Protein AF-A0A6G1R6Q7-F1 (afdb_monomer_lite)

Secondary structure (DSSP, 8-state):
-----PPPPPPPPPP-------------------------TTPEEEEEETTEEEEEEHHHHTSSTTSHHHHHHTTSS---B-TTSPEEE-S-HHHHHHHHHHHHHS----TTS-HHHHHHHHHHTT-HHHHHHHHHHHHHHS-TT-S-----PPPPPPPPPP-------PPP-------------------------------------TT-EEEEEEETTEEEEEESS-EEEEEEETTTEEEEEEEPPP-SS---EEEEES--SSSTTGGG-EEEEEEETTEEEEEEE-TTS-EEEEEEEE-SS--SEEEEETTEEEEEETTTEEEEEETTTTEEEEEE-S-EEEEEEETTEEEEEETTS-EEEEEGGGHHHHTTTT---B-

Structure (mmCIF, N/CA/C/O backbone):
data_AF-A0A6G1R6Q7-F1
#
_entry.id   AF-A0A6G1R6Q7-F1
#
loop_
_atom_site.group_PDB
_atom_site.id
_atom_site.type_symbol
_atom_site.label_atom_id
_atom_site.label_alt_id
_atom_site.label_comp_id
_atom_site.label_asym_id
_atom_site.label_entity_id
_atom_site.label_seq_id
_atom_site.pdbx_PDB_ins_code
_atom_site.Cartn_x
_atom_site.Cartn_y
_atom_site.Cartn_z
_atom_site.occupancy
_atom_site.B_iso_or_equiv
_atom_site.auth_seq_id
_atom_site.auth_comp_id
_atom_site.auth_asym_id
_atom_site.auth_atom_id
_atom_site.pdbx_PDB_model_num
ATOM 1 N N . PRO A 1 1 ? -8.941 -15.751 17.846 1.00 34.31 1 PRO A N 1
ATOM 2 C CA . PRO A 1 1 ? -7.725 -16.040 18.643 1.00 34.31 1 PRO A CA 1
ATOM 3 C C . PRO A 1 1 ? -7.630 -15.067 19.825 1.00 34.31 1 PRO A C 1
ATOM 5 O O . PRO A 1 1 ? -7.450 -13.871 19.623 1.00 34.31 1 PRO A O 1
ATOM 8 N N . ALA A 1 2 ? -7.875 -15.579 21.031 1.00 25.52 2 ALA A N 1
ATOM 9 C CA . ALA A 1 2 ? -7.836 -14.819 22.274 1.00 25.52 2 ALA A CA 1
ATOM 10 C C . ALA A 1 2 ? -6.422 -14.277 22.525 1.00 25.52 2 ALA A C 1
ATOM 12 O O . ALA A 1 2 ? -5.455 -15.034 22.457 1.00 25.52 2 ALA A O 1
ATOM 13 N N . VAL A 1 3 ? -6.311 -12.981 22.810 1.00 28.41 3 VAL A N 1
ATOM 14 C CA . VAL A 1 3 ? -5.052 -12.361 23.229 1.00 28.41 3 VAL A CA 1
ATOM 15 C C . VAL A 1 3 ? -5.155 -12.097 24.726 1.00 28.41 3 VAL A C 1
ATOM 17 O O . VAL A 1 3 ? -5.857 -11.187 25.161 1.00 28.41 3 VAL A O 1
ATOM 20 N N . ALA A 1 4 ? -4.502 -12.954 25.507 1.00 27.97 4 ALA A N 1
ATOM 21 C CA . ALA A 1 4 ? -4.237 -12.721 26.916 1.00 27.97 4 ALA A CA 1
ATOM 22 C C . ALA A 1 4 ? -3.101 -11.695 27.024 1.00 27.97 4 ALA A C 1
ATOM 24 O O . ALA A 1 4 ? -2.033 -11.906 26.452 1.00 27.97 4 ALA A O 1
ATOM 25 N N . PHE A 1 5 ? -3.326 -10.601 27.751 1.00 32.56 5 PHE A N 1
ATOM 26 C CA . PHE A 1 5 ? -2.263 -9.685 28.153 1.00 32.56 5 PHE A CA 1
ATOM 27 C C . PHE A 1 5 ? -2.074 -9.777 29.664 1.00 32.56 5 PHE A C 1
ATOM 29 O O . PHE A 1 5 ? -3.029 -9.665 30.430 1.00 32.56 5 PHE A O 1
ATOM 36 N N . LEU A 1 6 ? -0.825 -10.052 30.030 1.00 30.17 6 LEU A N 1
ATOM 37 C CA . LEU A 1 6 ? -0.286 -10.167 31.378 1.00 30.17 6 LEU A CA 1
ATOM 38 C C . LEU A 1 6 ? -0.297 -8.806 32.091 1.00 30.17 6 LEU A C 1
ATOM 40 O O . LEU A 1 6 ? -0.028 -7.775 31.473 1.00 30.17 6 LEU A O 1
ATOM 44 N N . ASP A 1 7 ? -0.587 -8.836 33.392 1.00 30.92 7 ASP A N 1
ATOM 45 C CA . ASP A 1 7 ? -0.527 -7.695 34.309 1.00 30.92 7 ASP A CA 1
ATOM 46 C C . ASP A 1 7 ? 0.901 -7.122 34.426 1.00 30.92 7 ASP A C 1
ATOM 48 O O . ASP A 1 7 ? 1.858 -7.894 34.536 1.00 30.92 7 ASP A O 1
ATOM 52 N N . PRO A 1 8 ? 1.080 -5.788 34.477 1.00 33.44 8 PRO A N 1
ATOM 53 C CA . PRO A 1 8 ? 2.343 -5.187 34.884 1.00 33.44 8 PRO A CA 1
ATOM 54 C C . PRO A 1 8 ? 2.455 -5.067 36.415 1.00 33.44 8 PRO A C 1
ATOM 56 O O . PRO A 1 8 ? 1.552 -4.584 37.101 1.00 33.44 8 PRO A O 1
ATOM 59 N N . GLU A 1 9 ? 3.608 -5.508 36.919 1.00 32.56 9 GLU A N 1
ATOM 60 C CA . GLU A 1 9 ? 4.036 -5.535 38.318 1.00 32.56 9 GLU A CA 1
ATOM 61 C C . GLU A 1 9 ? 3.984 -4.175 39.039 1.00 32.56 9 GLU A C 1
ATOM 63 O O . GLU A 1 9 ? 4.262 -3.108 38.490 1.00 32.56 9 GLU A O 1
ATOM 68 N N . VAL A 1 10 ? 3.683 -4.260 40.336 1.00 36.16 10 VAL A N 1
ATOM 69 C CA . VAL A 1 10 ? 3.726 -3.186 41.337 1.00 36.16 10 VAL A CA 1
ATOM 70 C C . VAL A 1 10 ? 5.182 -2.911 41.746 1.00 36.16 10 VAL A C 1
ATOM 72 O O . VAL A 1 10 ? 5.871 -3.856 42.131 1.00 36.16 10 VAL A O 1
ATOM 75 N N . PRO A 1 11 ? 5.672 -1.655 41.771 1.00 34.22 11 PRO A N 1
ATOM 76 C CA . PRO A 1 11 ? 6.991 -1.372 42.319 1.00 34.22 11 PRO A CA 1
ATOM 77 C C . PRO A 1 11 ? 6.965 -1.319 43.854 1.00 34.22 11 PRO A C 1
ATOM 79 O O . PRO A 1 11 ? 6.124 -0.668 44.477 1.00 34.22 11 PRO A O 1
ATOM 82 N N . ALA A 1 12 ? 7.930 -2.021 44.448 1.00 31.94 12 ALA A N 1
ATOM 83 C CA . ALA A 1 12 ? 8.174 -2.133 45.878 1.00 31.94 12 ALA A CA 1
ATOM 84 C C . ALA A 1 12 ? 8.557 -0.788 46.525 1.00 31.94 12 ALA A C 1
ATOM 86 O O . ALA A 1 12 ? 9.436 -0.072 46.044 1.00 31.94 12 ALA A O 1
ATOM 87 N N . ALA A 1 13 ? 7.929 -0.475 47.661 1.00 34.69 13 ALA A N 1
ATOM 88 C CA . ALA A 1 13 ? 8.281 0.659 48.508 1.00 34.69 13 ALA A CA 1
ATOM 89 C C . ALA A 1 13 ? 9.499 0.325 49.388 1.00 34.69 13 ALA A C 1
ATOM 91 O O . ALA A 1 13 ? 9.504 -0.663 50.125 1.00 34.69 13 ALA A O 1
ATOM 92 N N . ALA A 1 14 ? 10.525 1.173 49.309 1.00 33.62 14 ALA A N 1
ATOM 93 C CA . ALA A 1 14 ? 11.729 1.120 50.126 1.00 33.62 14 ALA A CA 1
ATOM 94 C C . ALA A 1 14 ? 11.452 1.572 51.571 1.00 33.62 14 ALA A C 1
ATOM 96 O O . ALA A 1 14 ? 10.752 2.555 51.813 1.00 33.62 14 ALA A O 1
ATOM 97 N N . GLY A 1 15 ? 12.033 0.844 52.526 1.00 28.06 15 GLY A N 1
ATOM 98 C CA . GLY A 1 15 ? 11.961 1.139 53.951 1.00 28.06 15 GLY A CA 1
ATOM 99 C C . GLY A 1 15 ? 12.925 2.238 54.407 1.00 28.06 15 GLY A C 1
ATOM 100 O O . GLY A 1 15 ? 14.012 2.416 53.865 1.00 28.06 15 GLY A O 1
ATOM 101 N N . GLY A 1 16 ? 12.527 2.923 55.477 1.00 28.17 16 GLY A N 1
ATOM 102 C CA . GLY A 1 16 ? 13.349 3.829 56.274 1.00 28.17 16 GLY A CA 1
ATOM 103 C C . GLY A 1 16 ? 12.680 4.019 57.634 1.00 28.17 16 GLY A C 1
ATOM 104 O O . GLY A 1 16 ? 11.558 4.510 57.705 1.00 28.17 16 GLY A O 1
ATOM 105 N N . GLY A 1 17 ? 13.320 3.521 58.693 1.00 26.94 17 GLY A N 1
ATOM 106 C CA . GLY A 1 17 ? 12.727 3.367 60.020 1.00 26.94 17 GLY A CA 1
ATOM 107 C C . GLY A 1 17 ? 12.830 4.578 60.947 1.00 26.94 17 GLY A C 1
ATOM 108 O O . GLY A 1 17 ? 13.534 5.546 60.679 1.00 26.94 17 GLY A O 1
ATOM 109 N N . GLY A 1 18 ? 12.185 4.439 62.109 1.00 27.17 18 GLY A N 1
ATOM 110 C CA . GLY A 1 18 ? 12.493 5.216 63.308 1.00 27.17 18 GLY A CA 1
ATOM 111 C C . GLY A 1 18 ? 11.299 5.477 64.230 1.00 27.17 18 GLY A C 1
ATOM 112 O O . GLY A 1 18 ? 10.436 6.274 63.895 1.00 27.17 18 GLY A O 1
ATOM 113 N N . GLY A 1 19 ? 11.325 4.906 65.445 1.00 27.81 19 GLY A N 1
ATOM 114 C CA . GLY A 1 19 ? 10.863 5.638 66.637 1.00 27.81 19 GLY A CA 1
ATOM 115 C C . GLY A 1 19 ? 9.696 5.088 67.478 1.00 27.81 19 GLY A C 1
ATOM 116 O O . GLY A 1 19 ? 8.562 5.493 67.296 1.00 27.81 19 GLY A O 1
ATOM 117 N N . ARG A 1 20 ? 10.051 4.303 68.511 1.00 31.91 20 ARG A N 1
ATOM 118 C CA . ARG A 1 20 ? 9.604 4.370 69.934 1.00 31.91 20 ARG A CA 1
ATOM 119 C C . ARG A 1 20 ? 8.105 4.237 70.325 1.00 31.91 20 ARG A C 1
ATOM 121 O O . ARG A 1 20 ? 7.344 5.187 70.275 1.00 31.91 20 ARG A O 1
ATOM 128 N N . ARG A 1 21 ? 7.794 3.060 70.901 1.00 30.38 21 ARG A N 1
ATOM 129 C CA . ARG A 1 21 ? 7.278 2.750 72.271 1.00 30.38 21 ARG A CA 1
ATOM 130 C C . ARG A 1 21 ? 6.298 3.728 72.970 1.00 30.38 21 ARG A C 1
ATOM 132 O O . ARG A 1 21 ? 6.710 4.838 73.271 1.00 30.38 21 ARG A O 1
ATOM 139 N N . LEU A 1 22 ? 5.121 3.210 73.376 1.00 29.61 22 LEU A N 1
ATOM 140 C CA . LEU A 1 22 ? 4.355 3.392 74.648 1.00 29.61 22 LEU A CA 1
ATOM 141 C C . LEU A 1 22 ? 3.042 2.563 74.529 1.00 29.61 22 LEU A C 1
ATOM 143 O O . LEU A 1 22 ? 2.330 2.697 73.544 1.00 29.61 22 LEU A O 1
ATOM 147 N N . GLU A 1 23 ? 2.896 1.442 75.243 1.00 28.06 23 GLU A N 1
ATOM 148 C CA . GLU A 1 23 ? 2.162 1.244 76.519 1.00 28.06 23 GLU A CA 1
ATOM 149 C C . GLU A 1 23 ? 0.619 1.099 76.440 1.00 28.06 23 GLU A C 1
ATOM 151 O O . GLU A 1 23 ? -0.108 2.036 76.157 1.00 28.06 23 GLU A O 1
ATOM 156 N N . GLN A 1 24 ? 0.184 -0.137 76.738 1.00 26.84 24 GLN A N 1
ATOM 157 C CA . GLN A 1 24 ? -0.877 -0.586 77.662 1.00 26.84 24 GLN A CA 1
ATOM 158 C C . GLN A 1 24 ? -2.328 -0.037 77.661 1.00 26.84 24 GLN A C 1
ATOM 160 O O . GLN A 1 24 ? -2.599 1.139 77.847 1.00 26.84 24 GLN A O 1
ATOM 165 N N . ALA A 1 25 ? -3.226 -1.036 77.740 1.00 28.06 25 ALA A N 1
ATOM 166 C CA . ALA A 1 25 ? -4.366 -1.184 78.663 1.00 28.06 25 ALA A CA 1
ATOM 167 C C . ALA A 1 25 ? -5.816 -1.010 78.147 1.00 28.06 25 ALA A C 1
ATOM 169 O O . ALA A 1 25 ? -6.300 0.058 77.797 1.00 28.06 25 ALA A O 1
ATOM 170 N N . ALA A 1 26 ? -6.489 -2.163 78.219 1.00 29.97 26 ALA A N 1
ATOM 171 C CA . ALA A 1 26 ? -7.906 -2.510 78.298 1.00 29.97 26 ALA A CA 1
ATOM 172 C C . ALA A 1 26 ? -8.941 -1.475 78.795 1.00 29.97 26 ALA A C 1
ATOM 174 O O . ALA A 1 26 ? -8.743 -0.793 79.795 1.00 29.97 26 ALA A O 1
ATOM 175 N N . GLY A 1 27 ? -10.149 -1.574 78.221 1.00 27.11 27 GLY A N 1
ATOM 176 C CA . GLY A 1 27 ? -11.406 -1.099 78.809 1.00 27.11 27 GLY A CA 1
ATOM 177 C C . GLY A 1 27 ? -12.639 -1.729 78.139 1.00 27.11 27 GLY A C 1
ATOM 178 O O . GLY A 1 27 ? -12.909 -1.478 76.971 1.00 27.11 27 GLY A O 1
ATOM 179 N N . LYS A 1 28 ? -13.372 -2.573 78.879 1.00 28.48 28 LYS A N 1
ATOM 180 C CA . LYS A 1 28 ? -14.688 -3.156 78.538 1.00 28.48 28 LYS A CA 1
ATOM 181 C C . LYS A 1 28 ? -15.796 -2.090 78.566 1.00 28.48 28 LYS A C 1
ATOM 183 O O . LYS A 1 28 ? -15.835 -1.337 79.530 1.00 28.48 28 LYS A O 1
ATOM 188 N N . MET A 1 29 ? -16.793 -2.179 77.678 1.00 27.05 29 MET A N 1
ATOM 189 C CA . MET A 1 29 ? -18.222 -2.259 78.056 1.00 27.05 29 MET A CA 1
ATOM 190 C C . MET A 1 29 ? -19.125 -2.596 76.857 1.00 27.05 29 MET A C 1
ATOM 192 O O . MET A 1 29 ? -18.757 -2.415 75.702 1.00 27.05 29 MET A O 1
ATOM 196 N N . ALA A 1 30 ? -20.272 -3.190 77.176 1.00 27.95 30 ALA A N 1
ATOM 197 C CA . ALA A 1 30 ? -21.131 -3.993 76.321 1.00 27.95 30 ALA A CA 1
ATOM 198 C C . ALA A 1 30 ? -22.307 -3.223 75.693 1.00 27.95 30 ALA A C 1
ATOM 200 O O . ALA A 1 30 ? -22.780 -2.243 76.256 1.00 27.95 30 ALA A O 1
ATOM 201 N N . GLY A 1 31 ? -22.849 -3.806 74.616 1.00 25.75 31 GLY A N 1
ATOM 202 C CA . GLY A 1 31 ? -24.278 -3.773 74.289 1.00 25.75 31 GLY A CA 1
ATOM 203 C C . GLY A 1 31 ? -24.701 -2.774 73.212 1.00 25.75 31 GLY A C 1
ATOM 204 O O . GLY A 1 31 ? -24.925 -1.611 73.507 1.00 25.75 31 GLY A O 1
ATOM 205 N N . ASN A 1 32 ? -24.946 -3.246 71.988 1.00 30.20 32 ASN A N 1
ATOM 206 C CA . ASN A 1 32 ? -26.316 -3.582 71.590 1.00 30.20 32 ASN A CA 1
ATOM 207 C C . ASN A 1 32 ? -26.310 -4.393 70.284 1.00 30.20 32 ASN A C 1
ATOM 209 O O . ASN A 1 32 ? -25.630 -4.043 69.321 1.00 30.20 32 ASN A O 1
ATOM 213 N N . GLY A 1 33 ? -27.042 -5.505 70.282 1.00 30.59 33 GLY A N 1
ATOM 214 C CA . GLY A 1 33 ? -27.134 -6.423 69.155 1.00 30.59 33 GLY A CA 1
ATOM 215 C C . GLY A 1 33 ? -27.997 -5.864 68.026 1.00 30.59 33 GLY A C 1
ATOM 216 O O . GLY A 1 33 ? -29.171 -5.571 68.218 1.00 30.59 33 GLY A O 1
ATOM 217 N N . GLY A 1 34 ? -27.413 -5.790 66.834 1.00 28.27 34 GLY A N 1
ATOM 218 C CA . GLY A 1 34 ? -28.110 -5.763 65.554 1.00 28.27 34 GLY A CA 1
ATOM 219 C C . GLY A 1 34 ? -27.368 -6.728 64.641 1.00 28.27 34 GLY A C 1
ATOM 220 O O . GLY A 1 34 ? -26.181 -6.547 64.394 1.00 28.27 34 GLY A O 1
ATOM 221 N N . ALA A 1 35 ? -28.031 -7.815 64.259 1.00 32.44 35 ALA A N 1
ATOM 222 C CA . ALA A 1 35 ? -27.446 -8.975 63.605 1.00 32.44 35 ALA A CA 1
ATOM 223 C C . ALA A 1 35 ? -26.586 -8.612 62.379 1.00 32.44 35 ALA A C 1
ATOM 225 O O . ALA A 1 35 ? -27.100 -8.238 61.327 1.00 32.44 35 ALA A O 1
ATOM 226 N N . PHE A 1 36 ? -25.273 -8.813 62.495 1.00 36.91 36 PHE A N 1
ATOM 227 C CA . PHE A 1 36 ? -24.394 -9.000 61.347 1.00 36.91 36 PHE A CA 1
ATOM 228 C C . PHE A 1 36 ? -24.662 -10.398 60.779 1.00 36.91 36 PHE A C 1
ATOM 230 O O . PHE A 1 36 ? -23.997 -11.370 61.132 1.00 36.91 36 PHE A O 1
ATOM 237 N N . ALA A 1 37 ? -25.694 -10.514 59.942 1.00 36.41 37 ALA A N 1
ATOM 238 C CA . ALA A 1 37 ? -25.867 -11.686 59.098 1.00 36.41 37 ALA A CA 1
ATOM 239 C C . ALA A 1 37 ? -24.756 -11.668 58.037 1.00 36.41 37 ALA A C 1
ATOM 241 O O . ALA A 1 37 ? -24.548 -10.665 57.356 1.00 36.41 37 ALA A O 1
ATOM 242 N N . GLY A 1 38 ? -23.990 -12.758 57.986 1.00 35.16 38 GLY A N 1
ATOM 243 C CA . GLY A 1 38 ? -22.734 -12.867 57.254 1.00 35.16 38 GLY A CA 1
ATOM 244 C C . GLY A 1 38 ? -22.832 -12.449 55.790 1.00 35.16 38 GLY A C 1
ATOM 245 O O . GLY A 1 38 ? -23.740 -12.856 55.066 1.00 35.16 38 GLY A O 1
ATOM 246 N N . ALA A 1 39 ? -21.844 -11.664 55.361 1.00 43.00 39 ALA A N 1
ATOM 247 C CA . ALA A 1 39 ? -21.607 -11.303 53.973 1.00 43.00 39 ALA A CA 1
ATOM 248 C C . ALA A 1 39 ? -21.241 -12.560 53.167 1.00 43.00 39 ALA A C 1
ATOM 250 O O . ALA A 1 39 ? -20.072 -12.896 52.982 1.00 43.00 39 ALA A O 1
ATOM 251 N N . GLY A 1 40 ? -22.263 -13.290 52.729 1.00 42.31 40 GLY A N 1
ATOM 252 C CA . GLY A 1 40 ? -22.126 -14.368 51.767 1.00 42.31 40 GLY A CA 1
ATOM 253 C C . GLY A 1 40 ? -21.817 -13.792 50.389 1.00 42.31 40 GLY A C 1
ATOM 254 O O . GLY A 1 40 ? -22.497 -12.887 49.910 1.00 42.31 40 GLY A O 1
ATOM 255 N N . SER A 1 41 ? -20.828 -14.370 49.715 1.00 52.09 41 SER A N 1
ATOM 256 C CA . SER A 1 41 ? -20.455 -14.111 48.317 1.00 52.09 41 SER A CA 1
ATOM 257 C C . SER A 1 41 ? -21.595 -14.302 47.293 1.00 52.09 41 SER A C 1
ATOM 259 O O . SER A 1 41 ? -21.407 -14.013 46.115 1.00 52.09 41 SER A O 1
ATOM 261 N N . GLY A 1 42 ? -22.779 -14.750 47.727 1.00 60.50 42 GLY A N 1
ATOM 262 C CA . GLY A 1 42 ? -23.967 -14.996 46.905 1.00 60.50 42 GLY A CA 1
ATOM 263 C C . GLY A 1 42 ? -25.141 -14.029 47.112 1.00 60.50 42 GLY A C 1
ATOM 264 O O . GLY A 1 42 ? -26.237 -14.337 46.654 1.00 60.50 42 GLY A O 1
ATOM 265 N N . GLU A 1 43 ? -24.969 -12.893 47.801 1.00 86.31 43 GLU A N 1
ATOM 266 C CA . GLU A 1 43 ? -26.058 -11.914 47.967 1.00 86.31 43 GLU A CA 1
ATOM 267 C C . GLU A 1 43 ? -26.476 -11.318 46.608 1.00 86.31 43 GLU A C 1
ATOM 269 O O . GLU A 1 43 ? -25.667 -10.696 45.909 1.00 86.31 43 GLU A O 1
ATOM 274 N N . ILE A 1 44 ? -27.744 -11.516 46.233 1.00 91.62 44 ILE A N 1
ATOM 275 C CA . ILE A 1 44 ? -28.346 -10.927 45.032 1.00 91.62 44 ILE A CA 1
ATOM 276 C C . ILE A 1 44 ? -28.861 -9.530 45.377 1.00 91.62 44 ILE A C 1
ATOM 278 O O . ILE A 1 44 ? -29.722 -9.363 46.237 1.00 91.62 44 ILE A O 1
ATOM 282 N N . ILE A 1 45 ? -28.367 -8.536 44.650 1.00 93.00 45 ILE A N 1
ATOM 283 C CA . ILE A 1 45 ? -28.778 -7.140 44.725 1.00 93.00 45 ILE A CA 1
ATOM 284 C C . ILE A 1 45 ? -29.781 -6.851 43.609 1.00 93.00 45 ILE A C 1
ATOM 286 O O . ILE A 1 45 ? -29.555 -7.189 42.443 1.00 93.00 45 ILE A O 1
ATOM 290 N N . GLN A 1 46 ? -30.882 -6.201 43.984 1.00 94.12 46 GLN A N 1
ATOM 291 C CA . GLN A 1 46 ? -31.916 -5.723 43.071 1.00 94.12 46 GLN A CA 1
ATOM 292 C C . GLN A 1 46 ? -31.745 -4.222 42.840 1.00 94.12 46 GLN A C 1
ATOM 294 O O . GLN A 1 46 ? -31.722 -3.442 43.795 1.00 94.12 46 GLN A O 1
ATOM 299 N N . LEU A 1 47 ? -31.629 -3.829 41.575 1.00 95.12 47 LEU A N 1
ATOM 300 C CA . LEU A 1 47 ? -31.495 -2.449 41.125 1.00 95.12 47 LEU A CA 1
ATOM 301 C C . LEU A 1 47 ? -32.704 -2.073 40.265 1.00 95.12 47 LEU A C 1
ATOM 303 O O . LEU A 1 47 ? -33.167 -2.873 39.454 1.00 95.12 47 LEU A O 1
ATOM 307 N N . ASN A 1 48 ? -33.178 -0.845 40.411 1.00 95.38 48 ASN A N 1
ATOM 308 C CA . ASN A 1 48 ? -34.163 -0.224 39.540 1.00 95.38 48 ASN A CA 1
ATOM 309 C C . ASN A 1 48 ? -33.501 0.989 38.876 1.00 95.38 48 ASN A C 1
ATOM 311 O O . ASN A 1 48 ? -33.291 2.005 39.528 1.00 95.38 48 ASN A O 1
ATOM 315 N N . VAL A 1 49 ? -33.125 0.863 37.604 1.00 96.19 49 VAL A N 1
ATOM 316 C CA . VAL A 1 49 ? -32.435 1.912 36.844 1.00 96.19 49 VAL A CA 1
ATOM 317 C C . VAL A 1 49 ? -33.426 2.554 35.884 1.00 96.19 49 VAL A C 1
ATOM 319 O O . VAL A 1 49 ? -33.903 1.887 34.965 1.00 96.19 49 VAL A O 1
ATOM 322 N N . GLY A 1 50 ? -33.805 3.807 36.139 1.00 92.56 50 GLY A N 1
ATOM 323 C CA . GLY A 1 50 ? -34.756 4.554 35.306 1.00 92.56 50 GLY A CA 1
ATOM 324 C C . GLY A 1 50 ? -36.106 3.851 35.103 1.00 92.56 50 GLY A C 1
ATOM 325 O O . GLY A 1 50 ? -36.728 4.002 34.056 1.00 92.56 50 GLY A O 1
ATOM 326 N N . GLY A 1 51 ? -36.537 3.018 36.060 1.00 91.06 51 GLY A N 1
ATOM 327 C CA . GLY A 1 51 ? -37.767 2.218 35.982 1.00 91.06 51 GLY A CA 1
ATOM 328 C C . GLY A 1 51 ? -37.571 0.766 35.526 1.00 91.06 51 GLY A C 1
ATOM 329 O O . GLY A 1 51 ? -38.496 -0.037 35.647 1.00 91.06 51 GLY A O 1
ATOM 330 N N . THR A 1 52 ? -36.385 0.388 35.037 1.00 95.12 52 THR A N 1
ATOM 331 C CA . THR A 1 52 ? -36.086 -0.988 34.600 1.00 95.12 52 THR A CA 1
ATOM 332 C C . THR A 1 52 ? -35.351 -1.767 35.683 1.00 95.12 52 THR A C 1
ATOM 334 O O . THR A 1 52 ? -34.394 -1.282 36.286 1.00 95.12 52 THR A O 1
ATOM 337 N N . ARG A 1 53 ? -35.768 -3.013 35.918 1.00 95.00 53 ARG A N 1
ATOM 338 C CA . ARG A 1 53 ? -35.201 -3.866 36.968 1.00 95.00 53 ARG A CA 1
ATOM 339 C C . ARG A 1 53 ? -33.997 -4.659 36.479 1.00 95.00 53 ARG A C 1
ATOM 341 O O . ARG A 1 53 ? -34.059 -5.330 35.453 1.00 95.00 53 ARG A O 1
ATOM 348 N N . PHE A 1 54 ? -32.942 -4.655 37.283 1.00 96.19 54 PHE A N 1
ATOM 349 C CA . PHE A 1 54 ? -31.739 -5.450 37.084 1.00 96.19 54 PHE A CA 1
ATOM 350 C C . PHE A 1 54 ? -31.410 -6.221 38.361 1.00 96.19 54 PHE A C 1
ATOM 352 O O . PHE A 1 54 ? -31.447 -5.671 39.459 1.00 96.19 54 PHE A O 1
ATOM 359 N N . SER A 1 55 ? -31.025 -7.486 38.214 1.00 94.62 55 SER A N 1
ATOM 360 C CA . SER A 1 55 ? -30.552 -8.319 39.323 1.00 94.62 55 SER A CA 1
ATOM 361 C C . SE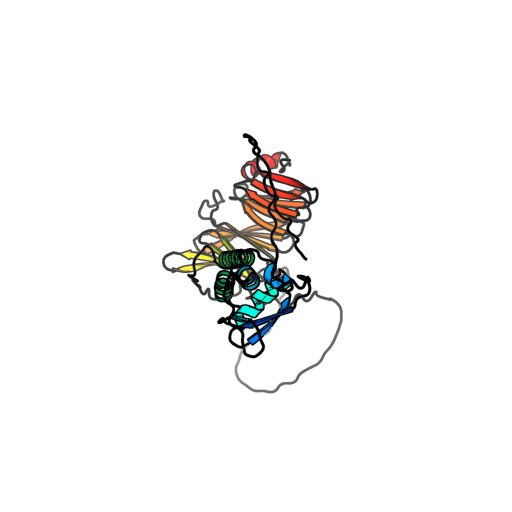R A 1 55 ? -29.102 -8.719 39.086 1.00 94.62 55 SER A C 1
ATOM 363 O O . SER A 1 55 ? -28.727 -9.120 37.980 1.00 94.62 55 SER A O 1
ATOM 365 N N . THR A 1 56 ? -28.259 -8.626 40.107 1.00 95.25 56 THR A N 1
ATOM 366 C CA . THR A 1 56 ? -26.853 -9.042 40.010 1.00 95.25 56 THR A CA 1
ATOM 367 C C . THR A 1 56 ? -26.288 -9.393 41.380 1.00 95.25 56 THR A C 1
ATOM 369 O O . THR A 1 56 ? -26.887 -9.050 42.391 1.00 95.25 56 THR A O 1
ATOM 372 N N . SER A 1 57 ? -25.142 -10.070 41.452 1.00 93.75 57 SER A N 1
ATOM 373 C CA . SER A 1 57 ? -24.510 -10.347 42.745 1.00 93.75 57 SER A CA 1
ATOM 374 C C . SER A 1 57 ? -23.809 -9.108 43.309 1.00 93.75 57 SER A C 1
ATOM 376 O O . SER A 1 57 ? -23.305 -8.255 42.567 1.00 93.75 57 SER A O 1
ATOM 378 N N . ARG A 1 58 ? -23.709 -9.043 44.641 1.00 90.94 58 ARG A N 1
ATOM 379 C CA . ARG A 1 58 ? -22.896 -8.051 45.359 1.00 90.94 58 ARG A CA 1
ATOM 380 C C . ARG A 1 58 ? -21.455 -8.034 44.849 1.00 90.94 58 ARG A C 1
ATOM 382 O O . ARG A 1 58 ? -20.880 -6.968 44.665 1.00 90.94 58 ARG A O 1
ATOM 389 N N . GLN A 1 59 ? -20.890 -9.209 44.572 1.00 91.44 59 GLN A N 1
ATOM 390 C CA . GLN A 1 59 ? -19.524 -9.355 44.069 1.00 91.44 59 GLN A CA 1
ATOM 391 C C . GLN A 1 59 ? -19.321 -8.663 42.714 1.00 91.44 59 GLN A C 1
ATOM 393 O O . GLN A 1 59 ? -18.300 -8.010 42.518 1.00 91.44 59 GLN A O 1
ATOM 398 N N . THR A 1 60 ? -20.285 -8.759 41.792 1.00 93.25 60 THR A N 1
ATOM 399 C CA . THR A 1 60 ? -20.213 -8.073 40.493 1.00 93.25 60 THR A CA 1
ATOM 400 C C . THR A 1 60 ? -20.117 -6.558 40.664 1.00 93.25 60 THR A C 1
ATOM 402 O O . THR A 1 60 ? -19.278 -5.921 40.032 1.00 93.25 60 THR A O 1
ATOM 405 N N . LEU A 1 61 ? -20.944 -5.991 41.544 1.00 92.62 61 LEU A N 1
ATOM 406 C CA . LEU A 1 61 ? -20.989 -4.552 41.811 1.00 92.62 61 LEU A CA 1
ATOM 407 C C . LEU A 1 61 ? -19.774 -4.051 42.608 1.00 92.62 61 LEU A C 1
ATOM 409 O O . LEU A 1 61 ? -19.340 -2.920 42.422 1.00 92.62 61 LEU A O 1
ATOM 413 N N . MET A 1 62 ? -19.204 -4.901 43.464 1.00 90.44 62 MET A N 1
ATOM 414 C CA . MET A 1 62 ? -18.035 -4.593 44.297 1.00 90.44 62 MET A CA 1
ATOM 415 C C . MET A 1 62 ? -16.694 -4.855 43.604 1.00 90.44 62 MET A C 1
ATOM 417 O O . MET A 1 62 ? -15.651 -4.647 44.218 1.00 90.44 62 MET A O 1
ATOM 421 N N . TRP A 1 63 ? -16.690 -5.335 42.356 1.00 88.62 63 TRP A N 1
ATOM 422 C CA . TRP A 1 63 ? -15.445 -5.673 41.665 1.00 88.62 63 TRP A CA 1
ATOM 423 C C . TRP A 1 63 ? -14.505 -4.472 41.515 1.00 88.62 63 TRP A C 1
ATOM 425 O O . TRP A 1 63 ? -13.297 -4.626 41.673 1.00 88.62 63 TRP A O 1
ATOM 435 N N . ILE A 1 64 ? -15.055 -3.291 41.218 1.00 88.81 64 ILE A N 1
ATOM 436 C CA . ILE A 1 64 ? -14.272 -2.060 41.116 1.00 88.81 64 ILE A CA 1
ATOM 437 C C . ILE A 1 64 ? -14.331 -1.317 42.455 1.00 88.81 64 ILE A C 1
ATOM 439 O O . ILE A 1 64 ? -15.421 -0.863 42.836 1.00 88.81 64 ILE A O 1
ATOM 443 N N . PRO A 1 65 ? -13.193 -1.175 43.165 1.00 85.81 65 PRO A N 1
ATOM 444 C CA . PRO A 1 65 ? -13.134 -0.367 44.374 1.00 85.81 65 PRO A CA 1
ATOM 445 C C . PRO A 1 65 ? -13.381 1.104 44.034 1.00 85.81 65 PRO A C 1
ATOM 447 O O . PRO A 1 65 ? -13.139 1.539 42.910 1.00 85.81 65 PRO A O 1
ATOM 450 N N . ASP A 1 66 ? -13.902 1.853 45.002 1.00 86.62 66 ASP A N 1
ATOM 451 C CA . ASP A 1 66 ? -14.188 3.291 44.895 1.00 86.62 66 ASP A CA 1
ATOM 452 C C . ASP A 1 66 ? -15.150 3.688 43.757 1.00 86.62 66 ASP A C 1
ATOM 454 O O . ASP A 1 66 ? -15.306 4.862 43.432 1.00 86.62 66 ASP A O 1
ATOM 458 N N . SER A 1 67 ? -15.868 2.716 43.189 1.00 91.38 67 SER A N 1
ATOM 459 C CA . SER A 1 67 ? -16.977 2.955 42.266 1.00 91.38 67 SER A CA 1
ATOM 460 C C . SER A 1 67 ? -18.229 3.447 42.998 1.00 91.38 67 SER A C 1
ATOM 462 O O . SER A 1 67 ? -18.387 3.243 44.212 1.00 91.38 67 SER A O 1
ATOM 464 N N . PHE A 1 68 ? -19.178 4.010 42.246 1.00 91.50 68 PHE A N 1
ATOM 465 C CA . PHE A 1 68 ? -20.510 4.365 42.741 1.00 91.50 68 PHE A CA 1
ATOM 466 C C . PHE A 1 68 ? -21.149 3.204 43.515 1.00 91.50 68 PHE A C 1
ATOM 468 O O . PHE A 1 68 ? -21.617 3.385 44.637 1.00 91.50 68 PHE A O 1
ATOM 475 N N . PHE A 1 69 ? -21.086 1.987 42.966 1.00 91.81 69 PHE A N 1
ATOM 476 C CA . PHE A 1 69 ? -21.674 0.799 43.583 1.00 91.81 69 PHE A CA 1
ATOM 477 C C . PHE A 1 69 ? -20.989 0.389 44.886 1.00 91.81 69 PHE A C 1
ATOM 479 O O . PHE A 1 69 ? -21.663 -0.036 45.823 1.00 91.81 69 PHE A O 1
ATOM 486 N N . SER A 1 70 ? -19.668 0.551 44.982 1.00 87.19 70 SER A N 1
ATOM 487 C CA . SER A 1 70 ? -18.945 0.273 46.227 1.00 87.19 70 SER A CA 1
ATOM 488 C C . SER A 1 70 ? -19.350 1.229 47.355 1.00 87.19 70 SER A C 1
ATOM 490 O O . SER A 1 70 ? -19.518 0.821 48.508 1.00 87.19 70 SER A O 1
ATOM 492 N N . SER A 1 71 ? -19.600 2.496 47.019 1.00 86.75 71 SER A N 1
ATOM 493 C CA . SER A 1 71 ? -20.085 3.510 47.959 1.00 86.75 71 SER A CA 1
ATOM 494 C C . SER A 1 71 ? -21.563 3.300 48.317 1.00 86.75 71 SER A C 1
ATOM 496 O O . SER A 1 71 ? -21.945 3.435 49.480 1.00 86.75 71 SER A O 1
ATOM 498 N N . LEU A 1 72 ? -22.375 2.877 47.343 1.00 86.88 72 LEU A N 1
ATOM 499 C CA . LEU A 1 72 ? -23.783 2.512 47.511 1.00 86.88 72 LEU A CA 1
ATOM 500 C C . LEU A 1 72 ? -23.948 1.335 48.487 1.00 86.88 72 LEU A C 1
ATOM 502 O O . LEU A 1 72 ? -24.730 1.397 49.430 1.00 86.88 72 LEU A O 1
ATOM 506 N N . LEU A 1 73 ? -23.166 0.269 48.296 1.00 85.38 73 LEU A N 1
ATOM 507 C CA . LEU A 1 73 ? -23.259 -0.971 49.075 1.00 85.38 73 LEU A CA 1
ATOM 508 C C . LEU A 1 73 ? -22.493 -0.931 50.404 1.00 85.38 73 LEU A C 1
ATOM 510 O O . LEU A 1 73 ? -22.680 -1.815 51.243 1.00 85.38 73 LEU A O 1
ATOM 514 N N . SER A 1 74 ? -21.628 0.064 50.609 1.00 81.12 74 SER A N 1
ATOM 515 C CA . SER A 1 74 ? -20.998 0.333 51.910 1.00 81.12 74 SER A CA 1
ATOM 516 C C . SER A 1 74 ? -21.856 1.224 52.814 1.00 81.12 74 SER A C 1
ATOM 518 O O . SER A 1 74 ? -21.466 1.482 53.949 1.00 81.12 74 SER A O 1
ATOM 520 N N . GLY A 1 75 ? -23.018 1.686 52.332 1.00 74.56 75 GLY A N 1
ATOM 521 C CA . GLY A 1 75 ? -23.924 2.555 53.085 1.00 74.56 75 GLY A CA 1
ATOM 522 C C . GLY A 1 75 ? -23.431 3.996 53.222 1.00 74.56 75 GLY A C 1
ATOM 523 O O . GLY A 1 75 ? -24.004 4.763 53.989 1.00 74.56 75 GLY A O 1
ATOM 524 N N . ARG A 1 76 ? -22.382 4.384 52.481 1.00 69.62 76 ARG A N 1
ATOM 525 C CA . ARG A 1 76 ? -21.874 5.767 52.457 1.00 69.62 76 ARG A CA 1
ATOM 526 C C . ARG A 1 76 ? -22.809 6.715 51.705 1.00 69.62 76 ARG A C 1
ATOM 528 O O . ARG A 1 76 ? -22.744 7.921 51.913 1.00 69.62 76 ARG A O 1
ATOM 535 N N . ILE A 1 77 ? -23.656 6.176 50.829 1.00 73.00 77 ILE A N 1
ATOM 536 C CA . ILE A 1 77 ? -24.608 6.927 50.009 1.00 73.00 77 ILE A CA 1
ATOM 537 C C . ILE A 1 77 ? -26.026 6.488 50.385 1.00 73.00 77 ILE A C 1
ATOM 539 O O . ILE A 1 77 ? -26.304 5.292 50.486 1.00 73.00 77 ILE A O 1
ATOM 543 N N . SER A 1 78 ? -26.922 7.457 50.593 1.00 62.41 78 SER A N 1
ATOM 544 C CA . SER A 1 78 ? -28.340 7.188 50.851 1.00 62.41 78 SER A CA 1
ATOM 545 C C . SER A 1 78 ? -28.971 6.485 49.648 1.00 62.41 78 SER A C 1
ATOM 547 O O . SER A 1 78 ? -28.831 6.948 48.516 1.00 62.41 78 SER A O 1
ATOM 549 N N . THR A 1 79 ? -29.658 5.366 49.884 1.00 77.69 79 THR A N 1
ATOM 550 C CA . THR A 1 79 ? -30.309 4.588 48.822 1.00 77.69 79 THR A CA 1
ATOM 551 C C . THR A 1 79 ? -31.808 4.833 48.850 1.00 77.69 79 THR A C 1
ATOM 553 O O . THR A 1 79 ? -32.485 4.495 49.820 1.00 77.69 79 THR A O 1
ATOM 556 N N . LEU A 1 80 ? -32.338 5.419 47.777 1.00 85.31 80 LEU A N 1
ATOM 557 C CA . LEU A 1 80 ? -33.772 5.374 47.523 1.00 85.31 80 LEU A CA 1
ATOM 558 C C . LEU A 1 80 ? -34.121 3.950 47.104 1.00 85.31 80 LEU A C 1
ATOM 560 O O . LEU A 1 80 ? -33.392 3.331 46.327 1.00 85.31 80 LEU A O 1
ATOM 564 N N . LYS A 1 81 ? -35.211 3.417 47.647 1.00 90.19 81 LYS A N 1
ATOM 565 C CA . LYS A 1 81 ? -35.724 2.101 47.278 1.00 90.19 81 LYS A CA 1
ATOM 566 C C . LYS A 1 81 ? -37.122 2.250 46.713 1.00 90.19 81 LYS A C 1
ATOM 568 O O . LYS A 1 81 ? -37.889 3.080 47.193 1.00 90.19 81 LYS A O 1
ATOM 573 N N . ASP A 1 82 ? -37.428 1.458 45.695 1.00 89.06 82 ASP A N 1
ATOM 574 C CA . ASP A 1 82 ? -38.789 1.370 45.180 1.00 89.06 82 ASP A CA 1
ATOM 575 C C . ASP A 1 82 ? -39.696 0.548 46.116 1.00 89.06 82 ASP A C 1
ATOM 577 O O . ASP A 1 82 ? -39.253 0.005 47.131 1.00 89.06 82 ASP A O 1
ATOM 581 N N . GLU A 1 83 ? -40.974 0.424 45.756 1.00 89.06 83 GLU A N 1
ATOM 582 C CA . GLU A 1 83 ? -41.997 -0.310 46.520 1.00 89.06 83 GLU A CA 1
ATOM 583 C C . GLU A 1 83 ? -41.645 -1.787 46.772 1.00 89.06 83 GLU A C 1
ATOM 585 O O . GLU A 1 83 ? -42.188 -2.419 47.674 1.00 89.06 83 GLU A O 1
ATOM 590 N N . THR A 1 84 ? -40.711 -2.347 46.001 1.00 86.50 84 THR A N 1
ATOM 591 C CA . THR A 1 84 ? -40.257 -3.737 46.137 1.00 86.50 84 THR A CA 1
ATOM 592 C C . THR A 1 84 ? -38.929 -3.875 46.876 1.00 86.50 84 THR A C 1
ATOM 594 O O . THR A 1 84 ? -38.409 -4.982 47.013 1.00 86.50 84 THR A O 1
ATOM 597 N N . GLY A 1 85 ? -38.359 -2.762 47.341 1.00 87.06 85 GLY A N 1
ATOM 598 C CA . GLY A 1 85 ? -37.082 -2.730 48.040 1.00 87.06 85 GLY A CA 1
ATOM 599 C C . GLY A 1 85 ? -35.848 -2.741 47.130 1.00 87.06 85 GLY A C 1
ATOM 600 O O . GLY A 1 85 ? -34.738 -2.873 47.654 1.00 87.06 85 GLY A O 1
ATOM 601 N N . ALA A 1 86 ? -36.003 -2.595 45.807 1.00 90.75 86 ALA A N 1
ATOM 602 C CA . ALA A 1 86 ? -34.877 -2.495 44.877 1.00 90.75 86 ALA A CA 1
ATOM 603 C C . ALA A 1 86 ? -34.246 -1.098 44.943 1.00 90.75 86 ALA A C 1
ATOM 605 O O . ALA A 1 86 ? -34.958 -0.103 45.068 1.00 90.75 86 ALA A O 1
ATOM 606 N N . ILE A 1 87 ? -32.915 -1.014 44.856 1.00 92.19 87 ILE A N 1
ATOM 607 C CA . ILE A 1 87 ? -32.199 0.266 44.929 1.00 92.19 87 ILE A CA 1
ATOM 608 C C . ILE A 1 87 ? -32.447 1.053 43.643 1.00 92.19 87 ILE A C 1
ATOM 610 O O . ILE A 1 87 ? -32.095 0.590 42.559 1.00 92.19 87 ILE A O 1
ATOM 614 N N . PHE A 1 88 ? -33.037 2.236 43.771 1.00 93.50 88 PHE A N 1
ATOM 615 C CA . PHE A 1 88 ? -33.367 3.101 42.652 1.00 93.50 88 PHE A CA 1
ATOM 616 C C . PHE A 1 88 ? -32.169 3.954 42.220 1.00 93.50 88 PHE A C 1
ATOM 618 O O . PHE A 1 88 ? -31.492 4.569 43.046 1.00 93.50 88 PHE A O 1
ATOM 625 N N . ILE A 1 89 ? -31.927 3.992 40.912 1.00 93.56 89 ILE A N 1
ATOM 626 C CA . ILE A 1 89 ? -30.882 4.761 40.246 1.00 93.56 89 ILE A CA 1
ATOM 627 C C . ILE A 1 89 ? -31.545 5.532 39.103 1.00 93.56 89 ILE A C 1
ATOM 629 O O . ILE A 1 89 ? -32.066 4.940 38.158 1.00 93.56 89 ILE A O 1
ATOM 633 N N . ASP A 1 90 ? -31.504 6.857 39.172 1.00 93.31 90 ASP A N 1
ATOM 634 C CA . ASP A 1 90 ? -32.120 7.737 38.177 1.00 93.31 90 ASP A CA 1
ATOM 635 C C . ASP A 1 90 ? -31.205 7.928 36.953 1.00 93.31 90 ASP A C 1
ATOM 637 O O . ASP A 1 90 ? -30.568 8.967 36.785 1.00 93.31 90 ASP A O 1
ATOM 641 N N . ARG A 1 91 ? -31.038 6.863 36.156 1.00 94.44 91 ARG A N 1
ATOM 642 C CA . ARG A 1 91 ? -30.190 6.815 34.949 1.00 94.44 91 ARG A CA 1
ATOM 643 C C . ARG A 1 91 ? -30.864 6.021 33.832 1.00 94.44 91 ARG A C 1
ATOM 645 O O . ARG A 1 91 ? -31.837 5.310 34.071 1.00 94.44 91 ARG A O 1
ATOM 652 N N . ASP A 1 92 ? -30.322 6.119 32.619 1.00 92.31 92 ASP A N 1
ATOM 653 C CA . ASP A 1 92 ? -30.840 5.400 31.453 1.00 92.31 92 ASP A CA 1
ATOM 654 C C . ASP A 1 92 ? -30.583 3.878 31.560 1.00 92.31 92 ASP A C 1
ATOM 656 O O . ASP A 1 92 ? -29.423 3.443 31.602 1.00 92.31 92 ASP A O 1
ATOM 660 N N . PRO A 1 93 ? -31.634 3.036 31.573 1.00 93.81 93 PRO A N 1
ATOM 661 C CA . PRO A 1 93 ? -31.474 1.587 31.616 1.00 93.81 93 PRO A CA 1
ATOM 662 C C . PRO A 1 93 ? -30.806 0.995 30.370 1.00 93.81 93 PRO A C 1
ATOM 664 O O . PRO A 1 93 ? -30.114 -0.022 30.487 1.00 93.81 93 PRO A O 1
ATOM 667 N N . ALA A 1 94 ? -30.979 1.605 29.193 1.00 91.81 94 ALA A N 1
ATOM 668 C CA . ALA A 1 94 ? -30.396 1.099 27.951 1.00 91.81 94 ALA A CA 1
ATOM 669 C C . ALA A 1 94 ? -28.866 1.220 27.969 1.00 91.81 94 ALA A C 1
ATOM 671 O O . ALA A 1 94 ? -28.160 0.290 27.574 1.00 91.81 94 ALA A O 1
ATOM 672 N N . ALA A 1 95 ? -28.353 2.329 28.503 1.00 91.50 95 ALA A N 1
ATOM 673 C CA . ALA A 1 95 ? -26.924 2.549 28.680 1.00 91.50 95 ALA A CA 1
ATOM 674 C C . ALA A 1 95 ? -26.338 1.773 29.877 1.00 91.50 95 ALA A C 1
ATOM 676 O O . ALA A 1 95 ? -25.152 1.444 29.879 1.00 91.50 95 ALA A O 1
ATOM 677 N N . PHE A 1 96 ? -27.151 1.409 30.875 1.00 95.31 96 PHE A N 1
ATOM 678 C CA . PHE A 1 96 ? -26.692 0.628 32.029 1.00 95.31 96 PHE A CA 1
ATOM 679 C C . PHE A 1 96 ? -26.451 -0.859 31.721 1.00 95.31 96 PHE A C 1
ATOM 681 O O . PHE A 1 96 ? -25.511 -1.456 32.250 1.00 95.31 96 PHE A O 1
ATOM 688 N N . ALA A 1 97 ? -27.256 -1.478 30.854 1.00 93.31 97 ALA A N 1
ATOM 689 C CA . ALA A 1 97 ? -27.102 -2.890 30.492 1.00 93.31 97 ALA A CA 1
ATOM 690 C C . ALA A 1 97 ? -25.666 -3.284 30.052 1.00 93.31 97 ALA A C 1
ATOM 692 O O . ALA A 1 97 ? -25.126 -4.255 30.601 1.00 93.31 97 ALA A O 1
ATOM 693 N N . PRO A 1 98 ? -24.993 -2.555 29.136 1.00 93.44 98 PRO A N 1
ATOM 694 C CA . PRO A 1 98 ? -23.602 -2.842 28.774 1.00 93.44 98 PRO A CA 1
ATOM 695 C C . PRO A 1 98 ? -22.605 -2.601 29.921 1.00 93.44 98 PRO A C 1
ATOM 697 O O . PRO A 1 98 ? -21.658 -3.376 30.053 1.00 93.44 98 PRO A O 1
ATOM 700 N N . ILE A 1 99 ? -22.831 -1.610 30.800 1.00 94.94 99 ILE A N 1
ATOM 701 C CA . ILE A 1 99 ? -22.014 -1.407 32.016 1.00 94.94 99 ILE A CA 1
ATOM 702 C C . ILE A 1 99 ? -22.082 -2.652 32.905 1.00 94.94 99 ILE A C 1
ATOM 704 O O . ILE A 1 99 ? -21.058 -3.177 33.346 1.00 94.94 99 ILE A O 1
ATOM 708 N N . LEU A 1 100 ? -23.291 -3.159 33.147 1.00 94.94 100 LEU A N 1
ATOM 709 C CA . LEU A 1 100 ? -23.496 -4.325 33.995 1.00 94.94 100 LEU A CA 1
ATOM 710 C C . LEU A 1 100 ? -22.880 -5.591 33.386 1.00 94.94 100 LEU A C 1
ATOM 712 O O . LEU A 1 100 ? -22.286 -6.394 34.106 1.00 94.94 100 LEU A O 1
ATOM 716 N N . ASN A 1 101 ? -22.975 -5.761 32.067 1.00 93.75 101 ASN A N 1
ATOM 717 C CA . ASN A 1 101 ? -22.323 -6.871 31.376 1.00 93.75 101 ASN A CA 1
ATOM 718 C C . ASN A 1 101 ? -20.801 -6.791 31.490 1.00 93.75 101 ASN A C 1
ATOM 720 O O . ASN A 1 101 ? -20.186 -7.792 31.852 1.00 93.75 101 ASN A O 1
ATOM 724 N N . PHE A 1 102 ? -20.207 -5.608 31.318 1.00 94.19 102 PHE A N 1
ATOM 725 C CA . PHE A 1 102 ? -18.775 -5.410 31.541 1.00 94.19 102 PHE A CA 1
ATOM 726 C C . PHE A 1 102 ? -18.353 -5.798 32.967 1.00 94.19 102 PHE A C 1
ATOM 728 O O . PHE A 1 102 ? -17.351 -6.488 33.159 1.00 94.19 102 PHE A O 1
ATOM 735 N N . LEU A 1 103 ? -19.143 -5.439 33.985 1.00 93.88 103 LEU A N 1
ATOM 736 C CA . LEU A 1 103 ? -18.866 -5.840 35.369 1.00 93.88 103 LEU A CA 1
ATOM 737 C C . LEU A 1 103 ? -18.957 -7.359 35.583 1.00 93.88 103 LEU A C 1
ATOM 739 O O . LEU A 1 103 ? -18.248 -7.893 36.442 1.00 93.88 103 LEU A O 1
ATOM 743 N N . ARG A 1 104 ? -19.788 -8.070 34.816 1.00 93.62 104 ARG A N 1
ATOM 744 C CA . ARG A 1 104 ? -19.930 -9.533 34.894 1.00 93.62 104 ARG A CA 1
ATOM 745 C C . ARG A 1 104 ? -18.809 -10.268 34.163 1.00 93.62 104 ARG A C 1
ATOM 747 O O . ARG A 1 104 ? -18.209 -11.160 34.752 1.00 93.62 104 ARG A O 1
ATOM 754 N N . THR A 1 105 ? -18.533 -9.902 32.912 1.00 91.69 105 THR A N 1
ATOM 755 C CA . THR A 1 105 ? -17.669 -10.678 32.002 1.00 91.69 105 THR A CA 1
ATOM 756 C C . THR A 1 105 ? -16.250 -10.138 31.885 1.00 91.69 105 THR A C 1
ATOM 758 O O . THR A 1 105 ? -15.358 -10.872 31.481 1.00 91.69 105 THR A O 1
ATOM 761 N N . LYS A 1 106 ? -16.023 -8.867 32.243 1.00 90.12 106 LYS A N 1
ATOM 762 C CA . LYS A 1 106 ? -14.779 -8.103 31.997 1.00 90.12 106 LYS A CA 1
ATOM 763 C C . LYS A 1 106 ? -14.513 -7.836 30.511 1.00 90.12 106 LYS A C 1
ATOM 765 O O . LYS A 1 106 ? -13.476 -7.283 30.132 1.00 90.12 106 LYS A O 1
ATOM 770 N N . GLU A 1 107 ? -15.481 -8.172 29.671 1.00 87.00 107 GLU A N 1
ATOM 771 C CA . GLU A 1 107 ? -15.461 -7.964 28.233 1.00 87.00 107 GLU A CA 1
ATOM 772 C C . GLU A 1 107 ? -16.399 -6.821 27.857 1.00 87.00 107 GLU A C 1
ATOM 774 O O . GLU A 1 107 ? -17.409 -6.572 28.516 1.00 87.00 107 GLU A O 1
ATOM 779 N N . LEU A 1 108 ? -16.037 -6.103 26.799 1.00 84.06 108 LEU A N 1
ATOM 780 C CA . LEU A 1 108 ? -16.791 -4.969 26.290 1.00 84.06 108 LEU A CA 1
ATOM 781 C C . LEU A 1 108 ? -17.288 -5.306 24.885 1.00 84.06 108 LEU A C 1
ATOM 783 O O . LEU A 1 108 ? -16.476 -5.488 23.980 1.00 84.06 108 LEU A O 1
ATOM 787 N N . ASP A 1 109 ? -18.607 -5.375 24.714 1.00 81.50 109 ASP A N 1
ATOM 788 C CA . ASP A 1 109 ? -19.255 -5.465 23.404 1.00 81.50 109 ASP A CA 1
ATOM 789 C C . ASP A 1 109 ? -19.830 -4.091 23.048 1.00 81.50 109 ASP A C 1
ATOM 791 O O . ASP A 1 109 ? -20.712 -3.581 23.737 1.00 81.50 109 ASP A O 1
ATOM 795 N N . LEU A 1 110 ? -19.291 -3.478 21.994 1.00 81.12 110 LEU A N 1
ATOM 796 C CA . LEU A 1 110 ? -19.693 -2.148 21.524 1.00 81.12 110 LEU A CA 1
ATOM 797 C C . LEU A 1 110 ? -20.754 -2.203 20.417 1.00 81.12 110 LEU A C 1
ATOM 799 O O . LEU A 1 110 ? -21.186 -1.162 19.923 1.00 81.12 110 LEU A O 1
ATOM 803 N N . ARG A 1 111 ? -21.188 -3.397 19.990 1.00 79.00 111 ARG A N 1
ATOM 804 C CA . ARG A 1 111 ? -22.140 -3.527 18.882 1.00 79.00 111 ARG A CA 1
ATOM 805 C C . ARG A 1 111 ? -23.481 -2.890 19.248 1.00 79.00 111 ARG A C 1
ATOM 807 O O . ARG A 1 111 ? -24.179 -3.354 20.143 1.00 79.00 111 ARG A O 1
ATOM 814 N N . GLY A 1 112 ? -23.848 -1.840 18.514 1.00 76.31 112 GLY A N 1
ATOM 815 C CA . GLY A 1 112 ? -25.128 -1.146 18.675 1.00 76.31 112 GLY A CA 1
ATOM 816 C C . GLY A 1 112 ? -25.194 -0.163 19.848 1.00 76.31 112 GLY A C 1
ATOM 817 O O . GLY A 1 112 ? -26.285 0.300 20.166 1.00 76.31 112 GLY A O 1
ATOM 818 N N . VAL A 1 113 ? -24.062 0.179 20.478 1.00 82.38 113 VAL A N 1
ATOM 819 C CA . VAL A 1 113 ? -24.004 1.127 21.603 1.00 82.38 113 VAL A CA 1
ATOM 820 C C . VAL A 1 113 ? -23.130 2.326 21.238 1.00 82.38 113 VAL A C 1
ATOM 822 O O . VAL A 1 113 ? -22.033 2.172 20.709 1.00 82.38 113 VAL A O 1
ATOM 825 N N . SER A 1 114 ? -23.597 3.540 21.543 1.00 88.06 114 SER A N 1
ATOM 826 C CA . SER A 1 114 ? -22.793 4.755 21.369 1.00 88.06 114 SER A CA 1
ATOM 827 C C . SER A 1 114 ? -21.673 4.818 22.412 1.00 88.06 114 SER A C 1
ATOM 829 O O . SER A 1 114 ? -21.948 4.911 23.611 1.00 88.06 114 SER A O 1
ATOM 831 N N . ILE A 1 115 ? -20.415 4.820 21.956 1.00 89.12 115 ILE A N 1
ATOM 832 C CA . ILE A 1 115 ? -19.211 4.911 22.805 1.00 89.12 115 ILE A CA 1
ATOM 833 C C . ILE A 1 115 ? -19.262 6.157 23.695 1.00 89.12 115 ILE A C 1
ATOM 835 O O . ILE A 1 115 ? -18.956 6.077 24.883 1.00 89.12 115 ILE A O 1
ATOM 839 N N . SER A 1 116 ? -19.709 7.293 23.146 1.00 89.81 116 SER A N 1
ATOM 840 C CA . SER A 1 116 ? -19.830 8.547 23.896 1.00 89.81 116 SER A CA 1
ATOM 841 C C . SER A 1 116 ? -20.818 8.414 25.055 1.00 89.81 116 SER A C 1
ATOM 843 O O . SER A 1 116 ? -20.469 8.726 26.191 1.00 89.81 116 SER A O 1
ATOM 845 N N . VAL A 1 117 ? -22.025 7.891 24.809 1.00 91.38 117 VAL A N 1
ATOM 846 C CA . VAL A 1 117 ? -23.040 7.697 25.863 1.00 91.38 117 VAL A CA 1
ATOM 847 C C . VAL A 1 117 ? -22.521 6.739 26.934 1.00 91.38 117 VAL A C 1
ATOM 849 O O . VAL A 1 117 ? -22.589 7.040 28.124 1.00 91.38 117 VAL A O 1
ATOM 852 N N . LEU A 1 118 ? -21.918 5.624 26.514 1.00 93.12 118 LEU A N 1
ATOM 853 C CA . LEU A 1 118 ? -21.374 4.631 27.432 1.00 93.12 118 LEU A CA 1
ATOM 854 C C . LEU A 1 118 ? -20.221 5.184 28.282 1.00 93.12 118 LEU A C 1
ATOM 856 O O . LEU A 1 118 ? -20.108 4.828 29.454 1.00 93.12 118 LEU A O 1
ATOM 860 N N . ARG A 1 119 ? -19.389 6.077 27.724 1.00 93.75 119 ARG A N 1
ATOM 861 C CA . ARG A 1 119 ? -18.305 6.750 28.454 1.00 93.75 119 ARG A CA 1
ATOM 862 C C . ARG A 1 119 ? -18.858 7.645 29.557 1.00 93.75 119 ARG A C 1
ATOM 864 O O . ARG A 1 119 ? -18.401 7.534 30.691 1.00 93.75 119 ARG A O 1
ATOM 871 N N . HIS A 1 120 ? -19.865 8.464 29.249 1.00 94.06 120 HIS A N 1
ATOM 872 C CA . HIS A 1 120 ? -20.501 9.333 30.244 1.00 94.06 120 HIS A CA 1
ATOM 873 C C . HIS A 1 120 ? -21.141 8.523 31.385 1.00 94.06 120 HIS A C 1
ATOM 875 O O . HIS A 1 120 ? -21.008 8.896 32.550 1.00 94.06 120 HIS A O 1
ATOM 881 N N . GLU A 1 121 ? -21.778 7.383 31.089 1.00 95.00 121 GLU A N 1
ATOM 882 C CA . GLU A 1 121 ? -22.285 6.490 32.141 1.00 95.00 121 GLU A CA 1
ATOM 883 C C . GLU A 1 121 ? -21.155 5.838 32.947 1.00 95.00 121 GLU A C 1
ATOM 885 O O . GLU A 1 121 ? -21.215 5.787 34.174 1.00 95.00 121 GLU A O 1
ATOM 890 N N . ALA A 1 122 ? -20.100 5.349 32.291 1.00 95.06 122 ALA A N 1
ATOM 891 C CA . ALA A 1 122 ? -18.966 4.732 32.977 1.00 95.06 122 ALA A CA 1
ATOM 892 C C . ALA A 1 122 ? -18.266 5.711 33.937 1.00 95.06 122 ALA A C 1
ATOM 894 O O . ALA A 1 122 ? -17.828 5.298 35.013 1.00 95.06 122 ALA A O 1
ATOM 895 N N . GLU A 1 123 ? -18.198 6.995 33.574 1.00 94.75 123 GLU A N 1
ATOM 896 C CA . GLU A 1 123 ? -17.711 8.080 34.432 1.00 94.75 123 GLU A CA 1
ATOM 897 C C . GLU A 1 123 ? -18.637 8.314 35.625 1.00 94.75 123 GLU A C 1
ATOM 899 O O . GLU A 1 123 ? -18.163 8.352 36.760 1.00 94.75 123 GLU A O 1
ATOM 904 N N . PHE A 1 124 ? -19.952 8.380 35.393 1.00 94.44 124 PHE A N 1
ATOM 905 C CA . PHE A 1 124 ? -20.944 8.515 36.462 1.00 94.44 124 PHE A CA 1
ATOM 906 C C . PHE A 1 124 ? -20.844 7.379 37.493 1.00 94.44 124 PHE A C 1
ATOM 908 O O . PHE A 1 124 ? -20.820 7.625 38.698 1.00 94.44 124 PHE A O 1
ATOM 915 N N . TYR A 1 125 ? -20.735 6.129 37.033 1.00 94.81 125 TYR A N 1
ATOM 916 C CA . TYR A 1 125 ? -20.622 4.967 37.917 1.00 94.81 125 TYR A CA 1
ATOM 917 C C . TYR A 1 125 ? -19.215 4.775 38.515 1.00 94.81 125 TYR A C 1
ATOM 919 O O . TYR A 1 125 ? -19.026 3.894 39.360 1.00 94.81 125 TYR A O 1
ATOM 927 N N . GLY A 1 126 ? -18.222 5.571 38.106 1.00 93.25 126 GLY A N 1
ATOM 928 C CA . GLY A 1 126 ? -16.842 5.458 38.582 1.00 93.25 126 GLY A CA 1
ATOM 929 C C . GLY A 1 126 ? -16.150 4.159 38.154 1.00 93.25 126 GLY A C 1
ATOM 930 O O . GLY A 1 126 ? -15.379 3.578 38.916 1.00 93.25 126 GLY A O 1
ATOM 931 N N . ILE A 1 127 ? -16.437 3.653 36.951 1.00 95.56 127 ILE A N 1
ATOM 932 C CA . ILE A 1 127 ? -15.877 2.395 36.430 1.00 95.56 127 ILE A CA 1
ATOM 933 C C . ILE A 1 127 ? -14.597 2.696 35.643 1.00 95.56 127 ILE A C 1
ATOM 935 O O . ILE A 1 127 ? -14.540 2.565 34.421 1.00 95.56 127 ILE A O 1
ATOM 939 N N . THR A 1 128 ? -13.545 3.110 36.352 1.00 92.69 128 THR A N 1
ATOM 940 C CA . THR A 1 128 ? -12.283 3.606 35.769 1.00 92.69 128 THR A CA 1
ATOM 941 C C . THR A 1 128 ? -11.673 2.707 34.682 1.00 92.69 128 THR A C 1
ATOM 943 O O . THR A 1 128 ? -11.258 3.244 33.651 1.00 92.69 128 THR A O 1
ATOM 946 N N . PRO A 1 129 ? -11.625 1.362 34.820 1.00 91.25 129 PRO A N 1
ATOM 947 C CA . PRO A 1 129 ? -11.094 0.508 33.755 1.00 91.25 129 PRO A CA 1
ATOM 948 C C . PRO A 1 129 ? -11.900 0.593 32.455 1.00 91.25 129 PRO A C 1
ATOM 950 O O . PRO A 1 129 ? -11.322 0.541 31.372 1.00 91.25 129 PRO A O 1
ATOM 953 N N . LEU A 1 130 ? -13.221 0.764 32.553 1.00 91.88 130 LEU A N 1
ATOM 954 C CA . LEU A 1 130 ? -14.083 0.927 31.388 1.00 91.88 130 LEU A CA 1
ATOM 955 C C . LEU A 1 130 ? -13.894 2.303 30.748 1.00 91.88 130 LEU A C 1
ATOM 957 O O . LEU A 1 130 ? -13.746 2.377 29.534 1.00 91.88 130 LEU A O 1
ATOM 961 N N . VAL A 1 131 ? -13.811 3.369 31.554 1.00 92.94 131 VAL A N 1
ATOM 962 C CA . VAL A 1 131 ? -13.533 4.732 31.063 1.00 92.94 131 VAL A CA 1
ATOM 963 C C . VAL A 1 131 ? -12.229 4.763 30.262 1.00 92.94 131 VAL A C 1
ATOM 965 O O . VAL A 1 131 ? -12.217 5.235 29.129 1.00 92.94 131 VAL A O 1
ATOM 968 N N . ARG A 1 132 ? -11.145 4.182 30.798 1.00 89.19 132 ARG A N 1
ATOM 969 C CA . ARG A 1 132 ? -9.854 4.088 30.090 1.00 89.19 132 ARG A CA 1
ATOM 970 C C . ARG A 1 132 ? -9.972 3.332 28.767 1.00 89.19 132 ARG A C 1
ATOM 972 O O . ARG A 1 132 ? -9.416 3.768 27.766 1.00 89.19 132 ARG A O 1
ATOM 979 N N . ARG A 1 133 ? -10.707 2.215 28.752 1.00 88.06 133 ARG A N 1
ATOM 980 C CA . ARG A 1 133 ? -10.901 1.400 27.544 1.00 88.06 133 ARG A CA 1
ATOM 981 C C . ARG A 1 133 ? -11.697 2.151 26.473 1.00 88.06 133 ARG A C 1
ATOM 983 O O . ARG A 1 133 ? -11.330 2.091 25.307 1.00 88.06 133 ARG A O 1
ATOM 990 N N . LEU A 1 134 ? -12.735 2.889 26.868 1.00 89.94 134 LEU A N 1
ATOM 991 C CA . LEU A 1 134 ? -13.554 3.696 25.958 1.00 89.94 134 LEU A CA 1
ATOM 992 C C . LEU A 1 134 ? -12.792 4.904 25.402 1.00 89.94 134 LEU A C 1
ATOM 994 O O . LEU A 1 134 ? -12.937 5.199 24.221 1.00 89.94 134 LEU A O 1
ATOM 998 N N . LEU A 1 135 ? -11.942 5.553 26.207 1.00 86.12 135 LEU A N 1
ATOM 999 C CA . LEU A 1 135 ? -11.059 6.628 25.736 1.00 86.12 135 LEU A CA 1
ATOM 1000 C C . LEU A 1 135 ? -10.090 6.137 24.655 1.00 86.12 135 LEU A C 1
ATOM 1002 O O . LEU A 1 135 ? -9.945 6.795 23.631 1.00 86.12 135 LEU A O 1
ATOM 1006 N N . LEU A 1 136 ? -9.488 4.958 24.845 1.00 81.88 136 LEU A N 1
ATOM 1007 C CA . LEU A 1 136 ? -8.619 4.345 23.835 1.00 81.88 136 LEU A CA 1
ATOM 1008 C C . LEU A 1 136 ? -9.381 4.005 22.548 1.00 81.88 136 LEU A C 1
ATOM 1010 O O . LEU A 1 136 ? -8.844 4.195 21.463 1.00 81.88 136 LEU A O 1
ATOM 1014 N N . CYS A 1 137 ? -10.628 3.529 22.640 1.00 78.06 137 CYS A N 1
ATOM 1015 C CA . CYS A 1 137 ? -11.470 3.310 21.459 1.00 78.06 137 CYS A CA 1
ATOM 1016 C C . CYS A 1 137 ? -11.775 4.625 20.725 1.00 78.06 137 CYS A C 1
ATOM 1018 O O . CYS A 1 137 ? -11.681 4.672 19.504 1.00 78.06 137 CYS A O 1
ATOM 1020 N N . GLU A 1 138 ? -12.080 5.697 21.461 1.00 73.56 138 GLU A N 1
ATOM 1021 C CA . GLU A 1 138 ? -12.330 7.026 20.890 1.00 73.56 138 GLU A CA 1
ATOM 1022 C C . GLU A 1 138 ? -11.066 7.616 20.235 1.00 73.56 138 GLU A C 1
ATOM 1024 O O . GLU A 1 138 ? -11.151 8.306 19.223 1.00 73.56 138 GLU A O 1
ATOM 1029 N N . GLU A 1 139 ? -9.884 7.333 20.785 1.00 69.31 139 GLU A N 1
ATOM 1030 C CA . GLU A 1 139 ? -8.593 7.722 20.211 1.00 69.31 139 GLU A CA 1
ATOM 1031 C C . GLU A 1 139 ? -8.230 6.892 18.969 1.00 69.31 139 GLU A C 1
ATOM 1033 O O . GLU A 1 139 ? -7.719 7.443 18.000 1.00 69.31 139 GLU A O 1
ATOM 1038 N N . LEU A 1 140 ? -8.570 5.598 18.947 1.00 62.03 140 LEU A N 1
ATOM 1039 C CA . LEU A 1 140 ? -8.387 4.731 17.778 1.00 62.03 140 LEU A CA 1
ATOM 1040 C C . LEU A 1 140 ? -9.319 5.119 16.615 1.00 62.03 140 LEU A C 1
ATOM 1042 O O . LEU A 1 140 ? -8.940 5.006 15.451 1.00 62.03 140 LEU A O 1
ATOM 1046 N N . GLU A 1 141 ? -10.536 5.579 16.922 1.00 59.12 141 GLU A N 1
ATOM 1047 C CA . GLU A 1 141 ? -11.502 6.082 15.935 1.00 59.12 141 GLU A CA 1
ATOM 1048 C C . GLU A 1 141 ? -11.225 7.537 15.515 1.00 59.12 141 GLU A C 1
ATOM 1050 O O . GLU A 1 141 ? -11.642 7.969 14.433 1.00 59.12 141 GLU A O 1
ATOM 1055 N N . ARG A 1 142 ? -10.474 8.304 16.318 1.00 60.03 142 ARG A N 1
ATOM 1056 C CA . ARG A 1 142 ? -9.963 9.621 15.923 1.00 60.03 142 ARG A CA 1
ATOM 1057 C C . ARG A 1 142 ? -8.843 9.456 14.900 1.00 60.03 142 ARG A C 1
ATOM 1059 O O . ARG A 1 142 ? -7.665 9.350 15.219 1.00 60.03 142 ARG A O 1
ATOM 1066 N N . SER A 1 143 ? -9.227 9.518 13.628 1.00 50.66 143 SER A N 1
ATOM 1067 C CA . SER A 1 143 ? -8.284 9.683 12.519 1.00 50.66 143 SER A CA 1
ATOM 1068 C C . SER A 1 143 ? -7.393 10.909 12.759 1.00 50.66 143 SER A C 1
ATOM 1070 O O . SER A 1 143 ? -7.887 12.020 12.964 1.00 50.66 143 SER A O 1
ATOM 1072 N N . SER A 1 144 ? -6.075 10.724 12.684 1.00 51.97 144 SER A N 1
ATOM 1073 C CA . SER A 1 144 ? -5.050 11.757 12.908 1.00 51.97 144 SER A CA 1
ATOM 1074 C C . SER A 1 144 ? -5.087 12.931 11.914 1.00 51.97 144 SER A C 1
ATOM 1076 O O . SER A 1 144 ? -4.348 13.898 12.084 1.00 51.97 144 SER A O 1
ATOM 1078 N N . CYS A 1 145 ? -5.950 12.884 10.893 1.00 50.25 145 CYS A N 1
ATOM 1079 C CA . CYS A 1 145 ? -6.067 13.889 9.834 1.00 50.25 145 CYS A CA 1
ATOM 1080 C C . CYS A 1 145 ? -7.293 14.824 9.928 1.00 50.25 145 CYS A C 1
ATOM 1082 O O . CYS A 1 145 ? -7.463 15.676 9.058 1.00 50.25 145 CYS A O 1
ATOM 1084 N N . GLY A 1 146 ? -8.116 14.740 10.982 1.00 48.84 146 GLY A N 1
ATOM 1085 C CA . GLY A 1 146 ? -9.290 15.608 11.139 1.00 48.84 146 GLY A CA 1
ATOM 1086 C C . GLY A 1 146 ? -10.455 15.234 10.211 1.00 48.84 146 GLY A C 1
ATOM 1087 O O . GLY A 1 146 ? -10.298 14.589 9.182 1.00 48.84 146 GLY A O 1
ATOM 1088 N N . SER A 1 147 ? -11.670 15.620 10.589 1.00 50.97 147 SER A N 1
ATOM 1089 C CA . SER A 1 147 ? -12.934 15.217 9.950 1.00 50.97 147 SER A CA 1
ATOM 1090 C C . SER A 1 147 ? -13.201 15.822 8.560 1.00 50.97 147 SER A C 1
ATOM 1092 O O . SER A 1 147 ? -14.355 15.924 8.144 1.00 50.97 147 SER A O 1
ATOM 1094 N N . VAL A 1 148 ? -12.171 16.260 7.834 1.00 46.09 148 VAL A N 1
ATOM 1095 C CA . VAL A 1 148 ? -12.328 16.828 6.494 1.00 46.09 148 VAL A CA 1
ATOM 1096 C C . VAL A 1 148 ? -12.127 15.722 5.464 1.00 46.09 148 VAL A C 1
ATOM 1098 O O . VAL A 1 148 ? -11.036 15.498 4.944 1.00 46.09 148 VAL A O 1
ATOM 1101 N N . LEU A 1 149 ? -13.209 15.000 5.174 1.00 47.12 149 LEU A N 1
ATOM 1102 C CA . LEU A 1 149 ? -13.261 14.067 4.054 1.00 47.12 149 LEU A CA 1
ATOM 1103 C C . LEU A 1 149 ? -13.343 14.863 2.745 1.00 47.12 149 LEU A C 1
ATOM 1105 O O . LEU A 1 149 ? -14.424 15.215 2.274 1.00 47.12 149 LEU A O 1
ATOM 1109 N N . PHE A 1 150 ? -12.193 15.150 2.139 1.00 53.28 150 PHE A N 1
ATOM 1110 C CA . PHE A 1 150 ? -12.149 15.591 0.749 1.00 53.28 150 PHE A CA 1
ATOM 1111 C C . PHE A 1 150 ? -12.367 14.369 -0.149 1.00 53.28 150 PHE A C 1
ATOM 1113 O O . PHE A 1 150 ? -11.473 13.541 -0.311 1.00 53.28 150 PHE A O 1
ATOM 1120 N N . HIS A 1 151 ? -13.564 14.234 -0.723 1.00 58.25 151 HIS A N 1
ATOM 1121 C CA . HIS A 1 151 ? -13.826 13.234 -1.755 1.00 58.25 151 HIS A CA 1
ATOM 1122 C C . HIS A 1 151 ? -13.545 13.854 -3.130 1.00 58.25 151 HIS A C 1
ATOM 1124 O O . HIS A 1 151 ? -14.046 14.926 -3.460 1.00 58.25 151 HIS A O 1
ATOM 1130 N N . GLY A 1 152 ? -12.705 13.194 -3.925 1.00 62.91 152 GLY A N 1
ATOM 1131 C CA . GLY A 1 152 ? -12.463 13.536 -5.324 1.00 62.91 152 GLY A CA 1
ATOM 1132 C C . GLY A 1 152 ? -13.060 12.459 -6.219 1.00 62.91 152 GLY A C 1
ATOM 1133 O O . GLY A 1 152 ? -12.877 11.273 -5.953 1.00 62.91 152 GLY A O 1
ATOM 1134 N N . TYR A 1 153 ? -13.771 12.857 -7.272 1.00 73.38 153 TYR A N 1
ATOM 1135 C CA . TYR A 1 153 ? -14.258 11.926 -8.286 1.00 73.38 153 TYR A CA 1
ATOM 1136 C C . TYR A 1 153 ? -13.271 11.877 -9.454 1.00 73.38 153 TYR A C 1
ATOM 1138 O O . TYR A 1 153 ? -13.024 12.892 -10.105 1.00 73.38 153 TYR A O 1
ATOM 1146 N N . LEU A 1 154 ? -12.713 10.696 -9.721 1.00 79.81 154 LEU A N 1
ATOM 1147 C CA . LEU A 1 154 ? -11.949 10.428 -10.936 1.00 79.81 154 LEU A CA 1
ATOM 1148 C C . LEU A 1 154 ? -12.866 9.687 -11.913 1.00 79.81 154 LEU A C 1
ATOM 1150 O O . LEU A 1 154 ? -13.323 8.592 -11.577 1.00 79.81 154 LEU A O 1
ATOM 1154 N N . PRO A 1 155 ? -13.166 10.249 -13.098 1.00 76.06 155 PRO A N 1
ATOM 1155 C CA . PRO A 1 155 ? -13.974 9.540 -14.078 1.00 76.06 155 PRO A CA 1
ATOM 1156 C C . PRO A 1 155 ? -13.256 8.254 -14.520 1.00 76.06 155 PRO A C 1
ATOM 1158 O O . PRO A 1 155 ? -12.026 8.254 -14.643 1.00 76.06 155 PRO A O 1
ATOM 1161 N N . PRO A 1 156 ? -14.002 7.163 -14.773 1.00 75.25 156 PRO A N 1
ATOM 1162 C CA . PRO A 1 156 ? -13.407 5.914 -15.219 1.00 75.25 156 PRO A CA 1
ATOM 1163 C C . PRO A 1 156 ? -12.686 6.132 -16.562 1.00 75.25 156 PRO A C 1
ATOM 1165 O O . PRO A 1 156 ? -13.285 6.676 -17.496 1.00 75.25 156 PRO A O 1
ATOM 1168 N N . PRO A 1 157 ? -11.413 5.726 -16.680 1.00 83.31 157 PRO A N 1
ATOM 1169 C CA . PRO A 1 157 ? -10.635 5.873 -17.899 1.00 83.31 157 PRO A CA 1
ATOM 1170 C C . PRO A 1 157 ? -11.155 4.934 -18.996 1.00 83.31 157 PRO A C 1
ATOM 1172 O O . PRO A 1 157 ? -11.769 3.897 -18.728 1.00 83.31 157 PRO A O 1
ATOM 1175 N N . GLY A 1 158 ? -10.878 5.282 -20.254 1.00 82.56 158 GLY A N 1
ATOM 1176 C CA . GLY A 1 158 ? -11.100 4.373 -21.377 1.00 82.56 158 GLY A CA 1
ATOM 1177 C C . GLY A 1 158 ? -10.219 3.129 -21.249 1.00 82.56 158 GLY A C 1
ATOM 1178 O O . GLY A 1 158 ? -9.044 3.238 -20.904 1.00 82.56 158 GLY A O 1
ATOM 1179 N N . ILE A 1 159 ? -10.779 1.949 -21.528 1.00 84.88 159 ILE A N 1
ATOM 1180 C CA . ILE A 1 159 ? -10.021 0.692 -21.497 1.00 84.88 159 ILE A CA 1
ATOM 1181 C C . ILE A 1 159 ? -9.052 0.687 -22.692 1.00 84.88 159 ILE A C 1
ATOM 1183 O O . ILE A 1 159 ? -9.511 0.825 -23.831 1.00 84.88 159 ILE A O 1
ATOM 1187 N N . PRO A 1 160 ? -7.736 0.527 -22.472 1.00 85.56 160 PRO A N 1
ATOM 1188 C CA . PRO A 1 160 ? -6.767 0.448 -23.560 1.00 85.56 160 PRO A CA 1
ATOM 1189 C C . PRO A 1 160 ? -7.047 -0.743 -24.482 1.00 85.56 160 PRO A C 1
ATOM 1191 O O . PRO A 1 160 ? -7.473 -1.807 -24.033 1.00 85.56 160 PRO A O 1
ATOM 1194 N N . SER A 1 161 ? -6.779 -0.587 -25.781 1.00 80.44 161 SER A N 1
ATOM 1195 C CA . SER A 1 161 ? -6.882 -1.698 -26.737 1.00 80.44 161 SER A CA 1
ATOM 1196 C C . SER A 1 161 ? -5.818 -2.763 -26.456 1.00 80.44 161 SER A C 1
ATOM 1198 O O . SER A 1 161 ? -4.672 -2.433 -26.142 1.00 80.44 161 SER A O 1
ATOM 1200 N N . ARG A 1 162 ? -6.174 -4.045 -26.611 1.00 76.94 162 ARG A N 1
ATOM 1201 C CA . ARG A 1 162 ? -5.201 -5.148 -26.571 1.00 76.94 162 ARG A CA 1
ATOM 1202 C C . ARG A 1 162 ? -4.266 -5.045 -27.776 1.00 76.94 162 ARG A C 1
ATOM 1204 O O . ARG A 1 162 ? -4.736 -4.984 -28.911 1.00 76.94 162 ARG A O 1
ATOM 1211 N N . LYS A 1 163 ? -2.950 -5.041 -27.547 1.00 60.06 163 LYS A N 1
ATOM 1212 C CA . LYS A 1 163 ? -1.970 -5.206 -28.628 1.00 60.06 163 LYS A CA 1
ATOM 1213 C C . LYS A 1 163 ? -2.005 -6.669 -29.071 1.00 60.06 163 LYS A C 1
ATOM 1215 O O . LYS A 1 163 ? -1.480 -7.534 -28.382 1.00 60.06 163 LYS A O 1
ATOM 1220 N N . ILE A 1 164 ? -2.650 -6.954 -30.198 1.00 49.72 164 ILE A N 1
ATOM 1221 C CA . ILE A 1 164 ? -2.621 -8.286 -30.808 1.00 49.72 164 ILE A CA 1
ATOM 1222 C C . ILE A 1 164 ? -1.232 -8.467 -31.433 1.00 49.72 164 ILE A C 1
ATOM 1224 O O . ILE A 1 164 ? -0.938 -7.884 -32.476 1.00 49.72 164 ILE A O 1
ATOM 1228 N N . ASN A 1 165 ? -0.365 -9.256 -30.800 1.00 40.88 165 ASN A N 1
ATOM 1229 C CA . ASN A 1 165 ? 0.866 -9.718 -31.438 1.00 40.88 165 ASN A CA 1
ATOM 1230 C C . ASN A 1 165 ? 0.495 -10.780 -32.484 1.00 40.88 165 ASN A C 1
ATOM 1232 O O . ASN A 1 165 ? 0.382 -11.962 -32.172 1.00 40.88 165 ASN A O 1
ATOM 1236 N N . ASN A 1 166 ? 0.280 -10.363 -33.733 1.00 33.22 166 ASN A N 1
ATOM 1237 C CA . ASN A 1 166 ? 0.131 -11.288 -34.855 1.00 33.22 166 ASN A CA 1
ATOM 1238 C C . ASN A 1 166 ? 1.492 -11.917 -35.189 1.00 33.22 166 ASN A C 1
ATOM 1240 O O . ASN A 1 166 ? 2.245 -11.389 -36.003 1.00 33.22 166 ASN A O 1
ATOM 1244 N N . THR A 1 167 ? 1.798 -13.078 -34.612 1.00 42.56 167 THR A N 1
ATOM 1245 C CA . THR A 1 167 ? 2.717 -14.042 -35.236 1.00 42.56 167 THR A CA 1
ATOM 1246 C C . THR A 1 167 ? 1.901 -15.033 -36.056 1.00 42.56 167 THR A C 1
ATOM 1248 O O . THR A 1 167 ? 1.678 -16.169 -35.648 1.00 42.56 167 THR A O 1
ATOM 1251 N N . ALA A 1 168 ? 1.418 -14.590 -37.212 1.00 38.69 168 ALA A N 1
ATOM 1252 C CA . ALA A 1 168 ? 0.931 -15.466 -38.271 1.00 38.69 168 ALA A CA 1
ATOM 1253 C C . ALA A 1 168 ? 1.297 -14.832 -39.619 1.00 38.69 168 ALA A C 1
ATOM 1255 O O . ALA A 1 168 ? 1.110 -13.631 -39.806 1.00 38.69 168 ALA A O 1
ATOM 1256 N N . GLY A 1 169 ? 1.907 -15.639 -40.494 1.00 35.28 169 GLY A N 1
ATOM 1257 C CA . GLY A 1 169 ? 2.496 -15.251 -41.780 1.00 35.28 169 GLY A CA 1
ATOM 1258 C C . GLY A 1 169 ? 1.524 -14.612 -42.785 1.00 35.28 169 GLY A C 1
ATOM 1259 O O . GLY A 1 169 ? 0.343 -14.430 -42.490 1.00 35.28 169 GLY A O 1
ATOM 1260 N N . PRO A 1 170 ? 2.021 -14.234 -43.978 1.00 36.78 170 PRO A N 1
ATOM 1261 C CA . PRO A 1 170 ? 1.290 -13.365 -44.892 1.00 36.78 170 PRO A CA 1
ATOM 1262 C C . PRO A 1 170 ? 0.025 -14.065 -45.412 1.00 36.78 170 PRO A C 1
ATOM 1264 O O . PRO A 1 170 ? 0.062 -15.274 -45.659 1.00 36.78 170 PRO A O 1
ATOM 1267 N N . PRO A 1 171 ? -1.089 -13.340 -45.617 1.00 36.38 171 PRO A N 1
ATOM 1268 C CA . PRO A 1 171 ? -2.271 -13.934 -46.208 1.00 36.38 171 PRO A CA 1
ATOM 1269 C C . PRO A 1 171 ? -2.047 -14.064 -47.717 1.00 36.38 171 PRO A C 1
ATOM 1271 O O . PRO A 1 171 ? -1.748 -13.085 -48.402 1.00 36.38 171 PRO A O 1
ATOM 1274 N N . ALA A 1 172 ? -2.175 -15.287 -48.224 1.00 33.78 172 ALA A N 1
ATOM 1275 C CA . ALA A 1 172 ? -2.284 -15.538 -49.649 1.00 33.78 172 ALA A CA 1
ATOM 1276 C C . ALA A 1 172 ? -3.649 -15.052 -50.160 1.00 33.78 172 ALA A C 1
ATOM 1278 O O . ALA A 1 172 ? -4.682 -15.237 -49.514 1.00 33.78 172 ALA A O 1
ATOM 1279 N N . ASP A 1 173 ? -3.600 -14.428 -51.330 1.00 32.34 173 ASP A N 1
ATOM 1280 C CA . ASP A 1 173 ? -4.707 -13.936 -52.135 1.00 32.34 173 ASP A CA 1
ATOM 1281 C C . ASP A 1 173 ? -5.887 -14.910 -52.256 1.00 32.34 173 ASP A C 1
ATOM 1283 O O . ASP A 1 173 ? -5.721 -16.030 -52.731 1.00 32.34 173 ASP A O 1
ATOM 1287 N N . VAL A 1 174 ? -7.105 -14.413 -52.016 1.00 33.06 174 VAL A N 1
ATOM 1288 C CA . VAL A 1 174 ? -8.269 -14.756 -52.848 1.00 33.06 174 VAL A CA 1
ATOM 1289 C C . VAL A 1 174 ? -9.092 -13.487 -53.072 1.00 33.06 174 VAL A C 1
ATOM 1291 O O . VAL A 1 174 ? -9.772 -12.979 -52.183 1.00 33.06 174 VAL A O 1
ATOM 1294 N N . ARG A 1 175 ? -9.010 -12.966 -54.298 1.00 33.16 175 ARG A N 1
ATOM 1295 C CA . ARG A 1 175 ? -9.901 -11.945 -54.858 1.00 33.16 175 ARG A CA 1
ATOM 1296 C C . ARG A 1 175 ? -11.173 -12.603 -55.383 1.00 33.16 175 ARG A C 1
ATOM 1298 O O . ARG A 1 175 ? -11.058 -13.470 -56.242 1.00 33.16 175 ARG A O 1
ATOM 1305 N N . THR A 1 176 ? -12.344 -12.121 -54.969 1.00 29.73 176 THR A N 1
ATOM 1306 C CA . THR A 1 176 ? -13.591 -11.876 -55.751 1.00 29.73 176 THR A CA 1
ATOM 1307 C C . THR A 1 176 ? -14.718 -11.632 -54.737 1.00 29.73 176 THR A C 1
ATOM 1309 O O . THR A 1 176 ? -14.798 -12.352 -53.757 1.00 29.73 176 THR A O 1
ATOM 1312 N N . GLY A 1 177 ? -15.611 -10.648 -54.817 1.00 27.61 177 GLY A N 1
ATOM 1313 C CA . GLY A 1 177 ? -15.929 -9.612 -55.791 1.00 27.61 177 GLY A CA 1
ATOM 1314 C C . GLY A 1 177 ? -16.846 -8.568 -55.119 1.00 27.61 177 GLY A C 1
ATOM 1315 O O . GLY A 1 177 ? -17.284 -8.738 -53.986 1.00 27.61 177 GLY A O 1
ATOM 1316 N N . GLN A 1 178 ? -17.049 -7.458 -55.818 1.00 30.16 178 GLN A N 1
ATOM 1317 C CA . GLN A 1 178 ? -17.586 -6.168 -55.374 1.00 30.16 178 GLN A CA 1
ATOM 1318 C C . GLN A 1 178 ? -19.099 -6.081 -55.060 1.00 30.16 178 GLN A C 1
ATOM 1320 O O . GLN A 1 178 ? -19.913 -6.729 -55.707 1.00 30.16 178 GLN A O 1
ATOM 1325 N N . ASN A 1 179 ? -19.393 -5.073 -54.219 1.00 27.11 179 ASN A N 1
ATOM 1326 C CA . ASN A 1 179 ? -20.519 -4.112 -54.215 1.00 27.11 179 ASN A CA 1
ATOM 1327 C C . ASN A 1 179 ? -21.809 -4.354 -53.393 1.00 27.11 179 ASN A C 1
ATOM 1329 O O . ASN A 1 179 ? -22.697 -5.108 -53.768 1.00 27.11 179 ASN A O 1
ATOM 1333 N N . CYS A 1 180 ? -21.891 -3.552 -52.317 1.00 24.09 180 CYS A N 1
ATOM 1334 C CA . CYS A 1 180 ? -22.955 -2.649 -51.837 1.00 24.09 180 CYS A CA 1
ATOM 1335 C C . CYS A 1 180 ? -24.418 -2.844 -52.288 1.00 24.09 180 CYS A C 1
ATOM 1337 O O . CYS A 1 180 ? -24.716 -2.670 -53.466 1.00 24.09 180 CYS A O 1
ATOM 1339 N N . SER A 1 181 ? -25.357 -2.937 -51.333 1.00 25.48 181 SER A N 1
ATOM 1340 C CA . SER A 1 181 ? -26.292 -1.847 -50.942 1.00 25.48 181 SER A CA 1
ATOM 1341 C C . SER A 1 181 ? -27.397 -2.316 -49.967 1.00 25.48 181 SER A C 1
ATOM 1343 O O . SER A 1 181 ? -27.934 -3.404 -50.103 1.00 25.48 181 SER A O 1
ATOM 1345 N N . GLU A 1 182 ? -27.653 -1.447 -48.980 1.00 23.98 182 GLU A N 1
ATOM 1346 C CA . GLU A 1 182 ? -28.925 -1.037 -48.344 1.00 23.98 182 GLU A CA 1
ATOM 1347 C C . GLU A 1 182 ? -29.955 -2.004 -47.692 1.00 23.98 182 GLU A C 1
ATOM 1349 O O . GLU A 1 182 ? -30.422 -2.979 -48.262 1.00 23.98 182 GLU A O 1
ATOM 1354 N N . SER A 1 183 ? -30.358 -1.539 -46.494 1.00 25.44 183 SER A N 1
ATOM 1355 C CA . SER A 1 183 ? -31.689 -1.474 -45.851 1.00 25.44 183 SER A CA 1
ATOM 1356 C C . SER A 1 183 ? -32.330 -2.657 -45.084 1.00 25.44 183 SER A C 1
ATOM 1358 O O . SER A 1 183 ? -32.659 -3.713 -45.602 1.00 25.44 183 SER A O 1
ATOM 1360 N N . GLU A 1 184 ? -32.596 -2.335 -43.807 1.00 26.16 184 GLU A N 1
ATOM 1361 C CA . GLU A 1 184 ? -33.866 -2.460 -43.062 1.00 26.16 184 GLU A CA 1
ATOM 1362 C C . GLU A 1 184 ? -34.451 -3.823 -42.604 1.00 26.16 184 GLU A C 1
ATOM 1364 O O . GLU A 1 184 ? -35.063 -4.571 -43.349 1.00 26.16 184 GLU A O 1
ATOM 1369 N N . MET A 1 185 ? -34.434 -3.961 -41.265 1.00 26.23 185 MET A N 1
ATOM 1370 C CA . MET A 1 185 ? -35.561 -4.235 -40.342 1.00 26.23 185 MET A CA 1
ATOM 1371 C C . MET A 1 185 ? -36.177 -5.649 -40.189 1.00 26.23 185 MET A C 1
ATOM 1373 O O . MET A 1 185 ? -36.479 -6.352 -41.139 1.00 26.23 185 MET A O 1
ATOM 1377 N N . HIS A 1 186 ? -36.505 -5.937 -38.915 1.00 27.05 186 HIS A N 1
ATOM 1378 C CA . HIS A 1 186 ? -37.417 -6.955 -38.351 1.00 27.05 186 HIS A CA 1
ATOM 1379 C C . HIS A 1 186 ? -36.927 -8.394 -38.066 1.00 27.05 186 HIS A C 1
ATOM 1381 O O . HIS A 1 186 ? -36.924 -9.258 -38.927 1.00 27.05 186 HIS A O 1
ATOM 1387 N N . GLY A 1 187 ? -36.733 -8.668 -36.764 1.00 24.41 187 GLY A N 1
ATOM 1388 C CA . GLY A 1 187 ? -37.678 -9.483 -35.978 1.00 24.41 187 GLY A CA 1
ATOM 1389 C C . GLY A 1 187 ? -37.491 -11.010 -35.906 1.00 24.41 187 GLY A C 1
ATOM 1390 O O . GLY A 1 187 ? -37.520 -11.699 -36.913 1.00 24.41 187 GLY A O 1
ATOM 1391 N N . GLY A 1 188 ? -37.487 -11.537 -34.672 1.00 24.83 188 GLY A N 1
ATOM 1392 C CA . GLY A 1 188 ? -37.898 -12.918 -34.360 1.00 24.83 188 GLY A CA 1
ATOM 1393 C C . GLY A 1 188 ? -36.761 -13.884 -34.018 1.00 24.83 188 GLY A C 1
ATOM 1394 O O . GLY A 1 188 ? -35.955 -14.233 -34.869 1.00 24.83 188 GLY A O 1
ATOM 1395 N N . GLY A 1 189 ? -36.700 -14.321 -32.758 1.00 27.02 189 GLY A N 1
ATOM 1396 C CA . GLY A 1 189 ? -35.653 -15.210 -32.252 1.00 27.02 189 GLY A CA 1
ATOM 1397 C C . GLY A 1 189 ? -35.924 -16.702 -32.430 1.00 27.02 189 GLY A C 1
ATOM 1398 O O . GLY A 1 189 ? -37.071 -17.104 -32.571 1.00 27.02 189 GLY A O 1
ATOM 1399 N N . VAL A 1 190 ? -34.856 -17.501 -32.317 1.00 29.08 190 VAL A N 1
ATOM 1400 C CA . VAL A 1 190 ? -34.846 -18.919 -31.911 1.00 29.08 190 VAL A CA 1
ATOM 1401 C C . VAL A 1 190 ? -33.469 -19.227 -31.284 1.00 29.08 190 VAL A C 1
ATOM 1403 O O . VAL A 1 190 ? -32.430 -18.916 -31.858 1.00 29.08 190 VAL A O 1
ATOM 1406 N N . GLN A 1 191 ? -33.472 -19.834 -30.098 1.00 28.66 191 GLN A N 1
ATOM 1407 C CA . GLN A 1 191 ? -32.369 -20.582 -29.458 1.00 28.66 191 GLN A CA 1
ATOM 1408 C C . GLN A 1 191 ? -32.729 -22.091 -29.564 1.00 28.66 191 GLN A C 1
ATOM 1410 O O . GLN A 1 191 ? -33.893 -22.370 -29.856 1.00 28.66 191 GLN A O 1
ATOM 1415 N N . PRO A 1 192 ? -31.921 -23.087 -29.139 1.00 39.53 192 PRO A N 1
ATOM 1416 C CA . PRO A 1 192 ? -30.465 -23.305 -29.134 1.00 39.53 192 PRO A CA 1
ATOM 1417 C C . PRO A 1 192 ? -30.084 -24.644 -29.827 1.00 39.53 192 PRO A C 1
ATOM 1419 O O . PRO A 1 192 ? -30.919 -25.533 -29.962 1.00 39.53 192 PRO A O 1
ATOM 1422 N N . THR A 1 193 ? -28.803 -24.890 -30.127 1.00 25.67 193 THR A N 1
ATOM 1423 C CA . THR A 1 193 ? -28.297 -26.277 -30.251 1.00 25.67 193 THR A CA 1
ATOM 1424 C C . THR A 1 193 ? -26.896 -26.412 -29.666 1.00 25.67 193 THR A C 1
ATOM 1426 O O . THR A 1 193 ? -25.940 -25.826 -30.170 1.00 25.67 193 THR A O 1
ATOM 1429 N N . LEU A 1 194 ? -26.804 -27.204 -28.594 1.00 31.53 194 LEU A N 1
ATOM 1430 C CA . LEU A 1 194 ? -25.567 -27.742 -28.037 1.00 31.53 194 LEU A CA 1
ATOM 1431 C C . LEU A 1 194 ? -24.932 -28.742 -29.013 1.00 31.53 194 LEU A C 1
ATOM 1433 O O . LEU A 1 194 ? -25.603 -29.654 -29.489 1.00 31.53 194 LEU A O 1
ATOM 1437 N N . GLY A 1 195 ? -23.621 -28.628 -29.205 1.00 26.95 195 GLY A N 1
ATOM 1438 C CA . GLY A 1 195 ? -22.756 -29.682 -29.731 1.00 26.95 195 GLY A CA 1
ATOM 1439 C C . GLY A 1 195 ? -21.461 -29.666 -28.930 1.00 26.95 195 GLY A C 1
ATOM 1440 O O . GLY A 1 195 ? -20.668 -28.739 -29.062 1.00 26.95 195 GLY A O 1
ATOM 1441 N N . GLY A 1 196 ? -21.310 -30.628 -28.021 1.00 28.44 196 GLY A N 1
ATOM 1442 C CA . GLY A 1 196 ? -20.173 -30.730 -27.115 1.00 28.44 196 GLY A CA 1
ATOM 1443 C C . GLY A 1 196 ? -19.024 -31.554 -27.687 1.00 28.44 196 GLY A C 1
ATOM 1444 O O . GLY A 1 196 ? -19.259 -32.582 -28.306 1.00 28.44 196 GLY A O 1
ATOM 1445 N N . THR A 1 197 ? -17.807 -31.109 -27.383 1.00 28.98 197 THR A N 1
ATOM 1446 C CA . THR A 1 197 ? -16.527 -31.843 -27.297 1.00 28.98 197 THR A CA 1
ATOM 1447 C C . THR A 1 197 ? -15.582 -30.836 -26.628 1.00 28.98 197 THR A C 1
ATOM 1449 O O . THR A 1 197 ? -15.397 -29.752 -27.164 1.00 28.98 197 THR A O 1
ATOM 1452 N N . GLY A 1 198 ? -15.164 -30.985 -25.374 1.00 29.19 198 GLY A N 1
ATOM 1453 C CA . GLY A 1 198 ? -14.194 -31.976 -24.927 1.00 29.19 198 GLY A CA 1
ATOM 1454 C C . GLY A 1 198 ? -12.843 -31.273 -24.730 1.00 29.19 198 GLY A C 1
ATOM 1455 O O . GLY A 1 198 ? -12.238 -30.861 -25.706 1.00 29.19 198 GLY A O 1
ATOM 1456 N N . GLU A 1 199 ? -12.417 -31.183 -23.466 1.00 31.12 199 GLU A N 1
ATOM 1457 C CA . GLU A 1 199 ? -11.076 -30.823 -22.962 1.00 31.12 199 GLU A CA 1
ATOM 1458 C C . GLU A 1 199 ? -10.721 -29.348 -22.696 1.00 31.12 199 GLU A C 1
ATOM 1460 O O . GLU A 1 199 ? -10.857 -28.456 -23.526 1.00 31.12 199 GLU A O 1
ATOM 1465 N N . GLY A 1 200 ? -10.207 -29.132 -21.477 1.00 27.08 200 GLY A N 1
ATOM 1466 C CA . GLY A 1 200 ? -9.682 -27.867 -20.976 1.00 27.08 200 GLY A CA 1
ATOM 1467 C C . GLY A 1 200 ? -10.489 -27.316 -19.806 1.00 27.08 200 GLY A C 1
ATOM 1468 O O . GLY A 1 200 ? -11.231 -26.351 -19.962 1.00 27.08 200 GLY A O 1
ATOM 1469 N N . THR A 1 201 ? -10.332 -27.884 -18.606 1.00 31.58 201 THR A N 1
ATOM 1470 C CA . THR A 1 201 ? -10.680 -27.193 -17.353 1.00 31.58 201 THR A CA 1
ATOM 1471 C C . THR A 1 201 ? -9.807 -25.944 -17.227 1.00 31.58 201 THR A C 1
ATOM 1473 O O . THR A 1 201 ? -8.762 -25.943 -16.581 1.00 31.58 201 THR A O 1
ATOM 1476 N N . VAL A 1 202 ? -10.228 -24.869 -17.888 1.00 34.38 202 VAL A N 1
ATOM 1477 C CA . VAL A 1 202 ? -9.761 -23.514 -17.629 1.00 34.38 202 VAL A CA 1
ATOM 1478 C C . VAL A 1 202 ? -10.170 -23.216 -16.194 1.00 34.38 202 VAL A C 1
ATOM 1480 O O . VAL A 1 202 ? -11.351 -23.311 -15.850 1.00 34.38 202 VAL A O 1
ATOM 1483 N N . ARG A 1 203 ? -9.200 -22.889 -15.333 1.00 37.12 203 ARG A N 1
ATOM 1484 C CA . ARG A 1 203 ? -9.495 -22.246 -14.053 1.00 37.12 203 ARG A CA 1
ATOM 1485 C C . ARG A 1 203 ? -10.261 -20.966 -14.378 1.00 37.12 203 ARG A C 1
ATOM 1487 O O . ARG A 1 203 ? -9.658 -19.957 -14.723 1.00 37.12 203 ARG A O 1
ATOM 1494 N N . LEU A 1 204 ? -11.587 -21.028 -14.305 1.00 34.91 204 LEU A N 1
ATOM 1495 C CA . LEU A 1 204 ? -12.453 -19.861 -14.295 1.00 34.91 204 LEU A CA 1
ATOM 1496 C C . LEU A 1 204 ? -12.168 -19.127 -12.985 1.00 34.91 204 LEU A C 1
ATOM 1498 O O . LEU A 1 204 ? -12.865 -19.294 -11.987 1.00 34.91 204 LEU A O 1
ATOM 1502 N N . GLY A 1 205 ? -11.098 -18.331 -12.983 1.00 45.06 205 GLY A N 1
ATOM 1503 C CA . GLY A 1 205 ? -11.068 -17.152 -12.141 1.00 45.06 205 GLY A CA 1
ATOM 1504 C C . GLY A 1 205 ? -12.351 -16.386 -12.438 1.00 45.06 205 GLY A C 1
ATOM 1505 O O . GLY A 1 205 ? -12.738 -16.247 -13.601 1.00 45.06 205 GLY A O 1
ATOM 1506 N N . PHE A 1 206 ? -13.062 -15.980 -11.390 1.00 44.59 206 PHE A N 1
ATOM 1507 C CA . PHE A 1 206 ? -14.237 -15.130 -11.531 1.00 44.59 206 PHE A CA 1
ATOM 1508 C C . PHE A 1 206 ? -13.915 -14.005 -12.524 1.00 44.59 206 PHE A C 1
ATOM 1510 O O . PHE A 1 206 ? -12.837 -13.421 -12.395 1.00 44.59 206 PHE A O 1
ATOM 1517 N N . PRO A 1 207 ? -14.779 -13.709 -13.513 1.00 56.50 207 PRO A N 1
ATOM 1518 C CA . PRO A 1 207 ? -14.518 -12.628 -14.452 1.00 56.50 207 PRO A CA 1
ATOM 1519 C C . PRO A 1 207 ? -14.348 -11.336 -13.652 1.00 56.50 207 PRO A C 1
ATOM 1521 O O . PRO A 1 207 ? -15.306 -10.796 -13.098 1.00 56.50 207 PRO A O 1
ATOM 1524 N N . VAL A 1 208 ? -13.100 -10.886 -13.515 1.00 63.50 208 VAL A N 1
ATOM 1525 C CA . VAL A 1 208 ? -12.791 -9.632 -12.840 1.00 63.50 208 VAL A CA 1
ATOM 1526 C C . VAL A 1 208 ? -13.234 -8.539 -13.794 1.00 63.50 208 VAL A C 1
ATOM 1528 O O . VAL A 1 208 ? -12.759 -8.478 -14.928 1.00 63.50 208 VAL A O 1
ATOM 1531 N N . ASP A 1 209 ? -14.173 -7.703 -13.354 1.00 75.44 209 ASP A N 1
ATOM 1532 C CA . ASP A 1 209 ? -14.585 -6.534 -14.125 1.00 75.44 209 ASP A CA 1
ATOM 1533 C C . ASP A 1 209 ? -13.327 -5.719 -14.481 1.00 75.44 209 ASP A C 1
ATOM 1535 O O . ASP A 1 209 ? -12.629 -5.261 -13.568 1.00 75.44 209 ASP A O 1
ATOM 1539 N N . PRO A 1 210 ? -13.007 -5.525 -15.776 1.00 74.69 210 PRO A N 1
ATOM 1540 C CA . PRO A 1 210 ? -11.817 -4.789 -16.192 1.00 74.69 210 PRO A CA 1
ATOM 1541 C C . PRO A 1 210 ? -11.811 -3.337 -15.696 1.00 74.69 210 PRO A C 1
ATOM 1543 O O . PRO A 1 210 ? -10.763 -2.698 -15.718 1.00 74.69 210 PRO A O 1
ATOM 1546 N N . ARG A 1 211 ? -12.954 -2.809 -15.237 1.00 74.88 211 ARG A N 1
ATOM 1547 C CA . ARG A 1 211 ? -13.091 -1.471 -14.646 1.00 74.88 211 ARG A CA 1
ATOM 1548 C C . ARG A 1 211 ? -12.954 -1.448 -13.126 1.00 74.88 211 ARG A C 1
ATOM 1550 O O . ARG A 1 211 ? -12.946 -0.365 -12.542 1.00 74.88 211 ARG A O 1
ATOM 1557 N N . LYS A 1 212 ? -12.811 -2.600 -12.470 1.00 80.94 212 LYS A N 1
ATOM 1558 C CA . LYS A 1 212 ? -12.568 -2.656 -11.031 1.00 80.94 212 LYS A CA 1
ATOM 1559 C C . LYS A 1 212 ? -11.130 -2.239 -10.736 1.00 80.94 212 LYS A C 1
ATOM 1561 O O . LYS A 1 212 ? -10.184 -2.886 -11.181 1.00 80.94 212 LYS A O 1
ATOM 1566 N N . VAL A 1 213 ? -10.981 -1.181 -9.945 1.00 88.56 213 VAL A N 1
ATOM 1567 C CA . VAL A 1 213 ? -9.698 -0.821 -9.336 1.00 88.56 213 VAL A CA 1
ATOM 1568 C C . VAL A 1 213 ? -9.392 -1.850 -8.247 1.00 88.56 213 VAL A C 1
ATOM 1570 O O . VAL A 1 213 ? -10.187 -2.034 -7.325 1.00 88.56 213 VAL A O 1
ATOM 1573 N N . LEU A 1 214 ? -8.269 -2.551 -8.384 1.00 90.00 214 LEU A N 1
ATOM 1574 C CA . LEU A 1 214 ? -7.814 -3.575 -7.444 1.00 90.00 214 LEU A CA 1
ATOM 1575 C C . LEU A 1 214 ? -6.857 -3.000 -6.403 1.00 90.00 214 LEU A C 1
ATOM 1577 O O . LEU A 1 214 ? -6.900 -3.402 -5.243 1.00 90.00 214 LEU A O 1
ATOM 1581 N N . ILE A 1 215 ? -5.997 -2.066 -6.817 1.00 94.62 215 ILE A N 1
ATOM 1582 C CA . ILE A 1 215 ? -4.946 -1.501 -5.970 1.00 94.62 215 ILE A CA 1
ATOM 1583 C C . ILE A 1 215 ? -4.827 -0.007 -6.254 1.00 94.62 215 ILE A C 1
ATOM 1585 O O . ILE A 1 215 ? -4.831 0.418 -7.410 1.00 94.62 215 ILE A O 1
ATOM 1589 N N . VAL A 1 216 ? -4.689 0.792 -5.199 1.00 95.31 216 VAL A N 1
ATOM 1590 C CA . VAL A 1 216 ? -4.329 2.209 -5.294 1.00 95.31 216 VAL A CA 1
ATOM 1591 C C . VAL A 1 216 ? -3.056 2.426 -4.493 1.00 95.31 216 VAL A C 1
ATOM 1593 O O . VAL A 1 216 ? -2.985 2.024 -3.334 1.00 95.31 216 VAL A O 1
ATOM 1596 N N . ALA A 1 217 ? -2.064 3.071 -5.100 1.00 95.69 217 ALA A N 1
ATOM 1597 C CA . ALA A 1 217 ? -0.849 3.493 -4.412 1.00 95.69 217 ALA A CA 1
ATOM 1598 C C . ALA A 1 217 ? -0.608 4.987 -4.641 1.00 95.69 217 ALA A C 1
ATOM 1600 O O . ALA A 1 217 ? -0.814 5.497 -5.742 1.00 95.69 217 ALA A O 1
ATOM 1601 N N . GLY A 1 218 ? -0.180 5.688 -3.593 1.00 94.81 218 GLY A N 1
ATOM 1602 C CA . GLY A 1 218 ? 0.147 7.110 -3.632 1.00 94.81 218 GLY A CA 1
ATOM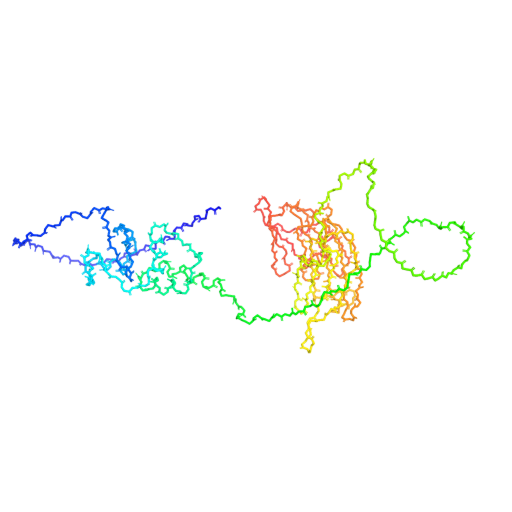 1603 C C . GLY A 1 218 ? 1.625 7.350 -3.361 1.00 94.81 218 GLY A C 1
ATOM 1604 O O . GLY A 1 218 ? 2.231 6.664 -2.544 1.00 94.81 218 GLY A O 1
ATOM 1605 N N . HIS A 1 219 ? 2.203 8.339 -4.036 1.00 93.69 219 HIS A N 1
ATOM 1606 C CA . HIS A 1 219 ? 3.557 8.803 -3.769 1.00 93.69 219 HIS A CA 1
ATOM 1607 C C . HIS A 1 219 ? 3.674 10.297 -4.093 1.00 93.69 219 HIS A C 1
ATOM 1609 O O . HIS A 1 219 ? 3.593 10.703 -5.254 1.00 93.69 219 HIS A O 1
ATOM 1615 N N . HIS A 1 220 ? 3.906 11.120 -3.065 1.00 91.00 220 HIS A N 1
ATOM 1616 C CA . HIS A 1 220 ? 3.909 12.587 -3.165 1.00 91.00 220 HIS A CA 1
ATOM 1617 C C . HIS A 1 220 ? 2.601 13.110 -3.794 1.00 91.00 220 HIS A C 1
ATOM 1619 O O . HIS A 1 220 ? 1.517 12.780 -3.326 1.00 91.00 220 HIS A O 1
ATOM 1625 N N . ASN A 1 221 ? 2.681 13.911 -4.859 1.00 90.19 221 ASN A N 1
ATOM 1626 C CA . ASN A 1 221 ? 1.533 14.449 -5.585 1.00 90.19 221 ASN A CA 1
ATOM 1627 C C . ASN A 1 221 ? 1.036 13.522 -6.712 1.00 90.19 221 ASN A C 1
ATOM 1629 O O . ASN A 1 221 ? 0.370 13.987 -7.637 1.00 90.19 221 ASN A O 1
ATOM 1633 N N . TRP A 1 222 ? 1.367 12.230 -6.663 1.00 93.19 222 TRP A N 1
ATOM 1634 C CA . TRP A 1 222 ? 0.943 11.242 -7.649 1.00 93.19 222 TRP A CA 1
ATOM 1635 C C . TRP A 1 222 ? 0.207 10.079 -7.005 1.00 93.19 222 TRP A C 1
ATOM 1637 O O . TRP A 1 222 ? 0.508 9.672 -5.884 1.00 93.19 222 TRP A O 1
ATOM 1647 N N . ILE A 1 223 ? -0.716 9.505 -7.765 1.00 95.25 223 ILE A N 1
ATOM 1648 C CA . ILE A 1 223 ? -1.345 8.224 -7.460 1.00 95.25 223 ILE A CA 1
ATOM 1649 C C . ILE A 1 223 ? -1.320 7.336 -8.695 1.00 95.25 223 ILE A C 1
ATOM 1651 O O . ILE A 1 223 ? -1.308 7.815 -9.830 1.00 95.25 223 ILE A O 1
ATOM 1655 N N . VAL A 1 224 ? -1.358 6.034 -8.468 1.00 96.56 224 VAL A N 1
ATOM 1656 C CA . VAL A 1 224 ? -1.630 5.030 -9.486 1.00 96.56 224 VAL A CA 1
ATOM 1657 C C . VAL A 1 224 ? -2.833 4.209 -9.050 1.00 96.56 224 VAL A C 1
ATOM 1659 O O . VAL A 1 224 ? -2.882 3.713 -7.926 1.00 96.56 224 VAL A O 1
ATOM 1662 N N . ALA A 1 225 ? -3.805 4.087 -9.946 1.00 96.00 225 ALA A N 1
ATOM 1663 C CA . ALA A 1 225 ? -4.921 3.165 -9.826 1.00 96.00 225 ALA A CA 1
ATOM 1664 C C . ALA A 1 225 ? -4.653 1.978 -10.755 1.00 96.00 225 ALA A C 1
ATOM 1666 O O . ALA A 1 225 ? -4.640 2.131 -11.979 1.00 96.00 225 ALA A O 1
ATOM 1667 N N . ALA A 1 226 ? -4.409 0.806 -10.176 1.00 95.88 226 ALA A N 1
ATOM 1668 C CA . ALA A 1 226 ? -4.288 -0.442 -10.911 1.00 95.88 226 ALA A CA 1
ATOM 1669 C C . ALA A 1 226 ? -5.673 -1.077 -11.047 1.00 95.88 226 ALA A C 1
ATOM 1671 O O . ALA A 1 226 ? -6.300 -1.467 -10.058 1.00 95.88 226 ALA A O 1
ATOM 1672 N N . TYR A 1 227 ? -6.146 -1.162 -12.284 1.00 94.00 227 TYR A N 1
ATOM 1673 C CA . TYR A 1 227 ? -7.291 -1.971 -12.672 1.00 94.00 227 TYR A CA 1
ATOM 1674 C C . TYR A 1 227 ? -6.858 -3.428 -12.827 1.00 94.00 227 TYR A C 1
ATOM 1676 O O . TYR A 1 227 ? -5.677 -3.749 -12.710 1.00 94.00 227 TYR A O 1
ATOM 1684 N N . ALA A 1 228 ? -7.804 -4.312 -13.142 1.00 91.50 228 ALA A N 1
ATOM 1685 C CA . ALA A 1 228 ? -7.496 -5.720 -13.363 1.00 91.50 228 ALA A CA 1
ATOM 1686 C C . ALA A 1 228 ? -6.362 -5.930 -14.381 1.00 91.50 228 ALA A C 1
ATOM 1688 O O . ALA A 1 228 ? -5.465 -6.716 -14.118 1.00 91.50 228 ALA A O 1
ATOM 1689 N N . HIS A 1 229 ? -6.366 -5.200 -15.500 1.00 92.69 229 HIS A N 1
ATOM 1690 C CA . HIS A 1 229 ? -5.471 -5.462 -16.637 1.00 92.69 229 HIS A CA 1
ATOM 1691 C C . HIS A 1 229 ? -4.680 -4.243 -17.124 1.00 92.69 229 HIS A C 1
ATOM 1693 O O . HIS A 1 229 ? -4.027 -4.307 -18.157 1.00 92.69 229 HIS A O 1
ATOM 1699 N N . PHE A 1 230 ? -4.763 -3.102 -16.448 1.00 94.88 230 PHE A N 1
ATOM 1700 C CA . PHE A 1 230 ? -4.006 -1.905 -16.815 1.00 94.88 230 PHE A CA 1
ATOM 1701 C C . PHE A 1 230 ? -3.894 -0.969 -15.612 1.00 94.88 230 PHE A C 1
ATOM 1703 O O . PHE A 1 230 ? -4.691 -1.041 -14.680 1.00 94.88 230 PHE A O 1
ATOM 1710 N N . ALA A 1 231 ? -2.915 -0.074 -15.623 1.00 95.62 231 ALA A N 1
ATOM 1711 C CA . ALA A 1 231 ? -2.713 0.919 -14.578 1.00 95.62 231 ALA A CA 1
ATOM 1712 C C . ALA A 1 231 ? -2.855 2.333 -15.139 1.00 95.62 231 ALA A C 1
ATOM 1714 O O . ALA A 1 231 ? -2.465 2.610 -16.275 1.00 95.62 231 ALA A O 1
ATOM 1715 N N . VAL A 1 232 ? -3.402 3.239 -14.330 1.00 95.31 232 VAL A N 1
ATOM 1716 C CA . VAL A 1 232 ? -3.537 4.655 -14.676 1.00 95.31 232 VAL A CA 1
ATOM 1717 C C . VAL A 1 232 ? -2.899 5.511 -13.599 1.00 95.31 232 VAL A C 1
ATOM 1719 O O . VAL A 1 232 ? -3.226 5.388 -12.420 1.00 95.31 232 VAL A O 1
ATOM 1722 N N . CYS A 1 233 ? -1.989 6.386 -14.010 1.00 95.06 233 CYS A N 1
ATOM 1723 C CA . CYS A 1 233 ? -1.300 7.313 -13.129 1.00 95.06 233 CYS A CA 1
ATOM 1724 C C . CYS A 1 233 ? -1.922 8.701 -13.231 1.00 95.06 233 CYS A C 1
ATOM 1726 O O . CYS A 1 233 ? -2.119 9.235 -14.328 1.00 95.06 233 CYS A O 1
ATOM 1728 N N . TYR A 1 234 ? -2.165 9.301 -12.073 1.00 93.38 234 TYR A N 1
ATOM 1729 C CA . TYR A 1 234 ? -2.687 10.648 -11.938 1.00 93.38 234 TYR A CA 1
ATOM 1730 C C . TYR A 1 234 ? -1.709 11.505 -11.143 1.00 93.38 234 TYR A C 1
ATOM 1732 O O . TYR A 1 234 ? -1.051 11.025 -10.221 1.00 93.38 234 TYR A O 1
ATOM 1740 N N . ARG A 1 235 ? -1.660 12.794 -11.471 1.00 91.19 235 ARG A N 1
ATOM 1741 C CA . ARG A 1 235 ? -0.927 13.813 -10.718 1.00 91.19 235 ARG A CA 1
ATOM 1742 C C . ARG A 1 235 ? -1.901 14.877 -10.238 1.00 91.19 235 ARG A C 1
ATOM 1744 O O . ARG A 1 235 ? -2.673 15.391 -11.046 1.00 91.19 235 ARG A O 1
ATOM 1751 N N . ILE A 1 236 ? -1.834 15.248 -8.963 1.00 88.94 236 ILE A N 1
ATOM 1752 C CA . ILE A 1 236 ? -2.562 16.410 -8.456 1.00 88.94 236 ILE A CA 1
ATOM 1753 C C . ILE A 1 236 ? -1.796 17.693 -8.794 1.00 88.94 236 ILE A C 1
ATOM 1755 O O . ILE A 1 236 ? -0.588 17.803 -8.565 1.00 88.94 236 ILE A O 1
ATOM 1759 N N . LYS A 1 237 ? -2.507 18.660 -9.375 1.00 85.12 237 LYS A N 1
ATOM 1760 C CA . LYS A 1 237 ? -2.047 20.035 -9.588 1.00 85.12 237 LYS A CA 1
ATOM 1761 C C . LYS A 1 237 ? -2.905 20.973 -8.751 1.00 85.12 237 LYS A C 1
ATOM 1763 O O . LYS A 1 237 ? -4.124 20.822 -8.732 1.00 85.12 237 LYS A O 1
ATOM 1768 N N . GLU A 1 238 ? -2.280 21.963 -8.120 1.00 78.50 238 GLU A N 1
ATOM 1769 C CA . GLU A 1 238 ? -2.957 22.913 -7.223 1.00 78.50 238 GLU A CA 1
ATOM 1770 C C . GLU A 1 238 ? -4.158 23.609 -7.882 1.00 78.50 238 GLU A C 1
ATOM 1772 O O . GLU A 1 238 ? -5.200 23.764 -7.256 1.00 78.50 238 GLU A O 1
ATOM 1777 N N . SER A 1 239 ? -4.045 23.974 -9.162 1.00 77.81 239 SER A N 1
ATOM 1778 C CA . SER A 1 239 ? -5.072 24.736 -9.881 1.00 77.81 239 SER A CA 1
ATOM 1779 C C . SER A 1 239 ? -6.180 23.898 -10.525 1.00 77.81 239 SER A C 1
ATOM 1781 O O . SER A 1 239 ? -7.235 24.439 -10.844 1.00 77.81 239 SER A O 1
ATOM 1783 N N . SER A 1 240 ? -5.961 22.601 -10.758 1.00 80.88 240 SER A N 1
ATOM 1784 C CA . SER A 1 240 ? -6.860 21.771 -11.579 1.00 80.88 240 SER A CA 1
ATOM 1785 C C . SER A 1 240 ? -7.215 20.419 -10.960 1.00 80.88 240 SER A C 1
ATOM 1787 O O . SER A 1 240 ? -7.850 19.598 -11.618 1.00 80.88 240 SER A O 1
ATOM 1789 N N . GLY A 1 241 ? -6.767 20.149 -9.733 1.00 86.38 241 GLY A N 1
ATOM 1790 C CA . GLY A 1 241 ? -6.961 18.864 -9.071 1.00 86.38 241 GLY A CA 1
ATOM 1791 C C . GLY A 1 241 ? -6.204 17.722 -9.753 1.00 86.38 241 GLY A C 1
ATOM 1792 O O . GLY A 1 241 ? -5.144 17.917 -10.356 1.00 86.38 241 GLY A O 1
ATOM 1793 N N . TRP A 1 242 ? -6.738 16.509 -9.619 1.00 89.75 242 TRP A N 1
ATOM 1794 C CA . TRP A 1 242 ? -6.160 15.297 -10.193 1.00 89.75 242 TRP A CA 1
ATOM 1795 C C . TRP A 1 242 ? -6.293 15.267 -11.716 1.00 89.75 242 TRP A C 1
ATOM 1797 O O . TRP A 1 242 ? -7.390 15.364 -12.260 1.00 89.75 242 TRP A O 1
ATOM 1807 N N . GLN A 1 243 ? -5.174 15.064 -12.404 1.00 88.88 243 GLN A N 1
ATOM 1808 C CA . GLN A 1 243 ? -5.128 14.894 -13.852 1.00 88.88 243 GLN A CA 1
ATOM 1809 C C . GLN A 1 243 ? -4.545 13.535 -14.201 1.00 88.88 243 GLN A C 1
ATOM 1811 O O . GLN A 1 243 ? -3.501 13.161 -13.667 1.00 88.88 243 GLN A O 1
ATOM 1816 N N . GLN A 1 244 ? -5.193 12.817 -15.118 1.00 91.62 244 GLN A N 1
ATOM 1817 C CA . GLN A 1 244 ? -4.620 11.615 -15.715 1.00 91.62 244 GLN A CA 1
ATOM 1818 C C . GLN A 1 244 ? -3.376 12.005 -16.516 1.00 91.62 244 GLN A C 1
ATOM 1820 O O . GLN A 1 244 ? -3.439 12.901 -17.356 1.00 91.62 244 GLN A O 1
ATOM 1825 N N . VAL A 1 245 ? -2.255 11.337 -16.251 1.00 92.25 245 VAL A N 1
ATOM 1826 C CA . VAL A 1 245 ? -0.981 11.592 -16.937 1.00 92.25 245 VAL A CA 1
ATOM 1827 C C . VAL A 1 245 ? -0.572 10.409 -17.800 1.00 92.25 245 VAL A C 1
ATOM 1829 O O . VAL A 1 245 ? -0.098 10.612 -18.908 1.00 92.25 245 VAL A O 1
ATOM 1832 N N . PHE A 1 246 ? -0.773 9.180 -17.328 1.00 93.62 246 PHE A N 1
ATOM 1833 C CA . PHE A 1 246 ? -0.343 7.984 -18.046 1.00 93.62 246 PHE A CA 1
ATOM 1834 C C . PHE A 1 246 ? -1.344 6.847 -17.882 1.00 93.62 246 PHE A C 1
ATOM 1836 O O . PHE A 1 246 ? -1.952 6.692 -16.824 1.00 93.62 246 PHE A O 1
ATOM 1843 N N . THR A 1 247 ? -1.469 6.033 -18.925 1.00 94.50 247 THR A N 1
ATOM 1844 C CA . THR A 1 247 ? -2.225 4.783 -18.923 1.00 94.50 247 THR A CA 1
ATOM 1845 C C . THR A 1 247 ? -1.348 3.703 -19.538 1.00 94.50 247 THR A C 1
ATOM 1847 O O . THR A 1 247 ? -0.858 3.874 -20.656 1.00 94.50 247 THR A O 1
ATOM 1850 N N . SER A 1 248 ? -1.144 2.600 -18.819 1.00 94.62 248 SER A N 1
ATOM 1851 C CA . SER A 1 248 ? -0.405 1.460 -19.357 1.00 94.62 248 SER A CA 1
ATOM 1852 C C . SER A 1 248 ? -1.180 0.808 -20.509 1.00 94.62 248 SER A C 1
ATOM 1854 O O . SER A 1 248 ? -2.409 0.916 -20.571 1.00 94.62 248 SER A O 1
ATOM 1856 N N . PRO A 1 249 ? -0.506 0.062 -21.398 1.00 93.44 249 PRO A N 1
ATOM 1857 C CA . PRO A 1 249 ? -1.187 -0.879 -22.280 1.00 93.44 249 PRO A CA 1
ATOM 1858 C C . PRO A 1 249 ? -2.048 -1.875 -21.489 1.00 93.44 249 PRO A C 1
ATOM 1860 O O . PRO A 1 249 ? -1.819 -2.096 -20.296 1.00 93.44 249 PRO A O 1
ATOM 1863 N N . TYR A 1 250 ? -3.015 -2.488 -22.174 1.00 93.06 250 TYR A N 1
ATOM 1864 C CA . TYR A 1 250 ? -3.754 -3.624 -21.628 1.00 93.06 250 TYR A CA 1
ATOM 1865 C C . TYR A 1 250 ? -2.816 -4.830 -21.504 1.00 93.06 250 TYR A C 1
ATOM 1867 O O . TYR A 1 250 ? -2.098 -5.152 -22.451 1.00 93.06 250 TYR A O 1
ATOM 1875 N N . LEU A 1 251 ? -2.852 -5.491 -20.353 1.00 92.19 251 LEU A N 1
ATOM 1876 C CA . LEU A 1 251 ? -2.046 -6.650 -19.993 1.00 92.19 251 LEU A CA 1
ATOM 1877 C C . LEU A 1 251 ? -2.913 -7.910 -20.015 1.00 92.19 251 LEU A C 1
ATOM 1879 O O . LEU A 1 251 ? -4.047 -7.906 -19.537 1.00 92.19 251 LEU A O 1
ATOM 1883 N N . ASP A 1 252 ? -2.374 -9.009 -20.535 1.00 89.44 252 ASP A N 1
ATOM 1884 C CA . ASP A 1 252 ? -3.107 -10.282 -20.612 1.00 89.44 252 ASP A CA 1
ATOM 1885 C C . ASP A 1 252 ? -3.232 -10.995 -19.254 1.00 89.44 252 ASP A C 1
ATOM 1887 O O . ASP A 1 252 ? -4.020 -11.926 -19.104 1.00 89.44 252 ASP A O 1
ATOM 1891 N N . TRP A 1 253 ? -2.504 -10.519 -18.246 1.00 91.00 253 TRP A N 1
ATOM 1892 C CA . TRP A 1 253 ? -2.521 -11.003 -16.868 1.00 91.00 253 TRP A CA 1
ATOM 1893 C C . TRP A 1 253 ? -3.126 -9.971 -15.915 1.00 91.00 253 TRP A C 1
ATOM 1895 O O . TRP A 1 253 ? -3.253 -8.787 -16.245 1.00 91.00 253 TRP A O 1
ATOM 1905 N N . THR A 1 254 ? -3.533 -10.432 -14.731 1.00 91.44 254 THR A N 1
ATOM 1906 C CA . THR A 1 254 ? -4.130 -9.573 -13.706 1.00 91.44 254 THR A CA 1
ATOM 1907 C C . THR A 1 254 ? -3.052 -8.914 -12.857 1.00 91.44 254 THR A C 1
ATOM 1909 O O . THR A 1 254 ? -2.153 -9.593 -12.372 1.00 91.44 254 THR A O 1
ATOM 1912 N N . ILE A 1 255 ? -3.133 -7.598 -12.662 1.00 95.31 255 ILE A N 1
ATOM 1913 C CA . ILE A 1 255 ? -2.182 -6.862 -11.823 1.00 95.31 255 ILE A CA 1
ATOM 1914 C C . ILE A 1 255 ? -2.396 -7.236 -10.351 1.00 95.31 255 ILE A C 1
ATOM 1916 O O . ILE A 1 255 ? -3.466 -7.000 -9.791 1.00 95.31 255 ILE A O 1
ATOM 1920 N N . GLU A 1 256 ? -1.353 -7.767 -9.715 1.00 95.56 256 GLU A N 1
ATOM 1921 C CA . GLU A 1 256 ? -1.364 -8.189 -8.307 1.00 95.56 256 GLU A CA 1
ATOM 1922 C C . GLU A 1 256 ? -0.574 -7.237 -7.407 1.00 95.56 256 GLU A C 1
ATOM 1924 O O . GLU A 1 256 ? -0.813 -7.178 -6.200 1.00 95.56 256 GLU A O 1
ATOM 1929 N N . ARG A 1 257 ? 0.361 -6.469 -7.984 1.00 97.62 257 ARG A N 1
ATOM 1930 C CA . ARG A 1 257 ? 1.157 -5.456 -7.280 1.00 97.62 257 ARG A CA 1
ATOM 1931 C C . ARG A 1 257 ? 1.400 -4.233 -8.130 1.00 97.62 257 ARG A C 1
ATOM 1933 O O . ARG A 1 257 ? 1.522 -4.328 -9.348 1.00 97.62 257 ARG A O 1
ATOM 1940 N N . VAL A 1 258 ? 1.560 -3.098 -7.458 1.00 98.06 258 VAL A N 1
ATOM 1941 C CA . VAL A 1 258 ? 1.954 -1.837 -8.077 1.00 98.06 258 VAL A CA 1
ATOM 1942 C C . VAL A 1 258 ? 2.948 -1.101 -7.186 1.00 98.06 258 VAL A C 1
ATOM 1944 O O . VAL A 1 258 ? 2.809 -1.100 -5.965 1.00 98.06 258 VAL A O 1
ATOM 1947 N N . ALA A 1 259 ? 3.926 -0.451 -7.803 1.00 97.62 259 ALA A N 1
ATOM 1948 C CA . ALA A 1 259 ? 4.844 0.463 -7.144 1.00 97.62 259 ALA A CA 1
ATOM 1949 C C . ALA A 1 259 ? 4.920 1.765 -7.941 1.00 97.62 259 ALA A C 1
ATOM 1951 O O . ALA A 1 259 ? 4.999 1.745 -9.168 1.00 97.62 259 ALA A O 1
ATOM 1952 N N . LEU A 1 260 ? 4.915 2.899 -7.243 1.00 96.62 260 LEU A N 1
ATOM 1953 C CA . LEU A 1 260 ? 4.989 4.229 -7.841 1.00 96.62 260 LEU A CA 1
ATOM 1954 C C . LEU A 1 260 ? 6.120 5.017 -7.192 1.00 96.62 260 LEU A C 1
ATOM 1956 O O . LEU A 1 260 ? 6.188 5.117 -5.970 1.00 96.62 260 LEU A O 1
ATOM 1960 N N . ASN A 1 261 ? 6.965 5.623 -8.018 1.00 94.06 261 ASN A N 1
ATOM 1961 C CA . ASN A 1 261 ? 8.004 6.536 -7.580 1.00 94.06 261 ASN A CA 1
ATOM 1962 C C . ASN A 1 261 ? 7.928 7.848 -8.354 1.00 94.06 261 ASN A C 1
ATOM 1964 O O . ASN A 1 261 ? 8.211 7.924 -9.549 1.00 94.06 261 ASN A O 1
ATOM 1968 N N . ALA A 1 262 ? 7.555 8.897 -7.628 1.00 90.00 262 ALA A N 1
ATOM 1969 C CA . ALA A 1 262 ? 7.412 10.245 -8.154 1.00 90.00 262 ALA A CA 1
ATOM 1970 C C . ALA A 1 262 ? 8.667 11.126 -7.985 1.00 90.00 262 ALA A C 1
ATOM 1972 O O . ALA A 1 262 ? 8.630 12.300 -8.345 1.00 90.00 262 ALA A O 1
ATOM 1973 N N . LYS A 1 263 ? 9.761 10.594 -7.430 1.00 85.50 263 LYS A N 1
ATOM 1974 C CA . LYS A 1 263 ? 11.002 11.335 -7.183 1.00 85.50 263 LYS A CA 1
ATOM 1975 C C . LYS A 1 263 ? 12.197 10.483 -7.601 1.00 85.50 263 LYS A C 1
ATOM 1977 O O . LYS A 1 263 ? 12.844 9.848 -6.773 1.00 85.50 263 LYS A O 1
ATOM 1982 N N . VAL A 1 264 ? 12.459 10.461 -8.903 1.00 74.81 264 VAL A N 1
ATOM 1983 C CA . VAL A 1 264 ? 13.549 9.679 -9.489 1.00 74.81 264 VAL A CA 1
ATOM 1984 C C . VAL A 1 264 ? 14.743 10.588 -9.721 1.00 74.81 264 VAL A C 1
ATOM 1986 O O . VAL A 1 264 ? 14.717 11.461 -10.581 1.00 74.81 264 VAL A O 1
ATOM 1989 N N . VAL A 1 265 ? 15.813 10.376 -8.964 1.00 65.88 265 VAL A N 1
ATOM 1990 C CA . VAL A 1 265 ? 17.059 11.133 -9.122 1.00 65.88 265 VAL A CA 1
ATOM 1991 C C . VAL A 1 265 ? 18.040 10.305 -9.958 1.00 65.88 265 VAL A C 1
ATOM 1993 O O . VAL A 1 265 ? 18.365 9.180 -9.603 1.00 65.88 265 VAL A O 1
ATOM 1996 N N . GLY A 1 266 ? 18.542 10.843 -11.071 1.00 57.91 266 GLY A N 1
ATOM 1997 C CA . GLY A 1 266 ? 19.571 10.163 -11.876 1.00 57.91 266 GLY A CA 1
ATOM 1998 C C . GLY A 1 266 ? 19.073 9.044 -12.801 1.00 57.91 266 GLY A C 1
ATOM 1999 O O . GLY A 1 266 ? 19.867 8.187 -13.178 1.00 57.91 266 GLY A O 1
ATOM 2000 N N . GLY A 1 267 ? 17.788 9.041 -13.176 1.00 59.16 267 GLY A N 1
ATOM 2001 C CA . GLY A 1 267 ? 17.305 8.235 -14.305 1.00 59.16 267 GLY A CA 1
ATOM 2002 C C . GLY A 1 267 ? 17.850 8.737 -15.656 1.00 59.16 267 GLY A C 1
ATOM 2003 O O . GLY A 1 267 ? 18.438 9.823 -15.703 1.00 59.16 267 GLY A O 1
ATOM 2004 N N . PRO A 1 268 ? 17.624 8.006 -16.767 1.00 52.78 268 PRO A N 1
ATOM 2005 C CA . PRO A 1 268 ? 18.135 8.363 -18.096 1.00 52.78 268 PRO A CA 1
ATOM 2006 C C . PRO A 1 268 ? 17.760 9.786 -18.543 1.00 52.78 268 PRO A C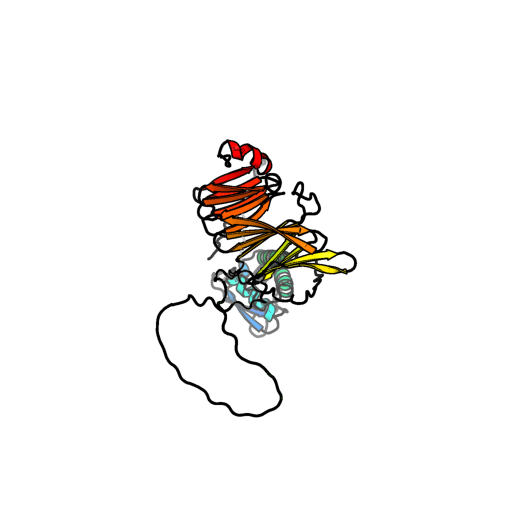 1
ATOM 2008 O O . PRO A 1 268 ? 18.536 10.423 -19.252 1.00 52.78 268 PRO A O 1
ATOM 2011 N N . HIS A 1 269 ? 16.612 10.308 -18.086 1.00 56.97 269 HIS A N 1
ATOM 2012 C CA . HIS A 1 269 ? 16.154 11.676 -18.367 1.00 56.97 269 HIS A CA 1
ATOM 2013 C C . HIS A 1 269 ? 16.118 12.592 -17.120 1.00 56.97 269 HIS A C 1
ATOM 2015 O O . HIS A 1 269 ? 15.526 13.675 -17.158 1.00 56.97 269 HIS A O 1
ATOM 2021 N N . GLY A 1 270 ? 16.767 12.203 -16.014 1.00 61.53 270 GLY A N 1
ATOM 2022 C CA . GLY A 1 270 ? 16.888 13.004 -14.786 1.00 61.53 270 GLY A CA 1
ATOM 2023 C C . GLY A 1 270 ? 15.607 13.102 -13.938 1.00 61.53 270 GLY A C 1
ATOM 2024 O O . GLY A 1 270 ? 14.788 12.190 -13.929 1.00 61.53 270 GLY A O 1
ATOM 2025 N N . ASP A 1 271 ? 15.431 14.228 -13.227 1.00 59.12 271 ASP A N 1
ATOM 2026 C CA . ASP A 1 271 ? 14.344 14.499 -12.247 1.00 59.12 271 ASP A CA 1
ATOM 2027 C C . ASP A 1 271 ? 12.920 14.527 -12.855 1.00 59.12 271 ASP A C 1
ATOM 2029 O O . ASP A 1 271 ? 11.895 14.579 -12.166 1.00 59.12 271 ASP A O 1
ATOM 2033 N N . LYS A 1 272 ? 12.836 14.484 -14.187 1.00 63.50 272 LYS A N 1
ATOM 2034 C CA . LYS A 1 272 ? 11.572 14.506 -14.929 1.00 63.50 272 LYS A CA 1
ATOM 2035 C C . LYS A 1 272 ? 10.916 13.136 -15.019 1.00 63.50 272 LYS A C 1
ATOM 2037 O O . LYS A 1 272 ? 9.692 13.079 -15.133 1.00 63.50 272 LYS A O 1
ATOM 2042 N N . ASP A 1 273 ? 11.679 12.056 -14.883 1.00 77.62 273 ASP A N 1
ATOM 2043 C CA . ASP A 1 273 ? 11.117 10.714 -14.940 1.00 77.62 273 ASP A CA 1
ATOM 2044 C C . ASP A 1 273 ? 10.366 10.400 -13.639 1.00 77.62 273 ASP A C 1
ATOM 2046 O O . ASP A 1 273 ? 10.811 10.663 -12.519 1.00 77.62 273 ASP A O 1
ATOM 2050 N N . LYS A 1 274 ? 9.157 9.880 -13.791 1.00 90.38 274 LYS A N 1
ATOM 2051 C CA . LYS A 1 274 ? 8.401 9.197 -12.743 1.00 90.38 274 LYS A CA 1
ATOM 2052 C C . LYS A 1 274 ? 8.376 7.731 -13.133 1.00 90.38 274 LYS A C 1
ATOM 2054 O O . LYS A 1 274 ? 8.395 7.417 -14.316 1.00 90.38 274 LYS A O 1
ATOM 2059 N N . MET A 1 275 ? 8.361 6.826 -12.173 1.00 94.00 275 MET A N 1
ATOM 2060 C CA . MET A 1 275 ? 8.382 5.398 -12.468 1.00 94.00 275 MET A CA 1
ATOM 2061 C C . MET A 1 275 ? 7.155 4.720 -11.901 1.00 94.00 275 MET A C 1
ATOM 2063 O O . MET A 1 275 ? 6.773 4.969 -10.758 1.00 94.00 275 MET A O 1
ATOM 2067 N N . VAL A 1 276 ? 6.567 3.839 -12.697 1.00 96.62 276 VAL A N 1
ATOM 2068 C CA . VAL A 1 276 ? 5.504 2.945 -12.256 1.00 96.62 276 VAL A CA 1
ATOM 2069 C C . VAL A 1 276 ? 5.882 1.526 -12.634 1.00 96.62 276 VAL A C 1
ATOM 2071 O O . VAL A 1 276 ? 6.287 1.270 -13.766 1.00 96.62 276 VAL A O 1
ATOM 2074 N N . ALA A 1 277 ? 5.762 0.608 -11.686 1.00 98.06 277 ALA A N 1
ATOM 2075 C CA . ALA A 1 277 ? 5.927 -0.812 -11.931 1.00 98.06 277 ALA A CA 1
ATOM 2076 C C . ALA A 1 277 ? 4.653 -1.552 -11.553 1.00 98.06 277 ALA A C 1
ATOM 2078 O O . ALA A 1 277 ? 4.002 -1.201 -10.568 1.00 98.06 277 ALA A O 1
ATOM 2079 N N . VAL A 1 278 ? 4.322 -2.589 -12.313 1.00 98.25 278 VAL A N 1
ATOM 2080 C CA . VAL A 1 278 ? 3.277 -3.547 -11.948 1.00 98.25 278 VAL A CA 1
ATOM 2081 C C . VAL A 1 278 ? 3.826 -4.961 -12.022 1.00 98.25 278 VAL A C 1
ATOM 2083 O O . VAL A 1 278 ? 4.729 -5.231 -12.815 1.00 98.25 278 VAL A O 1
ATOM 2086 N N . ALA A 1 279 ? 3.295 -5.853 -11.191 1.00 98.12 279 ALA A N 1
ATOM 2087 C CA . ALA A 1 279 ? 3.681 -7.257 -11.200 1.00 98.12 279 ALA A CA 1
ATOM 2088 C C . ALA A 1 279 ? 2.476 -8.192 -11.100 1.00 98.12 279 ALA A C 1
ATOM 2090 O O . ALA A 1 279 ? 1.430 -7.824 -10.554 1.00 98.12 279 ALA A O 1
ATOM 2091 N N . SER A 1 280 ? 2.665 -9.394 -11.633 1.00 96.06 280 SER A N 1
ATOM 2092 C CA . SER A 1 280 ? 1.747 -10.529 -11.566 1.00 96.06 280 SER A CA 1
ATOM 2093 C C . SER A 1 280 ? 2.566 -11.811 -11.581 1.00 96.06 280 SER A C 1
ATOM 2095 O O . SER A 1 280 ? 3.488 -11.941 -12.395 1.00 96.06 280 SER A O 1
ATOM 2097 N N . GLU A 1 281 ? 2.267 -12.730 -10.664 1.00 94.94 281 GLU A N 1
ATOM 2098 C CA . GLU A 1 281 ? 3.077 -13.923 -10.433 1.00 94.94 281 GLU A CA 1
ATOM 2099 C C . GLU A 1 281 ? 4.566 -13.553 -10.300 1.00 94.94 281 GLU A C 1
ATOM 2101 O O . GLU A 1 281 ? 4.941 -12.821 -9.391 1.00 94.94 281 GLU A O 1
ATOM 2106 N N . SER A 1 282 ? 5.431 -14.022 -11.205 1.00 97.06 282 SER A N 1
ATOM 2107 C CA . SER A 1 282 ? 6.868 -13.716 -11.204 1.00 97.06 282 SER A CA 1
ATOM 2108 C C . SER A 1 282 ? 7.276 -12.550 -12.105 1.00 97.06 282 SER A C 1
ATOM 2110 O O . SER A 1 282 ? 8.440 -12.144 -12.075 1.00 97.06 282 SER A O 1
ATOM 2112 N N . SER A 1 283 ? 6.358 -12.042 -12.931 1.00 97.50 283 SER A N 1
ATOM 2113 C CA . SER A 1 283 ? 6.644 -11.061 -13.979 1.00 97.50 283 SER A CA 1
ATOM 2114 C C . SER A 1 283 ? 6.435 -9.640 -13.476 1.00 97.50 283 SER A C 1
ATOM 2116 O O . SER A 1 283 ? 5.458 -9.346 -12.790 1.00 97.50 283 S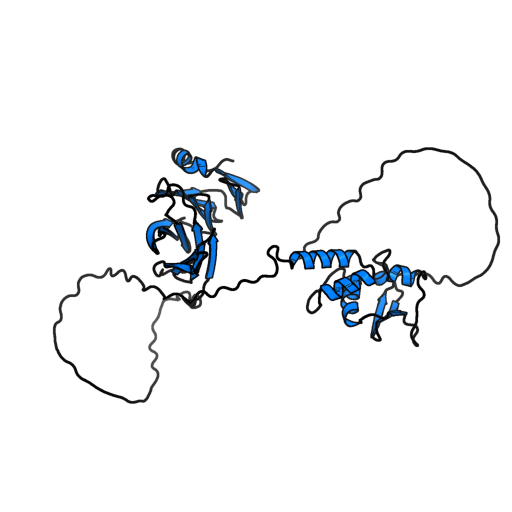ER A O 1
ATOM 2118 N N . ILE A 1 284 ? 7.342 -8.744 -13.851 1.00 98.44 284 ILE A N 1
ATOM 2119 C CA . ILE A 1 284 ? 7.341 -7.334 -13.467 1.00 98.44 284 ILE A CA 1
ATOM 2120 C C . ILE A 1 284 ? 7.521 -6.510 -14.738 1.00 98.44 284 ILE A C 1
ATOM 2122 O O . ILE A 1 284 ? 8.421 -6.792 -15.523 1.00 98.44 284 ILE A O 1
ATOM 2126 N N . ILE A 1 285 ? 6.714 -5.471 -14.933 1.00 97.88 285 ILE A N 1
ATOM 2127 C CA . ILE A 1 285 ? 6.948 -4.474 -15.984 1.00 97.88 285 ILE A CA 1
ATOM 2128 C C . ILE A 1 285 ? 7.157 -3.121 -15.329 1.00 97.88 285 ILE A C 1
ATOM 2130 O O . ILE A 1 285 ? 6.417 -2.749 -14.417 1.00 97.88 285 ILE A O 1
ATOM 2134 N N . LEU A 1 286 ? 8.163 -2.394 -15.803 1.00 97.19 286 LEU A N 1
ATOM 2135 C CA . LEU A 1 286 ? 8.513 -1.062 -15.338 1.00 97.19 286 LEU A CA 1
ATOM 2136 C C . LEU A 1 286 ? 8.397 -0.062 -16.492 1.00 97.19 286 LEU A C 1
ATOM 2138 O O . LEU A 1 286 ? 8.983 -0.256 -17.557 1.00 97.19 286 LEU A O 1
ATOM 2142 N N . TRP A 1 287 ? 7.697 1.044 -16.251 1.00 95.25 287 TRP A N 1
ATOM 2143 C CA . TRP A 1 287 ? 7.597 2.172 -17.173 1.00 95.25 287 TRP A CA 1
ATOM 2144 C C . TRP A 1 287 ? 8.169 3.441 -16.548 1.00 95.25 287 TRP A C 1
ATOM 2146 O O . TRP A 1 287 ? 7.997 3.693 -15.352 1.00 95.25 287 TRP A O 1
ATOM 2156 N N . SER A 1 288 ? 8.792 4.272 -17.382 1.00 92.38 288 SER A N 1
ATOM 2157 C CA . SER A 1 288 ? 9.007 5.685 -17.093 1.00 92.38 288 SER A CA 1
ATOM 2158 C C . SER A 1 288 ? 7.832 6.496 -17.624 1.00 92.38 288 SER A C 1
ATOM 2160 O O . SER A 1 288 ? 7.299 6.229 -18.699 1.00 92.38 288 SER A O 1
ATOM 2162 N N . ILE A 1 289 ? 7.428 7.501 -16.861 1.00 91.69 289 ILE A N 1
ATOM 2163 C CA . ILE A 1 289 ? 6.374 8.452 -17.180 1.00 91.69 289 ILE A CA 1
ATOM 2164 C C . ILE A 1 289 ? 7.003 9.835 -17.157 1.00 91.69 289 ILE A C 1
ATOM 2166 O O . ILE A 1 289 ? 7.579 10.252 -16.151 1.00 91.69 289 ILE A O 1
ATOM 2170 N N . GLN A 1 290 ? 6.859 10.554 -18.259 1.00 86.06 290 GLN A N 1
ATOM 2171 C CA . GLN A 1 290 ? 7.294 11.934 -18.380 1.00 86.06 290 GLN A CA 1
ATOM 2172 C C . GLN A 1 290 ? 6.138 12.872 -18.018 1.00 86.06 290 GLN A C 1
ATOM 2174 O O . GLN A 1 290 ? 4.963 12.565 -18.222 1.00 86.06 290 GLN A O 1
ATOM 2179 N N . ASP A 1 291 ? 6.462 14.073 -17.540 1.00 73.81 291 ASP A N 1
ATOM 2180 C CA . ASP A 1 291 ? 5.462 15.086 -17.170 1.00 73.81 291 ASP A CA 1
ATOM 2181 C C . ASP A 1 291 ? 4.533 15.517 -18.321 1.00 73.81 291 ASP A C 1
ATOM 2183 O O . ASP A 1 291 ? 3.451 16.052 -18.060 1.00 73.81 291 ASP A O 1
ATOM 2187 N N . GLY A 1 292 ? 4.951 15.286 -19.573 1.00 70.88 292 GLY A N 1
ATOM 2188 C CA . GLY A 1 292 ? 4.170 15.522 -20.792 1.00 70.88 292 GLY A CA 1
ATOM 2189 C C . GLY A 1 292 ? 3.118 14.449 -21.098 1.00 70.88 292 GLY A C 1
ATOM 2190 O O . GLY A 1 292 ? 2.417 14.568 -22.097 1.00 70.88 292 GLY A O 1
ATOM 2191 N N . GLY A 1 293 ? 3.000 13.414 -20.260 1.00 72.12 293 GLY A N 1
ATOM 2192 C CA . GLY A 1 293 ? 2.023 12.331 -20.409 1.00 72.12 293 GLY A CA 1
ATOM 2193 C C . GLY A 1 293 ? 2.454 11.187 -21.331 1.00 72.12 293 GLY A C 1
ATOM 2194 O O . GLY A 1 293 ? 1.730 10.205 -21.482 1.00 72.12 293 GLY A O 1
ATOM 2195 N N . SER A 1 294 ? 3.646 11.269 -21.923 1.00 81.06 294 SER A N 1
ATOM 2196 C CA . SER A 1 294 ? 4.289 10.139 -22.589 1.00 81.06 294 SER A CA 1
ATOM 2197 C C . SER A 1 294 ? 4.853 9.171 -21.549 1.00 81.06 294 SER A C 1
ATOM 2199 O O . SER A 1 294 ? 5.553 9.576 -20.619 1.00 81.06 294 SER A O 1
ATOM 2201 N N . GLY A 1 295 ? 4.564 7.881 -21.715 1.00 86.12 295 GLY A N 1
ATOM 2202 C CA . GLY A 1 295 ? 5.229 6.816 -20.972 1.00 86.12 295 GLY A CA 1
ATOM 2203 C C . GLY A 1 295 ? 5.991 5.885 -21.905 1.00 86.12 295 GLY A C 1
ATOM 2204 O O . GLY A 1 295 ? 5.534 5.608 -23.015 1.00 86.12 295 GLY A O 1
ATOM 2205 N N . SER A 1 296 ? 7.145 5.404 -21.455 1.00 90.25 296 SER A N 1
ATOM 2206 C CA . SER A 1 296 ? 7.967 4.420 -22.162 1.00 90.25 296 SER A CA 1
ATOM 2207 C C . SER A 1 296 ? 8.247 3.224 -21.269 1.00 90.25 296 SER A C 1
ATOM 2209 O O . SER A 1 296 ? 8.462 3.367 -20.068 1.00 90.25 296 SER A O 1
ATOM 2211 N N . GLU A 1 297 ? 8.236 2.033 -21.856 1.00 93.19 297 GLU A N 1
ATOM 2212 C CA . GLU A 1 297 ? 8.641 0.817 -21.158 1.00 93.19 297 GLU A CA 1
ATOM 2213 C C . GLU A 1 297 ? 10.155 0.835 -20.950 1.00 93.19 297 GLU A C 1
ATOM 2215 O O . GLU A 1 297 ? 10.912 1.021 -21.901 1.00 93.19 297 GLU A O 1
ATOM 2220 N N . ILE A 1 298 ? 10.579 0.678 -19.698 1.00 93.19 298 ILE A N 1
ATOM 2221 C CA . ILE A 1 298 ? 11.988 0.510 -19.337 1.00 93.19 298 ILE A CA 1
ATOM 2222 C C . ILE A 1 298 ? 12.387 -0.949 -19.546 1.00 93.19 298 ILE A C 1
ATOM 2224 O O . ILE A 1 298 ? 13.453 -1.233 -20.085 1.00 93.19 298 ILE A O 1
ATOM 2228 N N . GLY A 1 299 ? 11.525 -1.876 -19.125 1.00 94.31 299 GLY A N 1
ATOM 2229 C CA . GLY A 1 299 ? 11.735 -3.293 -19.364 1.00 94.31 299 GLY A CA 1
ATOM 2230 C C . GLY A 1 299 ? 10.741 -4.196 -18.650 1.00 94.31 299 GLY A C 1
ATOM 2231 O O . GLY A 1 299 ? 9.969 -3.769 -17.783 1.00 94.31 299 GLY A O 1
ATOM 2232 N N . VAL A 1 300 ? 10.818 -5.469 -19.028 1.00 96.50 300 VAL A N 1
ATOM 2233 C CA . VAL A 1 300 ? 10.124 -6.589 -18.397 1.00 96.50 300 VAL A CA 1
ATOM 2234 C C . VAL A 1 300 ? 11.158 -7.436 -17.666 1.00 96.50 300 VAL A C 1
ATOM 2236 O O . VAL A 1 300 ? 12.160 -7.852 -18.249 1.00 96.50 300 VAL A O 1
ATOM 2239 N N . PHE A 1 301 ? 10.914 -7.695 -16.390 1.00 97.12 301 PHE A N 1
ATOM 2240 C CA . PHE A 1 301 ? 11.796 -8.451 -15.511 1.00 97.12 301 PHE A CA 1
ATOM 2241 C C . PHE A 1 301 ? 11.057 -9.649 -14.926 1.00 97.12 301 PHE A C 1
ATOM 2243 O O . PHE A 1 301 ? 9.828 -9.672 -14.858 1.00 97.12 301 PHE A O 1
ATOM 2250 N N . SER A 1 302 ? 11.815 -10.640 -14.466 1.00 97.31 302 SER A N 1
ATOM 2251 C CA . SER A 1 302 ? 11.263 -11.763 -13.715 1.00 97.31 302 SER A CA 1
ATOM 2252 C C . SER A 1 302 ? 12.041 -11.970 -12.425 1.00 97.31 302 SER A C 1
ATOM 2254 O O . SER A 1 302 ? 13.274 -11.929 -12.420 1.00 97.31 302 SER A O 1
ATOM 2256 N N . LEU A 1 303 ? 11.313 -12.205 -11.332 1.00 96.88 303 LEU A N 1
ATOM 2257 C CA . LEU A 1 303 ? 11.887 -12.658 -10.065 1.00 96.88 303 LEU A CA 1
ATOM 2258 C C . LEU A 1 303 ? 12.140 -14.183 -10.068 1.00 96.88 303 LEU A C 1
ATOM 2260 O O . LEU A 1 303 ? 12.847 -14.698 -9.205 1.00 96.88 303 LEU A O 1
ATOM 2264 N N . GLY A 1 304 ? 11.562 -14.917 -11.030 1.00 96.44 304 GLY A N 1
ATOM 2265 C CA . GLY A 1 304 ? 11.609 -16.384 -11.124 1.00 96.44 304 GLY A CA 1
ATOM 2266 C C . GLY A 1 304 ? 10.717 -17.126 -10.117 1.00 96.44 304 GLY A C 1
ATOM 2267 O O . GLY A 1 304 ? 10.553 -18.337 -10.217 1.00 96.44 304 GLY A O 1
ATOM 2268 N N . VAL A 1 305 ? 10.123 -16.405 -9.169 1.00 96.38 305 VAL A N 1
ATOM 2269 C CA . VAL A 1 305 ? 9.166 -16.875 -8.155 1.00 96.38 305 VAL A CA 1
ATOM 2270 C C . VAL A 1 305 ? 8.058 -15.827 -8.006 1.00 96.38 305 VAL A C 1
ATOM 2272 O O . VAL A 1 305 ? 8.269 -14.692 -8.447 1.00 96.38 305 VAL A O 1
ATOM 2275 N N . PRO A 1 306 ? 6.900 -16.160 -7.407 1.00 97.38 306 PRO A N 1
ATOM 2276 C CA . PRO A 1 306 ? 5.850 -15.182 -7.155 1.00 97.38 306 PRO A CA 1
ATOM 2277 C C . PRO A 1 306 ? 6.370 -13.971 -6.376 1.00 97.38 306 PRO A C 1
ATOM 2279 O O . PRO A 1 306 ? 7.034 -14.108 -5.351 1.00 97.38 306 PRO A O 1
ATOM 2282 N N . VAL A 1 307 ? 6.082 -12.777 -6.876 1.00 97.75 307 VAL A N 1
ATOM 2283 C CA . VAL A 1 307 ? 6.398 -11.520 -6.210 1.00 97.75 307 VAL A CA 1
ATOM 2284 C C . VAL A 1 307 ? 5.433 -11.376 -5.036 1.00 97.75 307 VAL A C 1
ATOM 2286 O O . VAL A 1 307 ? 4.223 -11.412 -5.234 1.00 97.75 307 VAL A O 1
ATOM 2289 N N . ASP A 1 308 ? 5.944 -11.140 -3.824 1.00 95.75 308 ASP A N 1
ATOM 2290 C CA . ASP A 1 308 ? 5.206 -10.941 -2.557 1.00 95.75 308 ASP A CA 1
ATOM 2291 C C . ASP A 1 308 ? 5.229 -9.499 -2.031 1.00 95.75 308 ASP A C 1
ATOM 2293 O O . ASP A 1 308 ? 4.280 -9.061 -1.377 1.00 95.75 308 ASP A O 1
ATOM 2297 N N . ALA A 1 309 ? 6.203 -8.702 -2.463 1.00 96.62 309 ALA A N 1
ATOM 2298 C CA . ALA A 1 309 ? 6.127 -7.250 -2.384 1.00 96.62 309 ALA A CA 1
ATOM 2299 C C . ALA A 1 309 ? 6.825 -6.589 -3.572 1.00 96.62 309 ALA A C 1
ATOM 2301 O O . ALA A 1 309 ? 7.766 -7.145 -4.131 1.00 96.62 309 ALA A O 1
ATOM 2302 N N . LEU A 1 310 ? 6.356 -5.397 -3.946 1.00 98.00 310 LEU A N 1
ATOM 2303 C CA . LEU A 1 310 ? 6.939 -4.564 -4.997 1.00 98.00 310 LEU A CA 1
ATOM 2304 C C . LEU A 1 310 ? 6.902 -3.106 -4.536 1.00 98.00 310 LEU A C 1
ATOM 2306 O O . LEU A 1 310 ? 5.823 -2.580 -4.270 1.00 98.00 310 LEU A O 1
ATOM 2310 N N . PHE A 1 311 ? 8.055 -2.458 -4.414 1.00 97.00 311 PHE A N 1
ATOM 2311 C CA . PHE A 1 311 ? 8.155 -1.087 -3.903 1.00 97.00 311 PHE A CA 1
ATOM 2312 C C . PHE A 1 311 ? 9.469 -0.426 -4.330 1.00 97.00 311 PHE A C 1
ATOM 2314 O O . PHE A 1 311 ? 10.351 -1.074 -4.885 1.00 97.00 311 PHE A O 1
ATOM 2321 N N . PHE A 1 312 ? 9.606 0.876 -4.081 1.00 94.88 312 PHE A N 1
ATOM 2322 C CA . PHE A 1 312 ? 10.840 1.611 -4.355 1.00 94.88 312 PHE A CA 1
ATOM 2323 C C . PHE A 1 312 ? 11.580 1.972 -3.065 1.00 94.88 312 PHE A C 1
ATOM 2325 O O . PHE A 1 312 ? 10.959 2.409 -2.100 1.00 94.88 312 PHE A O 1
ATOM 2332 N N . ILE A 1 313 ? 12.911 1.870 -3.087 1.00 92.62 313 ILE A N 1
ATOM 2333 C CA . ILE A 1 313 ? 13.807 2.493 -2.103 1.00 92.62 313 ILE A CA 1
ATOM 2334 C C . ILE A 1 313 ? 14.718 3.458 -2.861 1.00 92.62 313 ILE A C 1
ATOM 2336 O O . ILE A 1 313 ? 15.600 3.048 -3.618 1.00 92.62 313 ILE A O 1
ATOM 2340 N N . GLY A 1 314 ? 14.497 4.763 -2.690 1.00 89.38 314 GLY A N 1
ATOM 2341 C CA . GLY A 1 314 ? 15.190 5.776 -3.487 1.00 89.38 314 GLY A CA 1
ATOM 2342 C C . GLY A 1 314 ? 14.950 5.556 -4.983 1.00 89.38 314 GLY A C 1
ATOM 2343 O O . GLY A 1 314 ? 13.810 5.572 -5.432 1.00 89.38 314 GLY A O 1
ATOM 2344 N N . ASN A 1 315 ? 16.014 5.314 -5.752 1.00 87.50 315 ASN A N 1
ATOM 2345 C CA . ASN A 1 315 ? 15.944 5.103 -7.206 1.00 87.50 315 ASN A CA 1
ATOM 2346 C C . ASN A 1 315 ? 16.004 3.623 -7.608 1.00 87.50 315 ASN A C 1
ATOM 2348 O O . ASN A 1 315 ? 16.382 3.299 -8.734 1.00 87.50 315 ASN A O 1
ATOM 2352 N N . GLN A 1 316 ? 15.707 2.720 -6.675 1.00 91.56 316 GLN A N 1
ATOM 2353 C CA . GLN A 1 316 ? 15.766 1.283 -6.902 1.00 91.56 316 GLN A CA 1
ATOM 2354 C C . GLN A 1 316 ? 14.381 0.679 -6.751 1.00 91.56 316 GLN A C 1
ATOM 2356 O O . GLN A 1 316 ? 13.700 0.944 -5.761 1.00 91.56 316 GLN A O 1
ATOM 2361 N N . LEU A 1 317 ? 13.966 -0.110 -7.740 1.00 95.50 317 LEU A N 1
ATOM 2362 C CA . LEU A 1 317 ? 12.767 -0.934 -7.643 1.00 95.50 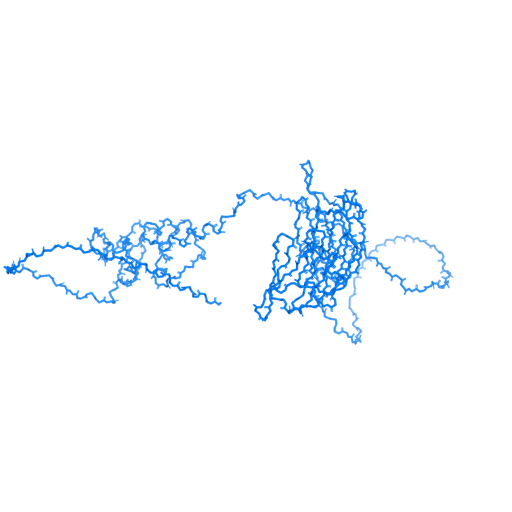317 LEU A CA 1
ATOM 2363 C C . LEU A 1 317 ? 13.163 -2.243 -6.969 1.00 95.50 317 LEU A C 1
ATOM 2365 O O . LEU A 1 317 ? 14.088 -2.909 -7.421 1.00 95.50 317 LEU A O 1
ATOM 2369 N N . VAL A 1 318 ? 12.448 -2.610 -5.917 1.00 96.38 318 VAL A N 1
ATOM 2370 C CA . VAL A 1 318 ? 12.674 -3.821 -5.137 1.00 96.38 318 VAL A CA 1
ATOM 2371 C C . VAL A 1 318 ? 11.454 -4.720 -5.271 1.00 96.38 318 VAL A C 1
ATOM 2373 O O . VAL A 1 318 ? 10.320 -4.273 -5.090 1.00 96.38 318 VAL A O 1
ATOM 2376 N N . ALA A 1 319 ? 11.696 -5.993 -5.563 1.00 97.81 319 ALA A N 1
ATOM 2377 C CA . ALA A 1 319 ? 10.719 -7.064 -5.480 1.00 97.81 319 ALA A CA 1
ATOM 2378 C C . ALA A 1 319 ? 11.201 -8.113 -4.478 1.00 97.81 319 ALA A C 1
ATOM 2380 O O . ALA A 1 319 ? 12.366 -8.506 -4.508 1.00 97.81 319 ALA A O 1
ATOM 2381 N N . THR A 1 320 ? 10.326 -8.593 -3.605 1.00 96.31 320 THR A N 1
ATOM 2382 C CA . THR A 1 320 ? 10.662 -9.659 -2.651 1.00 96.31 320 THR A CA 1
ATOM 2383 C C . THR A 1 320 ? 9.692 -10.819 -2.784 1.00 96.31 320 THR A C 1
ATOM 2385 O O . THR A 1 320 ? 8.560 -10.628 -3.223 1.00 96.31 320 THR A O 1
ATOM 2388 N N . SER A 1 321 ? 10.138 -12.016 -2.408 1.00 95.56 321 SER A N 1
ATOM 2389 C CA . SER A 1 321 ? 9.298 -13.203 -2.285 1.00 95.56 321 SER A CA 1
ATOM 2390 C C . SER A 1 321 ? 9.540 -13.919 -0.962 1.00 95.56 321 SER A C 1
ATOM 2392 O O . SER A 1 321 ? 10.685 -14.060 -0.517 1.00 95.56 321 SER A O 1
ATOM 2394 N N . HIS A 1 322 ? 8.473 -14.451 -0.369 1.00 94.75 322 HIS A N 1
ATOM 2395 C CA . HIS A 1 322 ? 8.522 -15.292 0.819 1.00 94.75 322 HIS A CA 1
ATOM 2396 C C . HIS A 1 322 ? 9.352 -16.565 0.591 1.00 94.75 322 HIS A C 1
ATOM 2398 O O . HIS A 1 322 ? 9.792 -17.194 1.550 1.00 94.75 322 HIS A O 1
ATOM 2404 N N . THR A 1 323 ? 9.602 -16.963 -0.665 1.00 92.94 323 THR A N 1
ATOM 2405 C CA . THR A 1 323 ? 10.461 -18.111 -0.994 1.00 92.94 323 THR A CA 1
ATOM 2406 C C . THR A 1 323 ? 11.946 -17.836 -0.755 1.00 92.94 323 THR A C 1
ATOM 2408 O O . THR A 1 323 ? 12.752 -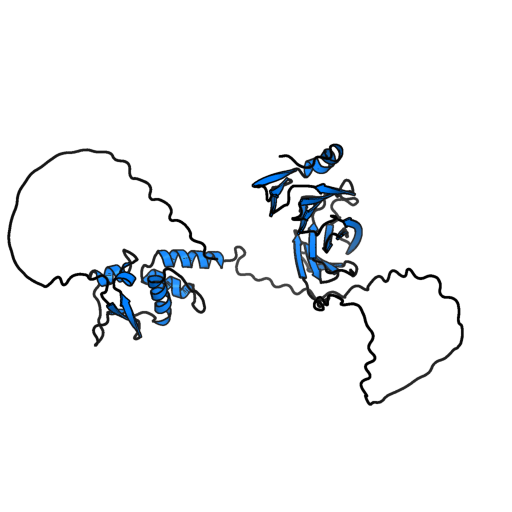18.743 -0.932 1.00 92.94 323 THR A O 1
ATOM 2411 N N . GLY A 1 324 ? 12.317 -16.605 -0.385 1.00 89.06 324 GLY A N 1
ATOM 2412 C CA . GLY A 1 324 ? 13.708 -16.217 -0.167 1.00 89.06 324 GLY A CA 1
ATOM 2413 C C . GLY A 1 324 ? 14.377 -15.669 -1.422 1.00 89.06 324 GLY A C 1
ATOM 2414 O O . GLY A 1 324 ? 15.538 -15.958 -1.676 1.00 89.06 324 GLY A O 1
ATOM 2415 N N . LYS A 1 325 ? 13.660 -14.878 -2.228 1.00 92.00 325 LYS A N 1
ATOM 2416 C CA . LYS A 1 325 ? 14.268 -14.133 -3.340 1.00 92.00 325 LYS A CA 1
ATOM 2417 C C . LYS A 1 325 ? 14.055 -12.639 -3.184 1.00 92.00 325 LYS A C 1
ATOM 2419 O O . LYS A 1 325 ? 12.966 -12.194 -2.823 1.00 92.00 325 LYS A O 1
ATOM 2424 N N . VAL A 1 326 ? 15.093 -11.874 -3.505 1.00 94.12 326 VAL A N 1
ATOM 2425 C CA . VAL A 1 326 ? 15.051 -10.413 -3.594 1.00 94.12 326 VAL A CA 1
ATOM 2426 C C . VAL A 1 326 ? 15.568 -10.002 -4.963 1.00 94.12 326 VAL A C 1
ATOM 2428 O O . VAL A 1 326 ? 16.699 -10.312 -5.327 1.00 94.12 326 VAL A O 1
ATOM 2431 N N . GLY A 1 327 ? 14.726 -9.320 -5.729 1.00 94.12 327 GLY A N 1
ATOM 2432 C CA . GLY A 1 327 ? 15.064 -8.697 -6.997 1.00 94.12 327 GLY A CA 1
ATOM 2433 C C . GLY A 1 327 ? 15.209 -7.195 -6.817 1.00 94.12 327 GLY A C 1
ATOM 2434 O O . GLY A 1 327 ? 14.359 -6.566 -6.190 1.00 94.12 327 GLY A O 1
ATOM 2435 N N . VAL A 1 328 ? 16.269 -6.607 -7.357 1.00 94.12 328 VAL A N 1
ATOM 2436 C CA . VAL A 1 328 ? 16.498 -5.165 -7.306 1.00 94.12 328 VAL A CA 1
ATOM 2437 C C . VAL A 1 328 ? 16.891 -4.667 -8.690 1.00 94.12 328 VAL A C 1
ATOM 2439 O O . VAL A 1 328 ? 17.832 -5.166 -9.310 1.00 94.12 328 VAL A O 1
ATOM 2442 N N . TRP A 1 329 ? 16.160 -3.668 -9.175 1.00 93.56 329 TRP A N 1
ATOM 2443 C CA . TRP A 1 329 ? 16.499 -2.909 -10.371 1.00 93.56 329 TRP A CA 1
ATOM 2444 C C . TRP A 1 329 ? 17.023 -1.535 -9.963 1.00 93.56 329 TRP A C 1
ATOM 2446 O O . TRP A 1 329 ? 16.424 -0.872 -9.115 1.00 93.56 329 TRP A O 1
ATOM 2456 N N . ASN A 1 330 ? 18.104 -1.075 -10.586 1.00 88.94 330 ASN A N 1
ATOM 2457 C CA . ASN A 1 330 ? 18.704 0.225 -10.293 1.00 88.94 330 ASN A CA 1
ATOM 2458 C C . ASN A 1 330 ? 18.527 1.210 -11.460 1.00 88.94 330 ASN A C 1
ATOM 2460 O O . ASN A 1 330 ? 18.956 0.927 -12.576 1.00 88.94 330 ASN A O 1
ATOM 2464 N N . ALA A 1 331 ? 17.965 2.396 -11.192 1.00 85.75 331 ALA A N 1
ATOM 2465 C CA . ALA A 1 331 ? 17.688 3.385 -12.238 1.00 85.75 331 ALA A CA 1
ATOM 2466 C C . ALA A 1 331 ? 18.925 4.023 -12.879 1.00 85.75 331 ALA A C 1
ATOM 2468 O O . ALA A 1 331 ? 18.833 4.519 -13.999 1.00 85.75 331 ALA A O 1
ATOM 2469 N N . VAL A 1 332 ? 20.069 4.024 -12.195 1.00 82.50 332 VAL A N 1
ATOM 2470 C CA . VAL A 1 332 ? 21.311 4.598 -12.724 1.00 82.50 332 VAL A CA 1
ATOM 2471 C C . VAL A 1 332 ? 22.011 3.585 -13.625 1.00 82.50 332 VAL A C 1
ATOM 2473 O O . VAL A 1 332 ? 22.394 3.915 -14.742 1.00 82.50 332 VAL A O 1
ATOM 2476 N N . THR A 1 333 ? 22.165 2.342 -13.160 1.00 84.44 333 THR A N 1
ATOM 2477 C CA . THR A 1 333 ? 22.862 1.290 -13.920 1.00 84.44 333 THR A CA 1
ATOM 2478 C C . THR A 1 333 ? 21.962 0.556 -14.910 1.00 84.44 333 THR A C 1
ATOM 2480 O O . THR A 1 333 ? 22.474 -0.182 -15.746 1.00 84.44 333 THR A O 1
ATOM 2483 N N . GLN A 1 334 ? 20.639 0.747 -14.823 1.00 86.38 334 GLN A N 1
ATOM 2484 C CA . GLN A 1 334 ? 19.625 0.085 -15.653 1.00 86.38 334 GLN A CA 1
ATOM 2485 C C . GLN A 1 334 ? 19.710 -1.451 -15.593 1.00 86.38 334 GLN A C 1
ATOM 2487 O O . GLN A 1 334 ? 19.372 -2.143 -16.550 1.00 86.38 334 GLN A O 1
ATOM 2492 N N . HIS A 1 335 ? 20.156 -1.995 -14.459 1.00 86.44 335 HIS A N 1
ATOM 2493 C CA . HIS A 1 335 ? 20.399 -3.425 -14.289 1.00 86.44 335 HIS A CA 1
ATOM 2494 C C . HIS A 1 335 ? 19.414 -4.048 -13.297 1.00 86.44 335 HIS A C 1
ATOM 2496 O O . HIS A 1 335 ? 19.222 -3.513 -12.204 1.00 86.44 335 HIS A O 1
ATOM 2502 N N . TRP A 1 336 ? 18.828 -5.191 -13.671 1.00 92.00 336 TRP A N 1
ATOM 2503 C CA . TRP A 1 336 ? 18.030 -6.056 -12.796 1.00 92.00 336 TRP A CA 1
ATOM 2504 C C . TRP A 1 336 ? 18.897 -7.182 -12.246 1.00 92.00 336 TRP A C 1
ATOM 2506 O O . TRP A 1 336 ? 19.567 -7.875 -13.008 1.00 92.00 336 TRP A O 1
ATOM 2516 N N . GLN A 1 337 ? 18.870 -7.388 -10.934 1.00 89.12 337 GLN A N 1
ATOM 2517 C CA . GLN A 1 337 ? 19.570 -8.493 -10.291 1.00 89.12 337 GLN A CA 1
ATOM 2518 C C . GLN A 1 337 ? 18.650 -9.187 -9.298 1.00 89.12 337 GLN A C 1
ATOM 2520 O O . GLN A 1 337 ? 17.940 -8.528 -8.545 1.00 89.12 337 GLN A O 1
ATOM 2525 N N . VAL A 1 338 ? 18.695 -10.516 -9.287 1.00 91.44 338 VAL A N 1
ATOM 2526 C CA . VAL A 1 338 ? 17.977 -11.354 -8.326 1.00 91.44 338 VAL A CA 1
ATOM 2527 C C . VAL A 1 338 ? 18.991 -12.070 -7.453 1.00 91.44 338 VAL A C 1
ATOM 2529 O O . VAL A 1 338 ? 19.988 -12.582 -7.957 1.00 91.44 338 VAL A O 1
ATOM 2532 N N . GLN A 1 339 ? 18.715 -12.112 -6.157 1.00 87.88 339 GLN A N 1
ATOM 2533 C CA . GLN A 1 339 ? 19.543 -12.756 -5.154 1.00 87.88 339 GLN A CA 1
ATOM 2534 C C . GLN A 1 339 ? 18.706 -13.702 -4.304 1.00 87.88 339 GLN A C 1
ATOM 2536 O O . GLN A 1 339 ? 17.583 -13.376 -3.909 1.00 87.88 339 GLN A O 1
ATOM 2541 N N . ASP A 1 340 ? 19.289 -14.858 -4.004 1.00 88.75 340 ASP A N 1
ATOM 2542 C CA . ASP A 1 340 ? 18.754 -15.785 -3.019 1.00 88.75 340 ASP A CA 1
ATOM 2543 C C . ASP A 1 340 ? 19.116 -15.327 -1.607 1.00 88.75 340 ASP A C 1
ATOM 2545 O O . ASP A 1 340 ? 20.263 -14.978 -1.314 1.00 88.75 340 ASP A O 1
ATOM 2549 N N . VAL A 1 341 ? 18.110 -15.333 -0.743 1.00 88.19 341 VAL A N 1
ATOM 2550 C CA . VAL A 1 341 ? 18.183 -14.999 0.676 1.00 88.19 341 VAL A CA 1
ATOM 2551 C C . VAL A 1 341 ? 17.417 -16.054 1.474 1.00 88.19 341 VAL A C 1
ATOM 2553 O O . VAL A 1 341 ? 16.707 -16.894 0.921 1.00 88.19 341 VAL A O 1
ATOM 2556 N N . VAL A 1 342 ? 17.527 -16.018 2.798 1.00 89.00 342 VAL A N 1
ATOM 2557 C CA . VAL A 1 342 ? 16.698 -16.881 3.647 1.00 89.00 342 VAL A CA 1
ATOM 2558 C C . VAL A 1 342 ? 15.216 -16.495 3.477 1.00 89.00 342 VAL A C 1
ATOM 2560 O O . VAL A 1 342 ? 14.925 -15.298 3.408 1.00 89.00 342 VAL A O 1
ATOM 2563 N N . PRO A 1 343 ? 14.273 -17.461 3.422 1.00 92.62 343 PRO A N 1
ATOM 2564 C CA . PRO A 1 343 ? 12.844 -17.186 3.285 1.00 92.62 343 PRO A CA 1
ATOM 2565 C C . PRO A 1 343 ? 12.351 -16.039 4.171 1.00 92.62 343 PRO A C 1
ATOM 2567 O O . PRO A 1 343 ? 12.527 -16.045 5.394 1.00 92.62 343 PRO A O 1
ATOM 2570 N N . ILE A 1 344 ? 11.753 -15.046 3.514 1.00 93.06 344 ILE A N 1
ATOM 2571 C CA . ILE A 1 344 ? 11.369 -13.766 4.106 1.00 93.06 344 ILE A CA 1
ATOM 2572 C C . ILE A 1 344 ? 9.978 -13.910 4.721 1.00 93.06 344 ILE A C 1
ATOM 2574 O O . ILE A 1 344 ? 9.031 -14.316 4.051 1.00 93.06 344 ILE A O 1
ATOM 2578 N N . THR A 1 345 ? 9.844 -13.549 5.992 1.00 93.56 345 THR A N 1
ATOM 2579 C CA . THR A 1 345 ? 8.560 -13.525 6.711 1.00 93.56 345 THR A CA 1
ATOM 2580 C C . THR A 1 345 ? 8.036 -12.112 6.919 1.00 93.56 345 THR A C 1
ATOM 2582 O O . THR A 1 345 ? 6.832 -11.914 7.054 1.00 93.56 345 THR A O 1
ATOM 2585 N N . SER A 1 346 ? 8.929 -11.126 6.953 1.00 93.56 346 SER A N 1
ATOM 2586 C CA . SER A 1 346 ? 8.593 -9.712 7.088 1.00 93.56 346 SER A CA 1
ATOM 2587 C C . SER A 1 346 ? 9.690 -8.848 6.472 1.00 93.56 346 SER A C 1
ATOM 2589 O O . SER A 1 346 ? 10.833 -9.280 6.324 1.00 93.56 346 SER A O 1
ATOM 2591 N N . TYR A 1 347 ? 9.350 -7.619 6.104 1.00 94.88 347 TYR A N 1
ATOM 2592 C CA . TYR A 1 347 ? 10.316 -6.638 5.627 1.00 94.88 347 TYR A CA 1
ATOM 2593 C C . TYR A 1 347 ? 9.918 -5.237 6.086 1.00 94.88 347 TYR A C 1
ATOM 2595 O O . TYR A 1 347 ? 8.742 -4.976 6.334 1.00 94.88 347 TYR A O 1
ATOM 2603 N N . ASP A 1 348 ? 10.902 -4.349 6.181 1.00 95.38 348 ASP A N 1
ATOM 2604 C CA . ASP A 1 348 ? 10.691 -2.921 6.409 1.00 95.38 348 ASP A CA 1
ATOM 2605 C C . ASP A 1 348 ? 11.848 -2.110 5.804 1.00 95.38 348 ASP A C 1
ATOM 2607 O O . ASP A 1 348 ? 12.859 -2.666 5.368 1.00 95.38 348 ASP A O 1
ATOM 2611 N N . THR A 1 349 ? 11.712 -0.790 5.759 1.00 93.31 349 THR A N 1
ATOM 2612 C CA . THR A 1 349 ? 12.728 0.117 5.222 1.00 93.31 349 THR A CA 1
ATOM 2613 C C . THR A 1 349 ? 13.142 1.158 6.253 1.00 93.31 349 THR A C 1
ATOM 2615 O O . THR A 1 349 ? 12.302 1.802 6.873 1.00 93.31 349 THR A O 1
ATOM 2618 N N . ALA A 1 350 ? 14.450 1.374 6.393 1.00 91.62 350 ALA A N 1
ATOM 2619 C CA . ALA A 1 350 ? 15.021 2.405 7.255 1.00 91.62 350 ALA A CA 1
ATOM 2620 C C . ALA A 1 350 ? 15.975 3.283 6.435 1.00 91.62 350 ALA A C 1
ATOM 2622 O O . ALA A 1 350 ? 17.139 2.946 6.224 1.00 91.62 350 ALA A O 1
ATOM 2623 N N . GLY A 1 351 ? 15.478 4.410 5.919 1.00 88.69 351 GLY A N 1
ATOM 2624 C CA . GLY A 1 351 ? 16.248 5.254 5.002 1.00 88.69 351 GLY A CA 1
ATOM 2625 C C . GLY A 1 351 ? 16.591 4.505 3.709 1.00 88.69 351 GLY A C 1
ATOM 2626 O O . GLY A 1 351 ? 15.700 4.176 2.933 1.00 88.69 351 GLY A O 1
ATOM 2627 N N . SER A 1 352 ? 17.878 4.244 3.467 1.00 88.25 352 SER A N 1
ATOM 2628 C CA . SER A 1 352 ? 18.352 3.446 2.325 1.00 88.25 352 SER A CA 1
ATOM 2629 C C . SER A 1 352 ? 18.563 1.965 2.640 1.00 88.25 352 SER A C 1
ATOM 2631 O O . SER A 1 352 ? 19.066 1.233 1.790 1.00 88.25 352 SER A O 1
ATOM 2633 N N . PHE A 1 353 ? 18.232 1.514 3.846 1.00 91.00 353 PHE A N 1
ATOM 2634 C CA . PHE A 1 353 ? 18.366 0.114 4.225 1.00 91.00 353 PHE A CA 1
ATOM 2635 C C . PHE A 1 353 ? 17.050 -0.625 4.007 1.00 91.00 353 PHE A C 1
ATOM 2637 O O . PHE A 1 353 ? 15.997 -0.170 4.453 1.00 91.00 353 PHE A O 1
ATOM 2644 N N . LEU A 1 354 ? 17.125 -1.781 3.352 1.00 93.31 354 LEU A N 1
ATOM 2645 C CA . LEU A 1 354 ? 16.062 -2.780 3.374 1.00 93.31 354 LEU A CA 1
ATOM 2646 C C . LEU A 1 354 ? 16.349 -3.758 4.503 1.00 93.31 354 LEU A C 1
ATOM 2648 O O . LEU A 1 354 ? 17.426 -4.347 4.524 1.00 93.31 354 LEU A O 1
ATOM 2652 N N . LEU A 1 355 ? 15.392 -3.934 5.403 1.00 94.44 355 LEU A N 1
ATOM 2653 C CA . LEU A 1 355 ? 15.438 -4.891 6.500 1.00 94.44 355 LEU A CA 1
ATOM 2654 C C . LEU A 1 355 ? 14.546 -6.082 6.151 1.00 94.44 355 LEU A C 1
ATOM 2656 O O . LEU A 1 355 ? 13.419 -5.895 5.696 1.00 94.44 355 LEU A O 1
ATOM 2660 N N . LEU A 1 356 ? 15.042 -7.296 6.368 1.00 94.25 356 LEU A N 1
ATOM 2661 C CA . LEU A 1 356 ? 14.359 -8.548 6.053 1.00 94.25 356 LEU A CA 1
ATOM 2662 C C . LEU A 1 356 ? 14.349 -9.438 7.295 1.00 94.25 356 LEU A C 1
ATOM 2664 O O . LEU A 1 356 ? 15.397 -9.908 7.730 1.00 94.25 356 LEU A O 1
ATOM 2668 N N . GLY A 1 357 ? 13.169 -9.672 7.862 1.00 94.31 357 GLY A N 1
ATOM 2669 C CA . GLY A 1 357 ? 12.963 -10.687 8.889 1.00 94.31 357 GLY A CA 1
ATOM 2670 C C . GLY A 1 357 ? 12.765 -12.047 8.233 1.00 94.31 357 GLY A C 1
ATOM 2671 O O . GLY A 1 357 ? 11.893 -12.198 7.373 1.00 94.31 357 GLY A O 1
ATOM 2672 N N . CYS A 1 358 ? 13.571 -13.028 8.630 1.00 92.75 358 CYS A N 1
ATOM 2673 C CA . CYS A 1 358 ? 13.589 -14.354 8.023 1.00 92.75 358 CYS A CA 1
ATOM 2674 C C . CYS A 1 358 ? 13.027 -15.437 8.952 1.00 92.75 358 CYS A C 1
ATOM 2676 O O . CYS A 1 358 ? 13.061 -15.326 10.179 1.00 92.75 358 CYS A O 1
ATOM 2678 N N . ASN A 1 359 ? 12.551 -16.538 8.366 1.00 93.06 359 ASN A N 1
ATOM 2679 C CA . ASN A 1 359 ? 11.926 -17.639 9.111 1.00 93.06 359 ASN A CA 1
ATOM 2680 C C . ASN A 1 359 ? 12.877 -18.409 10.050 1.00 93.06 359 ASN A C 1
ATOM 2682 O O . ASN A 1 359 ? 12.418 -19.206 10.865 1.00 93.06 359 ASN A O 1
ATOM 2686 N N . ASN A 1 360 ? 14.186 -18.178 9.946 1.00 90.94 360 ASN A N 1
ATOM 2687 C CA . ASN A 1 360 ? 15.207 -18.740 10.828 1.00 90.94 360 ASN A CA 1
ATOM 2688 C C . ASN A 1 360 ? 15.473 -17.876 12.079 1.00 90.94 360 ASN A C 1
ATOM 2690 O O . ASN A 1 360 ? 16.369 -18.197 12.856 1.00 90.94 360 ASN A O 1
ATOM 2694 N N . GLY A 1 361 ? 14.731 -16.778 12.263 1.00 89.69 361 GLY A N 1
ATOM 2695 C CA . GLY A 1 361 ? 14.892 -15.849 13.383 1.00 89.69 361 GLY A CA 1
ATOM 2696 C C . GLY A 1 361 ? 15.999 -14.808 13.193 1.00 89.69 361 GLY A C 1
ATOM 2697 O O . GLY A 1 361 ? 16.216 -13.992 14.086 1.00 89.69 361 GLY A O 1
ATOM 2698 N N . SER A 1 362 ? 16.692 -14.806 12.051 1.00 89.44 362 SER A N 1
ATOM 2699 C CA . SER A 1 362 ? 17.666 -13.771 11.699 1.00 89.44 362 SER A CA 1
ATOM 2700 C C . SER A 1 362 ? 16.989 -12.561 11.052 1.00 89.44 362 SER A C 1
ATOM 2702 O O . SER A 1 362 ? 15.949 -12.681 10.400 1.00 89.44 362 SER A O 1
ATOM 2704 N N . ILE A 1 363 ? 17.618 -11.395 11.202 1.00 91.12 363 ILE A N 1
ATOM 2705 C CA . ILE A 1 363 ? 17.264 -10.176 10.474 1.00 91.12 363 ILE A CA 1
ATOM 2706 C C . ILE A 1 363 ? 18.442 -9.837 9.571 1.00 91.12 363 ILE A C 1
ATOM 2708 O O . ILE A 1 363 ? 19.539 -9.598 10.063 1.00 91.12 363 ILE A O 1
ATOM 2712 N N . TYR A 1 364 ? 18.209 -9.809 8.264 1.00 86.56 364 TYR A N 1
ATOM 2713 C CA . TYR A 1 364 ? 19.196 -9.366 7.286 1.00 86.56 364 TYR A CA 1
ATOM 2714 C C . TYR A 1 364 ? 18.946 -7.917 6.901 1.00 86.56 364 TYR A C 1
ATOM 2716 O O . TYR A 1 364 ? 17.804 -7.451 6.917 1.00 86.56 364 TYR A O 1
ATOM 2724 N N . TYR A 1 365 ? 20.000 -7.218 6.481 1.00 88.94 365 TYR A N 1
ATOM 2725 C CA . TYR A 1 365 ? 19.837 -5.914 5.860 1.00 88.94 365 TYR A CA 1
ATOM 2726 C C . TYR A 1 365 ? 20.642 -5.757 4.572 1.00 88.94 365 TYR A C 1
ATOM 2728 O O . TYR A 1 365 ? 21.738 -6.298 4.403 1.00 88.94 365 TYR A O 1
ATOM 2736 N N . ILE A 1 366 ? 20.082 -4.973 3.654 1.00 87.12 366 ILE A N 1
ATOM 2737 C CA . ILE A 1 366 ? 20.709 -4.603 2.387 1.00 87.12 366 ILE A CA 1
ATOM 2738 C C . ILE A 1 366 ? 20.865 -3.087 2.366 1.00 87.12 366 ILE A C 1
ATOM 2740 O O . ILE A 1 366 ? 19.892 -2.343 2.483 1.00 87.12 366 ILE A O 1
ATOM 2744 N N . ASP A 1 367 ? 22.108 -2.632 2.215 1.00 87.56 367 ASP A N 1
ATOM 2745 C CA . ASP A 1 367 ? 22.433 -1.220 2.028 1.00 87.56 367 ASP A CA 1
ATOM 2746 C C . ASP A 1 367 ? 22.253 -0.852 0.553 1.00 87.56 367 ASP A C 1
ATOM 2748 O O . ASP A 1 367 ? 23.123 -1.120 -0.285 1.00 87.56 367 ASP A O 1
ATOM 2752 N N . MET A 1 368 ? 21.121 -0.226 0.233 1.00 85.69 368 MET A N 1
ATOM 2753 C CA . MET A 1 368 ? 20.769 0.091 -1.149 1.00 85.69 368 MET A CA 1
ATOM 2754 C C . MET A 1 368 ? 21.701 1.139 -1.766 1.00 85.69 368 MET A C 1
ATOM 2756 O O . MET A 1 368 ? 21.867 1.165 -2.982 1.00 85.69 368 MET A O 1
ATOM 2760 N N . GLN A 1 369 ? 22.396 1.971 -0.983 1.00 82.12 369 GLN A N 1
ATOM 2761 C CA . GLN A 1 369 ? 23.363 2.926 -1.549 1.00 82.12 369 GLN A CA 1
ATOM 2762 C C . GLN A 1 369 ? 24.622 2.233 -2.074 1.00 82.12 369 GLN A C 1
ATOM 2764 O O . GLN A 1 369 ? 25.224 2.691 -3.045 1.00 82.12 369 GLN A O 1
ATOM 2769 N N . LYS A 1 370 ? 24.996 1.101 -1.472 1.00 77.19 370 LYS A N 1
ATOM 2770 C CA . LYS A 1 370 ? 26.137 0.283 -1.906 1.00 77.19 370 LYS A CA 1
ATOM 2771 C C . LYS A 1 370 ? 25.766 -0.737 -2.974 1.00 77.19 370 LYS A C 1
ATOM 2773 O O . LYS A 1 370 ? 26.658 -1.420 -3.473 1.00 77.19 370 LYS A O 1
ATOM 2778 N N . PHE A 1 371 ? 24.489 -0.823 -3.349 1.00 66.75 371 PHE A N 1
ATOM 2779 C CA . PHE A 1 371 ? 23.984 -1.805 -4.303 1.00 66.75 371 PHE A CA 1
ATOM 2780 C C . PHE A 1 371 ? 24.800 -1.852 -5.611 1.00 66.75 371 PHE A C 1
ATOM 2782 O O . PHE A 1 371 ? 25.256 -2.939 -5.947 1.00 66.75 371 PHE A O 1
ATOM 2789 N N . PRO A 1 372 ? 25.141 -0.729 -6.287 1.00 59.41 372 PRO A N 1
ATOM 2790 C CA . PRO A 1 372 ? 25.965 -0.786 -7.503 1.00 59.41 372 PRO A CA 1
ATOM 2791 C C . PRO A 1 372 ? 27.384 -1.343 -7.296 1.00 59.41 372 PRO A C 1
ATOM 2793 O O . PRO A 1 372 ? 27.981 -1.864 -8.232 1.00 59.41 372 PRO A O 1
ATOM 2796 N N . LEU A 1 373 ? 27.947 -1.213 -6.089 1.00 57.81 373 LEU A N 1
ATOM 2797 C CA . LEU A 1 373 ? 29.296 -1.687 -5.759 1.00 57.81 373 LEU A CA 1
ATOM 2798 C C . LEU A 1 373 ? 29.288 -3.167 -5.354 1.00 57.81 373 LEU A C 1
ATOM 2800 O O . LEU A 1 373 ? 30.164 -3.912 -5.784 1.00 57.81 373 LEU A O 1
ATOM 2804 N N . ARG A 1 374 ? 28.263 -3.608 -4.611 1.00 58.22 374 ARG A N 1
ATOM 2805 C CA . ARG A 1 374 ? 28.072 -5.014 -4.206 1.00 58.22 374 ARG A CA 1
ATOM 2806 C C . ARG A 1 374 ? 27.751 -5.952 -5.373 1.00 58.22 374 ARG A C 1
ATOM 2808 O O . ARG A 1 374 ? 28.000 -7.147 -5.266 1.00 58.22 374 ARG A O 1
ATOM 2815 N N . MET A 1 375 ? 27.295 -5.417 -6.514 1.00 53.38 375 MET A N 1
ATOM 2816 C CA . MET A 1 375 ? 27.129 -6.170 -7.770 1.00 53.38 375 MET A CA 1
ATOM 2817 C C . MET A 1 375 ? 28.396 -6.930 -8.196 1.00 53.38 375 MET A C 1
ATOM 2819 O O . MET A 1 375 ? 28.287 -7.953 -8.864 1.00 53.38 375 MET A O 1
ATOM 2823 N N . LYS A 1 376 ? 29.595 -6.437 -7.846 1.00 49.53 376 LYS A N 1
ATOM 2824 C CA . LYS A 1 376 ? 30.865 -7.072 -8.236 1.00 49.53 376 LYS A CA 1
ATOM 2825 C C . LYS A 1 376 ? 31.243 -8.278 -7.378 1.00 49.53 376 LYS A C 1
ATOM 2827 O O . LYS A 1 376 ? 31.929 -9.162 -7.883 1.00 49.53 376 LYS A O 1
ATOM 2832 N N . ASP A 1 377 ? 30.767 -8.328 -6.138 1.00 54.06 377 ASP A N 1
ATOM 2833 C CA . ASP A 1 377 ? 31.180 -9.340 -5.161 1.00 54.06 377 ASP A CA 1
ATOM 2834 C C . ASP A 1 377 ? 30.121 -10.445 -4.976 1.00 54.06 377 ASP A C 1
ATOM 2836 O O . ASP A 1 377 ? 30.330 -11.371 -4.199 1.00 54.06 377 ASP A O 1
ATOM 2840 N N . ASN A 1 378 ? 28.991 -10.371 -5.702 1.00 52.84 378 ASN A N 1
ATOM 2841 C CA . ASN A 1 378 ? 27.828 -11.272 -5.604 1.00 52.84 378 ASN A CA 1
ATOM 2842 C C . ASN A 1 378 ? 27.213 -11.405 -4.197 1.00 52.84 378 ASN A C 1
ATOM 2844 O O . ASN A 1 378 ? 26.342 -12.249 -3.999 1.00 52.84 378 ASN A O 1
ATOM 2848 N N . ASP A 1 379 ? 27.612 -10.563 -3.241 1.00 57.56 379 ASP A N 1
ATOM 2849 C CA . ASP A 1 379 ? 27.097 -10.596 -1.876 1.00 57.56 379 ASP A CA 1
ATOM 2850 C C . ASP A 1 379 ? 26.362 -9.294 -1.543 1.00 57.56 379 ASP A C 1
ATOM 2852 O O . ASP A 1 379 ? 26.937 -8.209 -1.400 1.00 57.56 379 ASP A O 1
ATOM 2856 N N . LEU A 1 380 ? 25.037 -9.393 -1.493 1.00 59.22 380 LEU A N 1
ATOM 2857 C CA . LEU A 1 380 ? 24.146 -8.267 -1.212 1.00 59.22 380 LEU A CA 1
ATOM 2858 C C . LEU A 1 380 ? 23.870 -8.106 0.280 1.00 59.22 380 LEU A C 1
ATOM 2860 O O . LEU A 1 380 ? 23.508 -7.006 0.718 1.00 59.22 380 LEU A O 1
ATOM 2864 N N . LEU A 1 381 ? 24.052 -9.177 1.047 1.00 58.47 381 LEU A N 1
ATOM 2865 C CA . LEU A 1 381 ? 23.665 -9.255 2.441 1.00 58.47 381 LEU A CA 1
ATOM 2866 C C . LEU A 1 381 ? 24.806 -8.769 3.328 1.00 58.47 381 LEU A C 1
ATOM 2868 O O . LEU A 1 381 ? 25.967 -9.105 3.128 1.00 58.47 381 LEU A O 1
ATOM 2872 N N . VAL A 1 382 ? 24.467 -7.976 4.339 1.00 56.09 382 VAL A N 1
ATOM 2873 C CA . VAL A 1 382 ? 25.311 -7.903 5.530 1.00 56.09 382 VAL A CA 1
ATOM 2874 C C . VAL A 1 382 ? 24.547 -8.600 6.638 1.00 56.09 382 VAL A C 1
ATOM 2876 O O . VAL A 1 382 ? 23.387 -8.268 6.894 1.00 56.09 382 VAL A O 1
ATOM 2879 N N . THR A 1 383 ? 25.186 -9.618 7.205 1.00 53.09 383 THR A N 1
ATOM 2880 C CA . THR A 1 383 ? 24.725 -10.343 8.394 1.00 53.09 383 THR A CA 1
ATOM 2881 C C . THR A 1 383 ? 24.815 -9.486 9.638 1.00 53.09 383 THR A C 1
ATOM 2883 O O . THR A 1 383 ? 25.853 -8.795 9.784 1.00 53.09 383 THR A O 1
#

Organism: NCBI:txid2861861

Foldseek 3Di:
DDDDDDDDDDDDDDDDDDDDDDDDDDDDDDDDDDDPPDPDQADWAWAQELNDIDIDTLCLLPVDPPWQSNCVVVVVDDFDADPVRHGYHDHDPVLVVQVSVCSVPVDGDCVPHDLVSNLVVCVNRVVVVSNVVSVVVVVVVPDPPDPDPDDDDDPQDDAADADPPDPDDDDDDDDDDDDDDDDDDDDDDDDDDDDDDDDDPDPPPPPFDQRDFPDWDDDDQKIWTFGQFKIWIWGQDPVPGIDTQEIGHGHPGGFPAKEWAQAAAQAPVGRQWIKMWTDDFFKIWIWTTGNNSDIDTLDIDGLVGGFPYWYDQHQKIWTDAQCAKIWIAGRNVSDIDIAGGARFPDWDDDRQKIWTQHPVRDIWIFRNVCVVVCVVVSDRTDD

pLDDT: mean 73.95, std 25.24, range [23.98, 98.44]

Radius of gyration: 36.19 Å; chains: 1; bounding box: 73×57×135 Å

InterPro domains:
  IPR000210 BTB/POZ domain [PS50097] (43-112)
  IPR000210 BTB/POZ domain [SM00225] (43-143)
  IPR003131 Potassium channel tetramerisation-type BTB domain [PF02214] (45-130)
  IPR011333 SKP1/BTB/POZ domain superfamily [G3DSA:3.30.710.10] (41-144)
  IPR011333 SKP1/BTB/POZ domain superfamily [SSF54695] (43-138)
  IPR015943 WD40/YVTN repeat-like-containing domain superfamily [G3DSA:2.130.10.10] (265-380)
  IPR036322 WD40-repeat-containing domain superfamily [SSF50978] (242-370)
  IPR047825 SHKBP1/KCTD3, BTB/POZ domain [cd18393] (43-144)
  IPR047876 SHKBP1/KCTD3 [PTHR15859] (38-383)

Sequence (383 aa):
PAVAFLDPEVPAAAGGGGGRRLEQAAGKMAGNGGAFAGAGSGEIIQLNVGGTRFSTSRQTLMWIPDSFFSSLLSGRISTLKDETGAIFIDRDPAAFAPILNFLRTKELDLRGVSISVLRHEAEFYGITPLVRRLLLCEELERSSCGSVLFHGYLPPPGIPSRKINNTAGPPADVRTGQNCSESEMHGGGVQPTLGGTGEGTVRLGFPVDPRKVLIVAGHHNWIVAAYAHFAVCYRIKESSGWQQVFTSPYLDWTIERVALNAKVVGGPHGDKDKMVAVASESSIILWSIQDGGSGSEIGVFSLGVPVDALFFIGNQLVATSHTGKVGVWNAVTQHWQVQDVVPITSYDTAGSFLLLGCNNGSIYYIDMQKFPLRMKDNDLLVT